Protein AF-0000000079787017 (afdb_homodimer)

Foldseek 3Di:
DPWDKADPDLFKIKIKAFVFQDPVQADPVGARDPLSVVVVVVVVQVVQQAADPPDPPPPRHRLSVVVQVVWKDKDWFKKKKFFAPVRVDPPADRDTKMKMWGFQADDFFKTKIWIFIDHDPDPHGRMIMIIMMGIATPVVRGRGGGDPVSCCSRVVVCSPRPVGDDDDDDDDDPDFWQDKDKDADAQVQADPVQWGDPSVVVVSQLVGQLVSQVVVCVVVPVDDPVRSVQSDFAWGMKMKGFDAIHHHGFMKIKIKGADPPARQKMKIFIDGPNHTGMIMMIGGDDDVVVPPPPDDPD/DPWDKADPDLFKIKIKAFVFQDPVQADPVGARDPLSVVVVVVVVQVVQQAADPPDPPPPRHRLSVVVQVVWKDKDWFKKKKFFAPVRVDPPADRDTKMKMWGFQADDFFKTKIWIFIDHDPDPHGRMIMIIMMGIATPVVRGRGGGDPVSCCSRVVVCSPRPVGDDDDDDDDDPDFWQDKDKDADAQVQADPVQWGDPSVVVVSQLVGQLVSQVVVCVVPPVDDPPGSVLSPFAWGMKMKGFDAIHHHGFMKIKIKGADPPARQKMKIFIDGPNHTGMIMMIGGDDDVVVPPPPDPPD

Nearest PDB structures (foldseek):
  8qrt-assembly2_DDD  TM=7.417E-01  e=5.233E-13  Lemna aequinoctialis
  8qs0-assembly2_CCC  TM=7.030E-01  e=1.232E-13  Lemna aequinoctialis
  8qs0-assembly2_DDD  TM=7.240E-01  e=4.189E-13  Lemna aequinoctialis
  2o5u-assembly1_B-2  TM=7.152E-01  e=5.318E-06  Pseudomonas aeruginosa
  4k00-assembly1_A  TM=7.364E-01  e=9.806E-06  Synechocystis sp. PCC 6803 substr. Kazusa

Solvent-accessible surface area (backbone atoms only — not comparable to full-atom values): 32144 Å² total; per-residue (Å²): 87,55,60,45,76,44,78,77,50,85,53,30,35,36,35,40,32,53,40,28,68,52,81,82,30,42,44,41,84,67,37,76,37,72,34,43,52,46,46,48,53,51,49,47,47,55,60,44,33,35,74,37,88,83,40,61,82,80,64,24,14,55,79,39,38,62,67,49,53,75,50,30,45,80,41,74,42,33,37,37,37,43,40,42,75,64,69,70,36,86,86,49,65,54,27,32,28,36,37,38,40,28,69,60,22,53,57,68,34,34,37,24,39,32,40,35,33,22,43,53,87,50,89,59,62,37,32,44,33,39,39,28,34,36,30,26,29,64,86,75,70,37,77,32,58,71,54,67,73,55,38,58,73,70,43,61,90,55,57,56,56,46,86,57,86,79,76,80,83,77,72,81,58,97,69,62,67,70,43,79,33,77,45,66,41,42,64,88,45,29,28,70,85,54,28,53,32,74,39,50,57,52,43,53,51,49,30,40,49,33,54,47,47,43,51,52,43,54,69,64,51,86,80,71,81,74,59,54,61,65,43,70,64,55,65,33,32,39,36,40,39,51,74,53,87,49,38,71,66,42,60,34,41,36,35,33,32,66,43,91,87,38,94,48,30,37,37,33,41,34,22,43,95,85,40,75,26,32,35,38,38,42,30,38,54,79,70,69,81,72,64,74,69,77,72,81,83,124,88,55,60,47,79,45,80,76,51,86,52,30,36,37,35,39,34,53,37,28,68,53,83,83,30,41,44,41,84,67,37,76,36,73,33,43,51,46,46,50,52,52,50,47,47,55,60,45,33,36,75,38,87,84,41,60,80,81,64,25,15,54,79,38,38,62,67,50,54,75,51,30,45,79,42,74,41,33,37,39,37,43,42,40,74,64,67,70,35,86,86,49,67,54,27,31,28,36,38,39,40,28,67,58,21,53,57,68,33,32,37,23,38,32,38,34,33,22,42,53,88,49,89,60,61,38,33,43,33,39,38,27,34,35,32,25,28,63,86,77,69,38,76,32,57,71,54,69,74,55,39,57,71,70,43,61,89,56,56,55,56,46,87,57,85,78,74,81,83,76,72,82,59,97,69,62,66,71,46,79,33,79,45,65,39,42,63,88,44,29,29,69,85,53,29,52,31,74,38,50,57,52,43,53,51,50,32,39,50,34,52,49,47,40,50,52,40,55,69,67,52,86,80,74,87,78,53,60,66,67,42,69,62,56,67,32,31,39,36,40,39,53,71,54,86,51,40,72,66,42,62,34,40,37,37,32,32,67,44,89,88,38,92,47,29,35,38,33,39,36,22,44,95,86,39,77,25,33,35,38,37,43,28,40,53,80,69,69,79,70,64,73,69,77,69,79,83,124

InterPro domains:
  IPR029069 HotDog domain superfamily [SSF54637] (97-156)
  IPR029069 HotDog domain superfamily [SSF54637] (169-273)

Sequence (596 aa):
MNVRKEFISLKKVKVICPDGFPYHAYDAKGQVTPWSIIRMVDFSRNIAFSNSPTADPPQQSFLDVVRLTEEFLLFTAATSTSISPNLYDSGTKKGPLELHLELDNVGNTSYCIKTLFFLGDQDRPVIENETQMVMVDFNLKRPSPPPDWWREKYSAGGLETGKGLRLPRAVPPESGVLSHYQVKIAASDLDIYLHTNWANYLKFCYDAFVDYKFHQVHQVHQHGRESIQDAFRKTRRFALRFMHETSLGDALDVTLWKDSGNPDLYMFQVLKQAEDLCEAQVEFYPDEDDDDEVAPKNMNVRKEFISLKKVKVICPDGFPYHAYDAKGQVTPWSIIRMVDFSRNIAFSNSPTADPPQQSFLDVVRLTEEFLLFTAATSTSISPNLYDSGTKKGPLELHLELDNVGNTSYCIKTLFFLGDQDRPVIENETQMVMVDFNLKRPSPPPDWWREKYSAGGLETGKGLRLPRAVPPESGVLSHYQVKIAASDLDIYLHTNWANYLKFCYDAFVDYKFHQVHQVHQHGRESIQDAFRKTRRFALRFMHETSLGDALDVTLWKDSGNPDLYMFQVLKQAEDLCEAQVEFYPDEDDDDEVAPKN

Secondary structure (DSSP, 8-state):
---EEEEEETTEEEEEETT-S-GGGB-TTSPBPHHHHHHHHHHHHHHHHSPPTTS-TTTTSGGGHHHHTTTEEEEEEEEEEEE-GGGG-TTS---SEEEEEEEEEE-SSEEEEEEEEEETT-SS-SEEEEEEEEEEETTT-SB-PPPHHHHHHHTTTT---------PPP---SS---EEEEEE--GGGB-TTSBBPHHHHHHHHHHHHHHHHHHHHHHH-SS-THHHHTTSPPEEEEEEEE----BTT-EEEEEEEE-SS-TTEEEEEEEETTEEEEEEEEEEPP-GGGG-------/---EEEEEETTEEEEEETT-S-GGGB-TTSPBPHHHHHHHHHHHHHHHHSPPTTS-TTTTSGGGHHHHTTTEEEEEEEEEEEE-GGGG-TTS---SEEEEEEEEEE-SSEEEEEEEEEETT-SS-SEEEEEEEEEEETTT-SB-PPPHHHHHHHTTTT---------PPP---SS---EEEEEE--GGGB-TTSSBPHHHHHHHHHHHHHHHHHHHHHHH-SS-TTSGGGGSPPEEEEEEEE-----TT-EEEEEEEE-SS-TTEEEEEEEETTEEEEEEEEEEPP-GGGG-------

Structure (mmCIF, N/CA/C/O backbone):
data_AF-0000000079787017-model_v1
#
loop_
_entity.id
_entity.type
_entity.pdbx_description
1 polymer 'Uncharacterized protein'
#
loop_
_atom_site.group_PDB
_atom_site.id
_atom_site.type_symbol
_atom_site.label_atom_id
_atom_site.label_alt_id
_atom_site.label_comp_id
_atom_site.label_asym_id
_atom_site.label_entity_id
_atom_site.label_seq_id
_atom_site.pdbx_PDB_ins_code
_atom_site.Cartn_x
_atom_site.Cartn_y
_atom_site.Cartn_z
_atom_site.occupancy
_atom_site.B_iso_or_equiv
_atom_site.auth_seq_id
_atom_site.auth_comp_id
_atom_site.auth_asym_id
_atom_site.auth_atom_id
_atom_site.pdbx_PDB_model_num
ATOM 1 N N . MET A 1 1 ? 5.426 10.219 -13.711 1 59.69 1 MET A N 1
ATOM 2 C CA . MET A 1 1 ? 4.016 9.859 -13.578 1 59.69 1 MET A CA 1
ATOM 3 C C . MET A 1 1 ? 3.15 10.711 -14.5 1 59.69 1 MET A C 1
ATOM 5 O O . MET A 1 1 ? 3.484 11.867 -14.781 1 59.69 1 MET A O 1
ATOM 9 N N . ASN A 1 2 ? 2.219 10.078 -15.234 1 66.19 2 ASN A N 1
ATOM 10 C CA . ASN A 1 2 ? 1.287 10.82 -16.078 1 66.19 2 ASN A CA 1
ATOM 11 C C . ASN A 1 2 ? 0.203 11.508 -15.25 1 66.19 2 ASN A C 1
ATOM 13 O O . ASN A 1 2 ? -0.984 11.219 -15.414 1 66.19 2 ASN A O 1
ATOM 17 N N . VAL A 1 3 ? 0.622 12.32 -14.328 1 79.5 3 VAL A N 1
ATOM 18 C CA . VAL A 1 3 ? -0.239 13.141 -13.477 1 79.5 3 VAL A CA 1
ATOM 19 C C . VAL A 1 3 ? -0.125 14.609 -13.875 1 79.5 3 VAL A C 1
ATOM 21 O O . VAL A 1 3 ? 0.964 15.086 -14.211 1 79.5 3 VAL A O 1
ATOM 24 N N . ARG A 1 4 ? -1.297 15.18 -13.984 1 83.5 4 ARG A N 1
ATOM 25 C CA . ARG A 1 4 ? -1.324 16.578 -14.414 1 83.5 4 ARG A CA 1
ATOM 26 C C . ARG A 1 4 ? -1.689 17.5 -13.258 1 83.5 4 ARG A C 1
ATOM 28 O O . ARG A 1 4 ? -2.541 17.156 -12.43 1 83.5 4 ARG A O 1
ATOM 35 N N . LYS A 1 5 ? -1.038 18.578 -13.234 1 89.81 5 LYS A N 1
ATOM 36 C CA . LYS A 1 5 ? -1.291 19.656 -12.289 1 89.81 5 LYS A CA 1
ATOM 37 C C . LYS A 1 5 ? -1.781 20.922 -13.008 1 89.81 5 LYS A C 1
ATOM 39 O O . LYS A 1 5 ? -1.197 21.328 -14.008 1 89.81 5 LYS A O 1
ATOM 44 N N . GLU A 1 6 ? -2.908 21.453 -12.57 1 89.31 6 GLU A N 1
ATOM 45 C CA . GLU A 1 6 ? -3.48 22.672 -13.148 1 89.31 6 GLU A CA 1
ATOM 46 C C . GLU A 1 6 ? -3.789 23.703 -12.07 1 89.31 6 GLU A C 1
ATOM 48 O O . GLU A 1 6 ? -4.637 23.469 -11.203 1 89.31 6 GLU A O 1
ATOM 53 N N . PHE A 1 7 ? -3.178 24.859 -12.172 1 90.94 7 PHE A N 1
ATOM 54 C CA . PHE A 1 7 ? -3.502 25.953 -11.266 1 90.94 7 PHE A CA 1
ATOM 55 C C . PHE A 1 7 ? -4.816 26.609 -11.664 1 90.94 7 PHE A C 1
ATOM 57 O O . PHE A 1 7 ? -4.984 27.031 -12.812 1 90.94 7 PHE A O 1
ATOM 64 N N . ILE A 1 8 ? -5.723 26.688 -10.75 1 91.69 8 ILE A N 1
ATOM 65 C CA . ILE A 1 8 ? -7.016 27.328 -10.992 1 91.69 8 ILE A CA 1
ATOM 66 C C . ILE A 1 8 ? -6.984 28.766 -10.508 1 91.69 8 ILE A C 1
ATOM 68 O O . ILE A 1 8 ? -7.516 29.672 -11.164 1 91.69 8 ILE A O 1
ATOM 72 N N . SER A 1 9 ? -6.445 29.031 -9.367 1 90.44 9 SER A N 1
ATOM 73 C CA . SER A 1 9 ? -6.223 30.328 -8.742 1 90.44 9 SER A CA 1
ATOM 74 C C . SER A 1 9 ? -5.008 30.297 -7.82 1 90.44 9 SER A C 1
ATOM 76 O O . SER A 1 9 ? -4.32 29.281 -7.727 1 90.44 9 SER A O 1
ATOM 78 N N . LEU A 1 10 ? -4.785 31.359 -7.211 1 88.19 10 LEU A N 1
ATOM 79 C CA . LEU A 1 10 ? -3.691 31.469 -6.25 1 88.19 10 LEU A CA 1
ATOM 80 C C . LEU A 1 10 ? -3.869 30.469 -5.117 1 88.19 10 LEU A C 1
ATOM 82 O O . LEU A 1 10 ? -2.885 29.953 -4.57 1 88.19 10 LEU A O 1
ATOM 86 N N . LYS A 1 11 ? -5.098 30.125 -4.824 1 92.5 11 LYS A N 1
ATOM 87 C CA . LYS A 1 11 ? -5.383 29.328 -3.635 1 92.5 11 LYS A CA 1
ATOM 88 C C . LYS A 1 11 ? -6.031 28 -4.008 1 92.5 11 LYS A C 1
ATOM 90 O O . LYS A 1 11 ? -6.559 27.297 -3.143 1 92.5 11 LYS A O 1
ATOM 95 N N . LYS A 1 12 ? -6.051 27.703 -5.262 1 94.44 12 LYS A N 1
ATOM 96 C CA . LYS A 1 12 ? -6.699 26.469 -5.699 1 94.44 12 LYS A CA 1
ATOM 97 C C . LYS A 1 12 ? -5.91 25.812 -6.824 1 94.44 12 LYS A C 1
ATOM 99 O O . LYS A 1 12 ? -5.5 26.469 -7.777 1 94.44 12 LYS A O 1
ATOM 104 N N . VAL A 1 13 ? -5.684 24.531 -6.723 1 94.38 13 VAL A N 1
ATOM 105 C CA . VAL A 1 13 ? -4.98 23.75 -7.73 1 94.38 13 VAL A CA 1
ATOM 106 C C . VAL A 1 13 ? -5.68 22.406 -7.918 1 94.38 13 VAL A C 1
ATOM 108 O O . VAL A 1 13 ? -6.277 21.875 -6.98 1 94.38 13 VAL A O 1
ATOM 111 N N . LYS A 1 14 ? -5.594 21.891 -9.133 1 94.62 14 LYS A N 1
ATOM 112 C CA . LYS A 1 14 ? -6.164 20.594 -9.469 1 94.62 14 LYS A CA 1
ATOM 113 C C . LYS A 1 14 ? -5.074 19.594 -9.844 1 94.62 14 LYS A C 1
ATOM 115 O O . LYS A 1 14 ? -4.121 19.938 -10.539 1 94.62 14 LYS A O 1
ATOM 120 N N . VAL A 1 15 ? -5.172 18.453 -9.258 1 94.69 15 VAL A N 1
ATOM 121 C CA . VAL A 1 15 ? -4.332 17.312 -9.633 1 94.69 15 VAL A CA 1
ATOM 122 C C . VAL A 1 15 ? -5.191 16.219 -10.25 1 94.69 15 VAL A C 1
ATOM 124 O O . VAL A 1 15 ? -6.176 15.781 -9.648 1 94.69 15 VAL A O 1
ATOM 127 N N . ILE A 1 16 ? -4.805 15.75 -11.445 1 91.81 16 ILE A N 1
ATOM 128 C CA . ILE A 1 16 ? -5.605 14.766 -12.164 1 91.81 16 ILE A CA 1
ATOM 129 C C . ILE A 1 16 ? -4.828 13.453 -12.281 1 91.81 16 ILE A C 1
ATOM 131 O O . ILE A 1 16 ? -3.697 13.438 -12.766 1 91.81 16 ILE A O 1
ATOM 135 N N . CYS A 1 17 ? -5.43 12.391 -11.805 1 89.88 17 CYS A N 1
ATOM 136 C CA . CYS A 1 17 ? -4.891 11.039 -11.891 1 89.88 17 CYS A CA 1
ATOM 137 C C . CYS A 1 17 ? -5.699 10.188 -12.859 1 89.88 17 CYS A C 1
ATOM 139 O O . CYS A 1 17 ? -6.742 9.641 -12.5 1 89.88 17 CYS A O 1
ATOM 141 N N . PRO A 1 18 ? -5.203 9.898 -13.977 1 85.69 18 PRO A N 1
ATOM 142 C CA . PRO A 1 18 ? -5.98 9.203 -15.008 1 85.69 18 PRO A CA 1
ATOM 143 C C . PRO A 1 18 ? -6.395 7.797 -14.578 1 85.69 18 PRO A C 1
ATOM 145 O O . PRO A 1 18 ? -7.484 7.336 -14.922 1 85.69 18 PRO A O 1
ATOM 148 N N . ASP A 1 19 ? -5.676 7.078 -13.789 1 84.88 19 ASP A N 1
ATOM 149 C CA . ASP A 1 19 ? -5.953 5.684 -13.453 1 84.88 19 ASP A CA 1
ATOM 150 C C . ASP A 1 19 ? -6.895 5.582 -12.258 1 84.88 19 ASP A C 1
ATOM 152 O O . ASP A 1 19 ? -7.418 4.504 -11.969 1 84.88 19 ASP A O 1
ATOM 156 N N . GLY A 1 20 ? -7.113 6.715 -11.594 1 88.94 20 GLY A N 1
ATOM 157 C CA . GLY A 1 20 ? -7.93 6.68 -10.391 1 88.94 20 GLY A CA 1
ATOM 158 C C . GLY A 1 20 ? -7.18 6.168 -9.18 1 88.94 20 GLY A C 1
ATOM 159 O O . GLY A 1 20 ? -5.992 6.453 -9.008 1 88.94 20 GLY A O 1
ATOM 160 N N . PHE A 1 21 ? -7.93 5.48 -8.281 1 91 21 PHE A N 1
ATOM 161 C CA . PHE A 1 21 ? -7.27 4.875 -7.129 1 91 21 PHE A CA 1
ATOM 162 C C . PHE A 1 21 ? -6.383 3.711 -7.562 1 91 21 PHE A C 1
ATOM 164 O O . PHE A 1 21 ? -6.762 2.936 -8.445 1 91 21 PHE A O 1
ATOM 171 N N . PRO A 1 22 ? -5.281 3.668 -6.973 1 90.12 22 PRO A N 1
ATOM 172 C CA . PRO A 1 22 ? -4.414 2.545 -7.336 1 90.12 22 PRO A CA 1
ATOM 173 C C . PRO A 1 22 ? -4.949 1.203 -6.844 1 90.12 22 PRO A C 1
ATOM 175 O O . PRO A 1 22 ? -5.762 1.16 -5.914 1 90.12 22 PRO A O 1
ATOM 178 N N . TYR A 1 23 ? -4.496 0.134 -7.441 1 88.56 23 TYR A N 1
ATOM 179 C CA . TYR A 1 23 ? -4.914 -1.234 -7.156 1 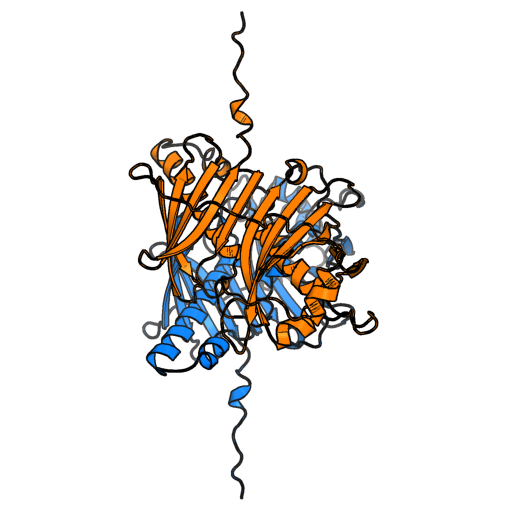88.56 23 TYR A CA 1
ATOM 180 C C . TYR A 1 23 ? -4.727 -1.563 -5.68 1 88.56 23 TYR A C 1
ATOM 182 O O . TYR A 1 23 ? -5.559 -2.25 -5.082 1 88.56 23 TYR A O 1
ATOM 190 N N . HIS A 1 24 ? -3.754 -1.021 -5.035 1 89.5 24 HIS A N 1
ATOM 191 C CA . HIS A 1 24 ? -3.422 -1.323 -3.646 1 89.5 24 HIS A CA 1
ATOM 192 C C . HIS A 1 24 ? -4.371 -0.617 -2.686 1 89.5 24 HIS A C 1
ATOM 194 O O . HIS A 1 24 ? -4.355 -0.886 -1.482 1 89.5 24 HIS A O 1
ATOM 200 N N . ALA A 1 25 ? -5.16 0.238 -3.205 1 93 25 ALA A N 1
ATOM 201 C CA . ALA A 1 25 ? -6.012 1.062 -2.35 1 93 25 ALA A CA 1
ATOM 202 C C . ALA A 1 25 ? -7.234 0.282 -1.875 1 93 25 ALA A C 1
ATOM 204 O O . ALA A 1 25 ? -7.957 0.733 -0.985 1 93 25 ALA A O 1
ATOM 205 N N . TYR A 1 26 ? -7.438 -0.904 -2.363 1 90.69 26 TYR A N 1
ATOM 206 C CA . TYR A 1 26 ? -8.664 -1.645 -2.086 1 90.69 26 TYR A CA 1
ATOM 207 C C . TYR A 1 26 ? -8.406 -2.77 -1.091 1 90.69 26 TYR A C 1
ATOM 209 O O . TYR A 1 26 ? -7.371 -3.439 -1.154 1 90.69 26 TYR A O 1
ATOM 217 N N . ASP A 1 27 ? -9.359 -2.939 -0.227 1 87.94 27 ASP A N 1
ATOM 218 C CA . ASP A 1 27 ? -9.234 -4.004 0.765 1 87.94 27 ASP A CA 1
ATOM 219 C C . ASP A 1 27 ? -9.828 -5.312 0.244 1 87.94 27 ASP A C 1
ATOM 221 O O . ASP A 1 27 ? -10.094 -5.445 -0.952 1 87.94 27 ASP A O 1
ATOM 225 N N . ALA A 1 28 ? -9.945 -6.27 1.182 1 81.81 28 ALA A N 1
ATOM 226 C CA . ALA A 1 28 ? -10.359 -7.629 0.845 1 81.81 28 ALA A CA 1
ATOM 227 C C . ALA A 1 28 ? -11.805 -7.656 0.339 1 81.81 28 ALA A C 1
ATOM 229 O O . ALA A 1 28 ? -12.227 -8.633 -0.28 1 81.81 28 ALA A O 1
ATOM 230 N N . LYS A 1 29 ? -12.57 -6.605 0.556 1 84.12 29 LYS A N 1
ATOM 231 C CA . LYS A 1 29 ? -13.938 -6.527 0.057 1 84.12 29 LYS A CA 1
ATOM 232 C C . LYS A 1 29 ? -14.023 -5.621 -1.167 1 84.12 29 LYS A C 1
ATOM 234 O O . LYS A 1 29 ? -15.125 -5.316 -1.644 1 84.12 29 LYS A O 1
ATOM 239 N N . GLY A 1 30 ? -12.898 -5.164 -1.587 1 85.75 30 GLY A N 1
ATOM 240 C CA . GLY A 1 30 ? -12.883 -4.281 -2.74 1 85.75 30 GLY A CA 1
ATOM 241 C C . GLY A 1 30 ? -13.242 -2.846 -2.4 1 85.75 30 GLY A C 1
ATOM 242 O O . GLY A 1 30 ? -13.672 -2.086 -3.27 1 85.75 30 GLY A O 1
ATOM 243 N N . GLN A 1 31 ? -13.18 -2.498 -1.175 1 91.44 31 GLN A N 1
ATOM 244 C CA . GLN A 1 31 ? -13.469 -1.135 -0.738 1 91.44 31 GLN A CA 1
ATOM 245 C C . GLN A 1 31 ? -12.188 -0.311 -0.631 1 91.44 31 GLN A C 1
ATOM 247 O O . GLN A 1 31 ? -11.156 -0.813 -0.18 1 91.44 31 GLN A O 1
ATOM 252 N N . VAL A 1 32 ? -12.352 0.934 -1.07 1 94.75 32 VAL A N 1
ATOM 253 C CA . VAL A 1 32 ? -11.227 1.834 -0.865 1 94.75 32 VAL A CA 1
ATOM 254 C C . VAL A 1 32 ? -10.938 1.977 0.628 1 94.75 32 VAL A C 1
ATOM 256 O O . VAL A 1 32 ? -11.844 2.275 1.412 1 94.75 32 VAL A O 1
ATOM 259 N N . THR A 1 33 ? -9.734 1.76 0.997 1 96.12 33 THR A N 1
ATOM 260 C CA . THR A 1 33 ? -9.391 1.825 2.414 1 96.12 33 THR A CA 1
ATOM 261 C C . THR A 1 33 ? -9.203 3.271 2.859 1 96.12 33 THR A C 1
ATOM 263 O O . THR A 1 33 ? -8.719 4.105 2.092 1 96.12 33 THR A O 1
ATOM 266 N N . PRO A 1 34 ? -9.516 3.605 4.082 1 97.38 34 PRO A N 1
ATOM 267 C CA . PRO A 1 34 ? -9.406 4.996 4.531 1 97.38 34 PRO A CA 1
ATOM 268 C C . PRO A 1 34 ? -7.965 5.504 4.523 1 97.38 34 PRO A C 1
ATOM 270 O O . PRO A 1 34 ? -7.723 6.68 4.234 1 97.38 34 PRO A O 1
ATOM 273 N N . TRP A 1 35 ? -6.996 4.637 4.84 1 97.88 35 TRP A N 1
ATOM 274 C CA . TRP A 1 35 ? -5.621 5.117 4.844 1 97.88 35 TRP A CA 1
ATOM 275 C C . TRP A 1 35 ? -5.113 5.332 3.42 1 97.88 35 TRP A C 1
ATOM 277 O O . TRP A 1 35 ? -4.199 6.121 3.191 1 97.88 35 TRP A O 1
ATOM 287 N N . SER A 1 36 ? -5.664 4.609 2.436 1 96.94 36 SER A N 1
ATOM 288 C CA . SER A 1 36 ? -5.305 4.891 1.048 1 96.94 36 SER A CA 1
ATOM 289 C C . SER A 1 36 ? -5.801 6.266 0.618 1 96.94 36 SER A C 1
ATOM 291 O O . SER A 1 36 ? -5.195 6.906 -0.243 1 96.94 36 SER A O 1
ATOM 293 N N . ILE A 1 37 ? -6.902 6.738 1.181 1 97.94 37 ILE A N 1
ATOM 294 C CA . ILE A 1 37 ? -7.391 8.086 0.922 1 97.94 37 ILE A CA 1
ATOM 295 C C . ILE A 1 37 ? -6.375 9.109 1.43 1 97.94 37 ILE A C 1
ATOM 297 O O . ILE A 1 37 ? -6.043 10.062 0.725 1 97.94 37 ILE A O 1
ATOM 301 N N . ILE A 1 38 ? -5.871 8.891 2.623 1 98.25 38 ILE A N 1
ATOM 302 C CA . ILE A 1 38 ? -4.852 9.781 3.174 1 98.25 38 ILE A CA 1
ATOM 303 C C . ILE A 1 38 ? -3.619 9.773 2.275 1 98.25 38 ILE A C 1
ATOM 305 O O . ILE A 1 38 ? -3.012 10.812 2.035 1 98.25 38 ILE A O 1
ATOM 309 N N . ARG A 1 39 ? -3.277 8.602 1.799 1 96.81 39 ARG A N 1
ATOM 310 C CA . ARG A 1 39 ? -2.125 8.492 0.909 1 96.81 39 ARG A CA 1
ATOM 311 C C . ARG A 1 39 ? -2.346 9.297 -0.367 1 96.81 39 ARG A C 1
ATOM 313 O O . ARG A 1 39 ? -1.409 9.898 -0.896 1 96.81 39 ARG A O 1
ATOM 320 N N . MET A 1 40 ? -3.537 9.273 -0.872 1 96.38 40 MET A N 1
ATOM 321 C CA . MET A 1 40 ? -3.842 10.062 -2.062 1 96.38 40 MET A CA 1
ATOM 322 C C . MET A 1 40 ? -3.781 11.555 -1.754 1 96.38 40 MET A C 1
ATOM 324 O O . MET A 1 40 ? -3.391 12.352 -2.607 1 96.38 40 MET A O 1
ATOM 328 N N . VAL A 1 41 ? -4.23 11.953 -0.562 1 97.81 41 VAL A N 1
ATOM 329 C CA . VAL A 1 41 ? -4.074 13.336 -0.135 1 97.81 41 VAL A CA 1
ATOM 330 C C . VAL A 1 41 ? -2.594 13.711 -0.128 1 97.81 41 VAL A C 1
ATOM 332 O O . VAL A 1 41 ? -2.209 14.75 -0.673 1 97.81 41 VAL A O 1
ATOM 335 N N . ASP A 1 42 ? -1.842 12.852 0.462 1 95.81 42 ASP A N 1
ATOM 336 C CA . ASP A 1 42 ? -0.396 13.047 0.512 1 95.81 42 ASP A CA 1
ATOM 337 C C . ASP A 1 42 ? 0.193 13.156 -0.893 1 95.81 42 ASP A C 1
ATOM 339 O O . ASP A 1 42 ? 0.97 14.07 -1.177 1 95.81 42 ASP A O 1
ATOM 343 N N . PHE A 1 43 ? -0.172 12.289 -1.714 1 94.06 43 PHE A N 1
ATOM 344 C CA . PHE A 1 43 ? 0.279 12.273 -3.1 1 94.06 43 PHE A CA 1
ATOM 345 C C . PHE A 1 43 ? -0.062 13.586 -3.795 1 94.06 43 PHE A C 1
ATOM 347 O O . PHE A 1 43 ? 0.802 14.203 -4.418 1 94.06 43 PHE A O 1
ATOM 354 N N . SER A 1 44 ? -1.267 14.031 -3.715 1 95.94 44 SER A N 1
ATOM 355 C CA . SER A 1 44 ? -1.72 15.242 -4.383 1 95.94 44 SER A CA 1
ATOM 356 C C . SER A 1 44 ? -0.967 16.469 -3.877 1 95.94 44 SER A C 1
ATOM 358 O O . SER A 1 44 ? -0.681 17.391 -4.645 1 95.94 44 SER A O 1
ATOM 360 N N . ARG A 1 45 ? -0.7 16.484 -2.615 1 95 45 ARG A N 1
ATOM 361 C CA . ARG A 1 45 ? 0.09 17.578 -2.059 1 95 45 ARG A CA 1
ATOM 362 C C . ARG A 1 45 ? 1.499 17.594 -2.643 1 95 45 ARG A C 1
ATOM 364 O O . ARG A 1 45 ? 2.023 18.656 -2.994 1 95 45 ARG A O 1
ATOM 371 N N . ASN A 1 46 ? 2.092 16.391 -2.691 1 91.88 46 ASN A N 1
ATOM 372 C CA . ASN A 1 46 ? 3.432 16.297 -3.266 1 91.88 46 ASN A CA 1
ATOM 373 C C . ASN A 1 46 ? 3.465 16.844 -4.691 1 91.88 46 ASN A C 1
ATOM 375 O O . ASN A 1 46 ? 4.395 17.562 -5.062 1 91.88 46 ASN A O 1
ATOM 379 N N . ILE A 1 47 ? 2.479 16.531 -5.449 1 91.88 47 ILE A N 1
ATOM 380 C CA . ILE A 1 47 ? 2.381 17.016 -6.82 1 91.88 47 ILE A CA 1
ATOM 381 C C . ILE A 1 47 ? 2.154 18.516 -6.82 1 91.88 47 ILE A C 1
ATOM 383 O O . ILE A 1 47 ? 2.861 19.266 -7.512 1 91.88 47 ILE A O 1
ATOM 387 N N . ALA A 1 48 ? 1.267 18.984 -6.051 1 93.75 48 ALA A N 1
ATOM 388 C CA . ALA A 1 48 ? 0.879 20.391 -6.012 1 93.75 48 ALA A CA 1
ATOM 389 C C . ALA A 1 48 ? 2.033 21.266 -5.531 1 93.75 48 ALA A C 1
ATOM 391 O O . ALA A 1 48 ? 2.242 22.359 -6.043 1 93.75 48 ALA A O 1
ATOM 392 N N . PHE A 1 49 ? 2.771 20.766 -4.621 1 93.19 49 PHE A N 1
ATOM 393 C CA . PHE A 1 49 ? 3.797 21.562 -3.949 1 93.19 49 PHE A CA 1
ATOM 394 C C . PHE A 1 49 ? 5.098 21.547 -4.746 1 93.19 49 PHE A C 1
ATOM 396 O O . PHE A 1 49 ? 5.992 22.344 -4.492 1 93.19 49 PHE A O 1
ATOM 403 N N . SER A 1 50 ? 5.242 20.578 -5.637 1 88.81 50 SER A N 1
ATOM 404 C CA . SER A 1 50 ? 6.461 20.516 -6.438 1 88.81 50 SER A CA 1
ATOM 405 C C . SER A 1 50 ? 6.477 21.594 -7.508 1 88.81 50 SER A C 1
ATOM 407 O O . SER A 1 50 ? 5.422 22.094 -7.91 1 88.81 50 SER A O 1
ATOM 409 N N . ASN A 1 51 ? 7.727 21.891 -7.898 1 83.06 51 ASN A N 1
ATOM 410 C CA . ASN A 1 51 ? 7.867 22.906 -8.938 1 83.06 51 ASN A CA 1
ATOM 411 C C . ASN A 1 51 ? 7.305 22.422 -10.273 1 83.06 51 ASN A C 1
ATOM 413 O O . ASN A 1 51 ? 7.496 21.266 -10.648 1 83.06 51 ASN A O 1
ATOM 417 N N . SER A 1 52 ? 6.535 23.234 -10.867 1 71.81 52 SER A N 1
ATOM 418 C CA . SER A 1 52 ? 6.066 22.984 -12.227 1 71.81 52 SER A CA 1
ATOM 419 C C . SER A 1 52 ? 7 23.609 -13.258 1 71.81 52 SER A C 1
ATOM 421 O O . SER A 1 52 ?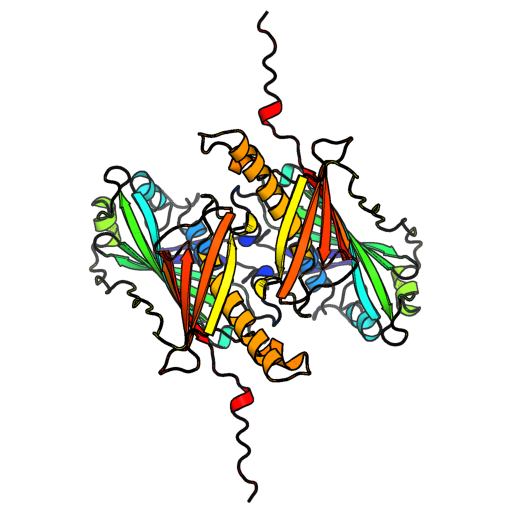 7.254 24.828 -13.219 1 71.81 52 SER A O 1
ATOM 423 N N . PRO A 1 53 ? 7.512 22.75 -14.039 1 62.94 53 PRO A N 1
ATOM 424 C CA . PRO A 1 53 ? 8.453 23.312 -15.008 1 62.94 53 PRO A CA 1
ATOM 425 C C . PRO A 1 53 ? 7.793 24.344 -15.922 1 62.94 53 PRO A C 1
ATOM 427 O O . PRO A 1 53 ? 8.477 25.219 -16.469 1 62.94 53 PRO A O 1
ATOM 430 N N . THR A 1 54 ? 6.578 24.234 -16.172 1 61.06 54 THR A N 1
ATOM 431 C CA . THR A 1 54 ? 5.922 25.062 -17.172 1 61.06 54 THR A CA 1
ATOM 432 C C . THR A 1 54 ? 5.352 26.328 -16.547 1 61.06 54 THR A C 1
ATOM 434 O O . THR A 1 54 ? 4.91 27.234 -17.266 1 61.06 54 THR A O 1
ATOM 437 N N . ALA A 1 55 ? 5.297 26.328 -15.25 1 58.34 55 ALA A N 1
ATOM 438 C CA . ALA A 1 55 ? 4.703 27.5 -14.609 1 58.34 55 ALA A CA 1
ATOM 439 C C . ALA A 1 55 ? 5.727 28.609 -14.461 1 58.34 55 ALA A C 1
ATOM 441 O O . ALA A 1 55 ? 6.914 28.359 -14.258 1 58.34 55 ALA A O 1
ATOM 442 N N . ASP A 1 56 ? 5.461 29.797 -15.023 1 56.25 56 ASP A N 1
ATOM 443 C CA . ASP A 1 56 ? 6.305 30.984 -14.867 1 56.25 56 ASP A CA 1
ATOM 444 C C . ASP A 1 56 ? 6.672 31.203 -13.406 1 56.25 56 ASP A C 1
ATOM 446 O O . ASP A 1 56 ? 5.82 31.094 -12.523 1 56.25 56 ASP A O 1
ATOM 450 N N . PRO A 1 57 ? 7.988 31.359 -13.023 1 55.56 57 PRO A N 1
ATOM 451 C CA . PRO A 1 57 ? 8.289 31.922 -11.703 1 55.56 57 PRO A CA 1
ATOM 452 C C . PRO A 1 57 ? 7.434 33.156 -11.383 1 55.56 57 PRO A C 1
ATOM 454 O O . PRO A 1 57 ? 7 33.875 -12.289 1 55.56 57 PRO A O 1
ATOM 457 N N . PRO A 1 58 ? 7.133 33.406 -10.125 1 49.41 58 PRO A N 1
ATOM 458 C CA . PRO A 1 58 ? 7.586 32.531 -9.055 1 49.41 58 PRO A CA 1
ATOM 459 C C . PRO A 1 58 ? 6.594 31.391 -8.781 1 49.41 58 PRO A C 1
ATOM 461 O O . PRO A 1 58 ? 6.746 30.656 -7.793 1 49.41 58 PRO A O 1
ATOM 464 N N . GLN A 1 59 ? 5.418 31.391 -9.516 1 56.34 59 GLN A N 1
ATOM 465 C CA . GLN A 1 59 ? 4.355 30.5 -9.039 1 56.34 59 GLN A CA 1
ATOM 466 C C . GLN A 1 59 ? 4.648 29.047 -9.391 1 56.34 59 GLN A C 1
ATOM 468 O O . GLN A 1 59 ? 3.859 28.406 -10.094 1 56.34 59 GLN A O 1
ATOM 473 N N . GLN A 1 60 ? 5.715 28.531 -8.93 1 75.69 60 GLN A N 1
ATOM 474 C CA . GLN A 1 60 ? 6.098 27.219 -9.453 1 75.69 60 GLN A CA 1
ATOM 475 C C . GLN A 1 60 ? 5.547 26.094 -8.586 1 75.69 60 GLN A C 1
ATOM 477 O O . GLN A 1 60 ? 5.273 25 -9.078 1 75.69 60 GLN A O 1
ATOM 482 N N . SER A 1 61 ? 5.215 26.531 -7.328 1 90.56 61 SER A N 1
ATOM 483 C CA . SER A 1 61 ? 4.652 25.516 -6.445 1 90.56 61 SER A CA 1
ATOM 484 C C . SER A 1 61 ? 3.404 26.031 -5.734 1 90.56 61 SER A C 1
ATOM 486 O O . SER A 1 61 ? 3.312 27.219 -5.41 1 90.56 61 SER A O 1
ATOM 488 N N . PHE A 1 62 ? 2.359 25.297 -5.598 1 93.44 62 PHE A N 1
ATOM 489 C CA . PHE A 1 62 ? 1.133 25.656 -4.898 1 93.44 62 PHE A CA 1
ATOM 490 C C . PHE A 1 62 ? 1.444 26.219 -3.516 1 93.44 62 PHE A C 1
ATOM 492 O O . PHE A 1 62 ? 2.234 25.641 -2.77 1 93.44 62 PHE A O 1
ATOM 499 N N . LEU A 1 63 ? 0.963 27.484 -3.223 1 93.19 63 LEU A N 1
ATOM 500 C CA . LEU A 1 63 ? 1.143 28.219 -1.978 1 93.19 63 LEU A CA 1
ATOM 501 C C . LEU A 1 63 ? 2.609 28.578 -1.769 1 93.19 63 LEU A C 1
ATOM 503 O O . LEU A 1 63 ? 3.045 28.797 -0.634 1 93.19 63 LEU A O 1
ATOM 507 N N . ASP A 1 64 ? 3.398 28.516 -2.809 1 91.81 64 ASP A N 1
ATOM 508 C CA . ASP A 1 64 ? 4.82 28.828 -2.771 1 91.81 64 ASP A CA 1
ATOM 509 C C . ASP A 1 64 ? 5.547 28 -1.72 1 91.81 64 ASP A C 1
ATOM 511 O O . ASP A 1 64 ? 6.418 28.5 -1.009 1 91.81 64 ASP A O 1
ATOM 515 N N . VAL A 1 65 ? 5.16 26.766 -1.671 1 93.44 65 VAL A N 1
ATOM 516 C CA . VAL A 1 65 ? 5.664 25.891 -0.609 1 93.44 65 VAL A CA 1
ATOM 517 C C . VAL A 1 65 ? 7.172 25.703 -0.775 1 93.44 65 VAL A C 1
ATOM 519 O O . VAL A 1 65 ? 7.902 25.609 0.212 1 93.44 65 VAL A O 1
ATOM 522 N N . VAL A 1 66 ? 7.664 25.641 -1.98 1 91.12 66 VAL A N 1
ATOM 523 C CA . VAL A 1 66 ? 9.086 25.453 -2.215 1 91.12 66 VAL A CA 1
ATOM 524 C C . VAL A 1 66 ? 9.883 26.578 -1.556 1 91.12 66 VAL A C 1
ATOM 526 O O . VAL A 1 66 ? 10.867 26.328 -0.863 1 91.12 66 VAL A O 1
ATOM 529 N N . ARG A 1 67 ? 9.43 27.781 -1.743 1 90.75 67 ARG A N 1
ATOM 530 C CA . ARG A 1 67 ? 10.07 28.922 -1.111 1 90.75 67 ARG A CA 1
ATOM 531 C C . ARG A 1 67 ? 9.836 28.922 0.395 1 90.75 67 ARG A C 1
ATOM 533 O O . ARG A 1 67 ? 10.75 29.203 1.174 1 90.75 67 ARG A O 1
ATOM 540 N N . LEU A 1 68 ? 8.648 28.672 0.78 1 93.25 68 LEU A N 1
ATOM 541 C CA . LEU A 1 68 ? 8.273 28.672 2.189 1 93.25 68 LEU A CA 1
ATOM 542 C C . LEU A 1 68 ? 9.133 27.688 2.979 1 93.25 68 LEU A C 1
ATOM 544 O O . LEU A 1 68 ? 9.547 27.984 4.102 1 93.25 68 LEU A O 1
ATOM 548 N N . THR A 1 69 ? 9.461 26.516 2.406 1 92.94 69 THR A N 1
ATOM 549 C CA . THR A 1 69 ? 10.164 25.453 3.111 1 92.94 69 THR A CA 1
ATOM 550 C C . THR A 1 69 ? 11.664 25.734 3.166 1 92.94 69 THR A C 1
ATOM 552 O O . THR A 1 69 ? 12.438 24.922 3.701 1 92.94 69 THR A O 1
ATOM 555 N N . GLU A 1 70 ? 12.117 26.797 2.635 1 91.5 70 GLU A N 1
ATOM 556 C CA . GLU A 1 70 ? 13.484 27.266 2.867 1 91.5 70 GLU A CA 1
ATOM 557 C C . GLU A 1 70 ? 13.648 27.781 4.293 1 91.5 70 GLU A C 1
ATOM 559 O O . GLU A 1 70 ? 14.766 27.812 4.82 1 91.5 70 GLU A O 1
ATOM 564 N N . GLU A 1 71 ? 12.523 28.172 4.871 1 93.44 71 GLU A N 1
ATOM 565 C CA . GLU A 1 71 ? 12.602 28.828 6.176 1 93.44 71 GLU A CA 1
ATOM 566 C C . GLU A 1 71 ? 11.766 28.078 7.215 1 93.44 71 GLU A C 1
ATOM 568 O O . GLU A 1 71 ? 11.938 28.281 8.414 1 93.44 71 GLU A O 1
ATOM 573 N N . PHE A 1 72 ? 10.852 27.312 6.684 1 95.62 72 PHE A N 1
ATOM 574 C CA . PHE A 1 72 ? 9.922 26.688 7.609 1 95.62 72 PHE A CA 1
ATOM 575 C C . PHE A 1 72 ? 9.875 25.172 7.406 1 95.62 72 PHE A C 1
ATOM 577 O O . PHE A 1 72 ? 10.102 24.688 6.297 1 95.62 72 PHE A O 1
ATOM 584 N N . LEU A 1 73 ? 9.609 24.484 8.492 1 93.94 73 LEU A N 1
ATOM 585 C CA . LEU A 1 73 ? 9.117 23.109 8.43 1 93.94 73 LEU A CA 1
ATOM 586 C C . LEU A 1 73 ? 7.598 23.078 8.531 1 93.94 73 LEU A C 1
ATOM 588 O O . LEU A 1 73 ? 7.008 23.828 9.312 1 93.94 73 LEU A O 1
ATOM 592 N N . LEU A 1 74 ? 7.043 22.297 7.75 1 94.75 74 LEU A N 1
ATOM 593 C CA . LEU A 1 74 ? 5.594 22.141 7.75 1 94.75 74 LEU A CA 1
ATOM 594 C C . LEU A 1 74 ? 5.191 20.781 8.312 1 94.75 74 LEU A C 1
ATOM 596 O O . LEU A 1 74 ? 5.613 19.75 7.801 1 94.75 74 LEU A O 1
ATOM 600 N N . PHE A 1 75 ? 4.383 20.781 9.383 1 94.69 75 PHE A N 1
ATOM 601 C CA . PHE A 1 75 ? 3.953 19.547 10.023 1 94.69 75 PHE A CA 1
ATOM 602 C C . PHE A 1 75 ? 2.445 19.359 9.906 1 94.69 75 PHE A C 1
ATOM 604 O O . PHE A 1 75 ? 1.688 20.328 10.031 1 94.69 75 PHE A O 1
ATOM 611 N N . THR A 1 76 ? 2.047 18.156 9.648 1 96.19 76 THR A N 1
ATOM 612 C CA . THR A 1 76 ? 0.625 17.844 9.703 1 96.19 76 THR A CA 1
ATOM 613 C C . THR A 1 76 ? 0.165 17.672 11.148 1 96.19 76 THR A C 1
ATOM 615 O O . THR A 1 76 ? 0.666 16.797 11.867 1 96.19 76 THR A O 1
ATOM 618 N N . ALA A 1 77 ? -0.765 18.453 11.625 1 95.75 77 ALA A N 1
ATOM 619 C CA . ALA A 1 77 ? -1.233 18.406 13.008 1 95.75 77 ALA A CA 1
ATOM 620 C C . ALA A 1 77 ? -2.508 17.578 13.125 1 95.75 77 ALA A C 1
ATOM 622 O O . ALA A 1 77 ? -2.719 16.891 14.133 1 95.75 77 ALA A O 1
ATOM 623 N N . ALA A 1 78 ? -3.355 17.688 12.141 1 97.12 78 ALA A N 1
ATOM 624 C CA . ALA A 1 78 ? -4.645 17 12.18 1 97.12 78 ALA A CA 1
ATOM 625 C C . ALA A 1 78 ? -5.223 16.844 10.773 1 97.12 78 ALA A C 1
ATOM 627 O O . ALA A 1 78 ? -4.883 17.609 9.867 1 97.12 78 ALA A O 1
ATOM 628 N N . THR A 1 79 ? -6.082 15.898 10.594 1 98.31 79 THR A N 1
ATOM 629 C CA . THR A 1 79 ? -6.805 15.711 9.344 1 98.31 79 THR A CA 1
ATOM 630 C C . THR A 1 79 ? -8.203 15.148 9.602 1 98.31 79 THR A C 1
ATOM 632 O O . THR A 1 79 ? -8.422 14.445 10.594 1 98.31 79 THR A O 1
ATOM 635 N N . SER A 1 80 ? -9.102 15.461 8.797 1 98.25 80 SER A N 1
ATOM 636 C CA . SER A 1 80 ? -10.477 14.969 8.844 1 98.25 80 SER A CA 1
ATOM 637 C C . SER A 1 80 ? -11 14.688 7.438 1 98.25 80 SER A C 1
ATOM 639 O O . SER A 1 80 ? -10.727 15.445 6.504 1 98.25 80 SER A O 1
ATOM 641 N N . THR A 1 81 ? -11.781 13.609 7.293 1 98.75 81 THR A N 1
ATOM 642 C CA . THR A 1 81 ? -12.266 13.203 5.977 1 98.75 81 THR A CA 1
ATOM 643 C C . THR A 1 81 ? -13.695 12.695 6.062 1 98.75 81 THR A C 1
ATOM 645 O O . THR A 1 81 ? -14.031 11.914 6.957 1 98.75 81 THR A O 1
ATOM 648 N N . SER A 1 82 ? -14.5 13.125 5.219 1 98.69 82 SER A N 1
ATOM 649 C CA . SER A 1 82 ? -15.828 12.57 4.984 1 98.69 82 SER A CA 1
ATOM 650 C C . SER A 1 82 ? -15.898 11.844 3.645 1 98.69 82 SER A C 1
ATOM 652 O O . SER A 1 82 ? -15.336 12.305 2.652 1 98.69 82 SER A O 1
ATOM 654 N N . ILE A 1 83 ? -16.578 10.711 3.645 1 98.5 83 ILE A N 1
ATOM 655 C CA . ILE A 1 83 ? -16.625 9.852 2.463 1 98.5 83 ILE A CA 1
ATOM 656 C C . ILE A 1 83 ? -18.094 9.617 2.061 1 98.5 83 ILE A C 1
ATOM 658 O O . ILE A 1 83 ? -18.891 9.125 2.861 1 98.5 83 ILE A O 1
ATOM 662 N N . SER A 1 84 ? -18.391 9.883 0.836 1 97.19 84 SER A N 1
ATOM 663 C CA . SER A 1 84 ? -19.719 9.617 0.298 1 97.19 84 SER A CA 1
ATOM 664 C C . SER A 1 84 ? -19.953 8.125 0.113 1 97.19 84 SER A C 1
ATOM 666 O O . SER A 1 84 ? -19.047 7.395 -0.31 1 97.19 84 SER A O 1
ATOM 668 N N . PRO A 1 85 ? -21.219 7.645 0.365 1 94.19 85 PRO A N 1
ATOM 669 C CA . PRO A 1 85 ? -21.5 6.23 0.102 1 94.19 85 PRO A CA 1
ATOM 670 C C . PRO A 1 85 ? -21.312 5.855 -1.365 1 94.19 85 PRO A C 1
ATOM 672 O O . PRO A 1 85 ? -21.094 4.684 -1.682 1 94.19 85 PRO A O 1
ATOM 675 N N . ASN A 1 86 ? -21.312 6.84 -2.254 1 92.44 86 ASN A N 1
ATOM 676 C CA . ASN A 1 86 ? -21.156 6.605 -3.686 1 92.44 86 ASN A CA 1
ATOM 677 C C . ASN A 1 86 ? -19.766 6.031 -4.004 1 92.44 86 ASN A C 1
ATOM 679 O O . ASN A 1 86 ? -19.594 5.336 -5.008 1 92.44 86 ASN A O 1
ATOM 683 N N . LEU A 1 87 ? -18.828 6.32 -3.152 1 94.62 87 LEU A N 1
ATOM 684 C CA . LEU A 1 87 ? -17.484 5.781 -3.375 1 94.62 87 LEU A CA 1
ATOM 685 C C . LEU A 1 87 ? -17.5 4.254 -3.34 1 94.62 87 LEU A C 1
ATOM 687 O O . LEU A 1 87 ? -16.719 3.605 -4.035 1 94.62 87 LEU A O 1
ATOM 691 N N . TYR A 1 88 ? -18.422 3.695 -2.588 1 92.69 88 TYR A N 1
ATOM 692 C CA . TYR A 1 88 ? -18.422 2.256 -2.352 1 92.69 88 TYR A CA 1
ATOM 693 C C . TYR A 1 88 ? -19.359 1.548 -3.322 1 92.69 88 TYR A C 1
ATOM 695 O O . TYR A 1 88 ? -19.469 0.32 -3.305 1 92.69 88 TYR A O 1
ATOM 703 N N . ASP A 1 89 ? -20 2.299 -4.152 1 87.69 89 ASP A N 1
ATOM 704 C CA . ASP A 1 89 ? -20.891 1.721 -5.152 1 87.69 89 ASP A CA 1
ATOM 705 C C . ASP A 1 89 ? -20.094 1.038 -6.266 1 87.69 89 ASP A C 1
ATOM 707 O O . ASP A 1 89 ? -19.297 1.68 -6.945 1 87.69 89 ASP A O 1
ATOM 711 N N . SER A 1 90 ? -20.328 -0.236 -6.488 1 81.44 90 SER A N 1
ATOM 712 C CA . SER A 1 90 ? -19.594 -1.028 -7.469 1 81.44 90 SER A CA 1
ATOM 713 C C . SER A 1 90 ? -19.844 -0.526 -8.883 1 81.44 90 SER A C 1
ATOM 715 O O . SER A 1 90 ? -19.016 -0.724 -9.773 1 81.44 90 SER A O 1
ATOM 717 N N . GLY A 1 91 ? -20.953 0.158 -9.109 1 78.81 91 GLY A N 1
ATOM 718 C CA . GLY A 1 91 ? -21.281 0.663 -10.43 1 78.81 91 GLY A CA 1
ATOM 719 C C . GLY A 1 91 ? -20.594 1.976 -10.758 1 78.81 91 GLY A C 1
ATOM 720 O O . GLY A 1 91 ? -20.609 2.414 -11.914 1 78.81 91 GLY A O 1
ATOM 721 N N . THR A 1 92 ? -20.016 2.549 -9.773 1 80.31 92 THR A N 1
ATOM 722 C CA . THR A 1 92 ? -19.344 3.828 -9.984 1 80.31 92 THR A CA 1
ATOM 723 C C . THR A 1 92 ? -17.922 3.615 -10.484 1 80.31 92 THR A C 1
ATOM 725 O O . THR A 1 92 ? -17.141 2.889 -9.859 1 80.31 92 THR A O 1
ATOM 728 N N . LYS A 1 93 ? -17.703 4.227 -11.617 1 80.31 93 LYS A N 1
ATOM 729 C CA . LYS A 1 93 ? -16.344 4.184 -12.141 1 80.31 93 LYS A CA 1
ATOM 730 C C . LYS A 1 93 ? -15.375 4.906 -11.203 1 80.31 93 LYS A C 1
ATOM 732 O O . LYS A 1 93 ? -15.656 6.012 -10.742 1 80.31 93 LYS A O 1
ATOM 737 N N . LYS A 1 94 ? -14.258 4.27 -10.945 1 82.62 94 LYS A N 1
ATOM 738 C CA . LYS A 1 94 ? -13.336 4.812 -9.953 1 82.62 94 LYS A CA 1
ATOM 739 C C . LYS A 1 94 ? -12.195 5.586 -10.617 1 82.62 94 LYS A C 1
ATOM 741 O O . LYS A 1 94 ? -11.133 5.77 -10.023 1 82.62 94 LYS A O 1
ATOM 746 N N . GLY A 1 95 ? -12.375 5.988 -11.773 1 81.75 95 GLY A N 1
ATOM 747 C CA . GLY A 1 95 ? -11.406 6.812 -12.484 1 81.75 95 GLY A CA 1
ATOM 748 C C . GLY A 1 95 ? -11.992 7.5 -13.703 1 81.75 95 GLY A C 1
ATOM 749 O O . GLY A 1 95 ? -13.047 7.098 -14.203 1 81.75 95 GLY A O 1
ATOM 750 N N . PRO A 1 96 ? -11.398 8.578 -14.125 1 89.06 96 PRO A N 1
ATOM 751 C CA . PRO A 1 96 ? -10.258 9.273 -13.523 1 89.06 96 PRO A CA 1
ATOM 752 C C . PRO A 1 96 ? -10.594 9.914 -12.18 1 89.06 96 PRO A C 1
ATOM 754 O O . PRO A 1 96 ? -1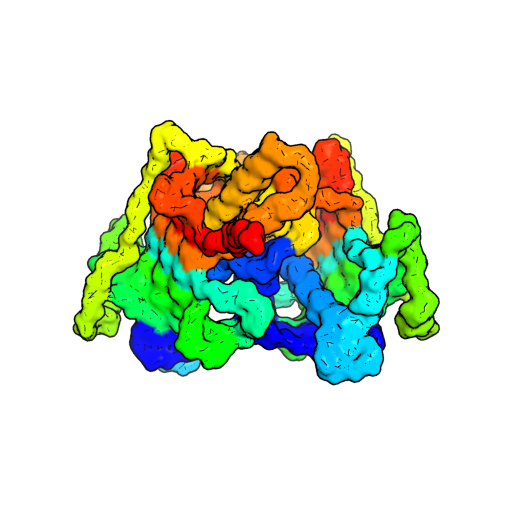1.773 10.117 -11.867 1 89.06 96 PRO A O 1
ATOM 757 N N . LEU A 1 97 ? -9.539 10.141 -11.43 1 92.88 97 LEU A N 1
ATOM 758 C CA . LEU A 1 97 ? -9.672 10.805 -10.141 1 92.88 97 LEU A CA 1
ATOM 759 C C . LEU A 1 97 ? -9.109 12.227 -10.203 1 92.88 97 LEU A C 1
ATOM 761 O O . LEU A 1 97 ? -7.984 12.438 -10.656 1 92.88 97 LEU A O 1
ATOM 765 N N . GLU A 1 98 ? -9.922 13.141 -9.875 1 94.94 98 GLU A N 1
ATOM 766 C CA . GLU A 1 98 ? -9.5 14.539 -9.789 1 94.94 98 GLU A CA 1
ATOM 767 C C . GLU A 1 98 ? -9.492 15.031 -8.344 1 94.94 98 GLU A C 1
ATOM 769 O O . GLU A 1 98 ? -10.484 14.891 -7.633 1 94.94 98 GLU A O 1
ATOM 774 N N . LEU A 1 99 ? -8.367 15.578 -7.965 1 97.31 99 LEU A N 1
ATOM 775 C CA . LEU A 1 99 ? -8.211 16.109 -6.617 1 97.31 99 LEU A CA 1
ATOM 776 C C . LEU A 1 99 ? -8.062 17.625 -6.648 1 97.31 99 LEU A C 1
ATOM 778 O O . LEU A 1 99 ? -7.148 18.156 -7.293 1 97.31 99 LEU A O 1
ATOM 782 N N . HIS A 1 100 ? -8.961 18.328 -5.965 1 97.56 100 HIS A N 1
ATOM 783 C CA . HIS A 1 100 ? -8.914 19.781 -5.852 1 97.56 100 HIS A CA 1
ATOM 784 C C . HIS A 1 100 ? -8.391 20.219 -4.484 1 97.56 100 HIS A C 1
ATOM 786 O O . HIS A 1 100 ? -9.031 19.953 -3.461 1 97.56 100 HIS A O 1
ATOM 792 N N . LEU A 1 101 ? -7.266 20.828 -4.496 1 97.81 101 LEU A N 1
ATOM 793 C CA . LEU A 1 101 ? -6.695 21.359 -3.268 1 97.81 101 LEU A CA 1
ATOM 794 C C . LEU A 1 101 ? -6.957 22.859 -3.156 1 97.81 101 LEU A C 1
ATOM 796 O O . LEU A 1 101 ? -6.734 23.609 -4.113 1 97.81 101 LEU A O 1
ATOM 800 N N . GLU A 1 102 ? -7.426 23.234 -2.018 1 96 102 GLU A N 1
ATOM 801 C CA . GLU A 1 102 ? -7.738 24.656 -1.781 1 96 102 GLU A CA 1
ATOM 802 C C . GLU A 1 102 ? -7.273 25.094 -0.396 1 96 102 GLU A C 1
ATOM 804 O O . GLU A 1 102 ? -7.473 24.375 0.588 1 96 102 GLU A O 1
ATOM 809 N N . LEU A 1 103 ? -6.625 26.234 -0.379 1 94.75 103 LEU A N 1
ATOM 810 C CA . LEU A 1 103 ? -6.352 26.844 0.917 1 94.75 103 LEU A CA 1
ATOM 811 C C . LEU A 1 103 ? -7.645 27.266 1.602 1 94.75 103 LEU A C 1
ATOM 813 O O . LEU A 1 103 ? -8.344 28.156 1.113 1 94.75 103 LEU A O 1
ATOM 817 N N . ASP A 1 104 ? -7.914 26.656 2.689 1 91.19 104 ASP A N 1
ATOM 818 C CA . ASP A 1 104 ? -9.195 26.844 3.355 1 91.19 104 ASP A CA 1
ATOM 819 C C . ASP A 1 104 ? -9.094 27.906 4.449 1 91.19 104 ASP A C 1
ATOM 821 O O . ASP A 1 104 ? -10.047 28.641 4.699 1 91.19 104 ASP A O 1
ATOM 825 N N . ASN A 1 105 ? -7.992 27.891 5.113 1 88.94 105 ASN A N 1
ATOM 826 C CA . ASN A 1 105 ? -7.805 28.781 6.254 1 88.94 105 ASN A CA 1
ATOM 827 C C . ASN A 1 105 ? -6.324 29.047 6.52 1 88.94 105 ASN A C 1
ATOM 829 O O . ASN A 1 105 ? -5.488 28.156 6.344 1 88.94 105 ASN A O 1
ATOM 833 N N . VAL A 1 106 ? -6.086 30.297 6.902 1 91.12 106 VAL A N 1
ATOM 834 C CA . VAL A 1 106 ? -4.766 30.656 7.406 1 91.12 106 VAL A CA 1
ATOM 835 C C . VAL A 1 106 ? -4.883 31.156 8.844 1 91.12 106 VAL A C 1
ATOM 837 O O . VAL A 1 106 ? -5.566 32.156 9.102 1 91.12 106 VAL A O 1
ATOM 840 N N . GLY A 1 107 ? -4.25 30.422 9.727 1 89 107 GLY A N 1
ATOM 841 C CA . GLY A 1 107 ? -4.207 30.844 11.117 1 89 107 GLY A CA 1
ATOM 842 C C . GLY A 1 107 ? -2.943 31.609 11.469 1 89 107 GLY A C 1
ATOM 843 O O . GLY A 1 107 ? -2.271 32.156 10.586 1 89 107 GLY A O 1
ATOM 844 N N . ASN A 1 108 ? -2.662 31.719 12.789 1 88.75 108 ASN A N 1
ATOM 845 C CA . ASN A 1 108 ? -1.48 32.438 13.25 1 88.75 108 ASN A CA 1
ATOM 846 C C . ASN A 1 108 ? -0.195 31.703 12.875 1 88.75 108 ASN A C 1
ATOM 848 O O . ASN A 1 108 ? 0.74 32.312 12.352 1 88.75 108 ASN A O 1
ATOM 852 N N . THR A 1 109 ? -0.162 30.453 13.195 1 93.12 109 THR A N 1
ATOM 853 C CA . THR A 1 109 ? 1.041 29.672 12.914 1 93.12 109 THR A CA 1
ATOM 854 C C . THR A 1 109 ? 0.706 28.438 12.094 1 93.12 109 THR A C 1
ATOM 856 O O . THR A 1 109 ? 1.463 27.469 12.094 1 93.12 109 THR A O 1
ATOM 859 N N . SER A 1 110 ? -0.552 28.438 11.547 1 92.94 110 SER A N 1
ATOM 860 C CA . SER A 1 110 ? -1.032 27.234 10.859 1 92.94 110 SER A CA 1
ATOM 861 C C . SER A 1 110 ? -1.862 27.609 9.633 1 92.94 110 SER A C 1
ATOM 863 O O . SER A 1 110 ? -2.209 28.766 9.438 1 92.94 110 SER A O 1
ATOM 865 N N . TYR A 1 111 ? -2.078 26.672 8.773 1 93.25 111 TYR A N 1
ATOM 866 C CA . TYR A 1 111 ? -3.02 26.797 7.664 1 93.25 111 TYR A CA 1
ATOM 867 C C . TYR A 1 111 ? -3.693 25.469 7.363 1 93.25 111 TYR A C 1
ATOM 869 O O . TYR A 1 111 ? -3.193 24.406 7.758 1 93.25 111 TYR A O 1
ATOM 877 N N . CYS A 1 112 ? -4.867 25.547 6.77 1 95.19 112 CYS A N 1
ATOM 878 C CA . CYS A 1 112 ? -5.664 24.359 6.465 1 95.19 112 CYS A CA 1
ATOM 879 C C . CYS A 1 112 ? -5.891 24.234 4.965 1 95.19 112 CYS A C 1
ATOM 881 O O . CYS A 1 112 ? -6.238 25.203 4.297 1 95.19 112 CYS A O 1
ATOM 883 N N . ILE A 1 113 ? -5.645 23.078 4.438 1 96.5 113 ILE A N 1
ATOM 884 C CA . ILE A 1 113 ? -5.918 22.766 3.037 1 96.5 113 ILE A CA 1
ATOM 885 C C . ILE A 1 113 ? -7.121 21.828 2.939 1 96.5 113 ILE A C 1
ATOM 887 O O . ILE A 1 113 ? -7.18 20.812 3.633 1 96.5 113 ILE A O 1
ATOM 891 N N . LYS A 1 114 ? -8.055 22.219 2.168 1 97.12 114 LYS A N 1
ATOM 892 C CA . LYS A 1 114 ? -9.164 21.344 1.796 1 97.12 114 LYS A CA 1
ATOM 893 C C . LYS A 1 114 ? -8.875 20.594 0.5 1 97.12 114 LYS A C 1
ATOM 895 O O . LYS A 1 114 ? -8.391 21.188 -0.469 1 97.12 114 LYS A O 1
ATOM 900 N N . THR A 1 115 ? -9.039 19.312 0.463 1 98.38 115 THR A N 1
ATOM 901 C CA . THR A 1 115 ? -8.875 18.484 -0.726 1 98.38 115 THR A CA 1
ATOM 902 C C . THR A 1 115 ? -10.18 17.75 -1.064 1 98.38 115 THR A C 1
ATOM 904 O O . THR A 1 115 ? -10.672 16.969 -0.266 1 98.38 115 THR A O 1
ATOM 907 N N . LEU A 1 116 ? -10.703 18.016 -2.188 1 98.38 116 LEU A N 1
ATOM 908 C CA . LEU A 1 116 ? -11.914 17.359 -2.68 1 98.38 116 LEU A CA 1
ATOM 909 C C . LEU A 1 116 ? -11.594 16.359 -3.771 1 98.38 116 LEU A C 1
ATOM 911 O O . LEU A 1 116 ? -10.836 16.656 -4.699 1 98.38 116 LEU A O 1
ATOM 915 N N . PHE A 1 117 ? -12.109 15.133 -3.639 1 98.12 117 PHE A N 1
ATOM 916 C CA . PHE A 1 117 ? -11.938 14.086 -4.641 1 98.12 117 PHE A CA 1
ATOM 917 C C . PHE A 1 117 ? -13.164 14 -5.547 1 98.12 117 PHE A C 1
ATOM 919 O O . PHE A 1 117 ? -14.289 13.844 -5.066 1 98.12 117 PHE A O 1
ATOM 926 N N . PHE A 1 118 ? -12.961 14.008 -6.816 1 96.75 118 PHE A N 1
ATOM 927 C CA . PHE A 1 118 ? -14.008 13.812 -7.809 1 96.75 118 PHE A CA 1
ATOM 928 C C . PHE A 1 118 ? -13.703 12.602 -8.688 1 96.75 118 PHE A C 1
ATOM 930 O O . PHE A 1 118 ? -12.562 12.383 -9.078 1 96.75 118 PHE A O 1
ATOM 937 N N . LEU A 1 119 ? -14.727 11.812 -8.938 1 92.31 119 LEU A N 1
ATOM 938 C CA . LEU A 1 119 ? -14.609 10.688 -9.859 1 92.31 119 LEU A CA 1
ATOM 939 C C . LEU A 1 119 ? -15.148 11.047 -11.234 1 92.31 119 LEU A C 1
ATOM 941 O O . LEU A 1 119 ? -16.312 11.43 -11.367 1 92.31 119 LEU A O 1
ATOM 945 N N . GLY A 1 120 ? -14.297 10.883 -12.156 1 81.56 120 GLY A N 1
ATOM 946 C CA . GLY A 1 120 ? -14.734 11.164 -13.516 1 81.56 120 GLY A CA 1
ATOM 947 C C . GLY A 1 120 ? -15.289 12.57 -13.688 1 81.56 120 GLY A C 1
ATOM 948 O O . GLY A 1 120 ? -14.633 13.547 -13.328 1 81.56 120 GLY A O 1
ATOM 949 N N . ASP A 1 121 ? -16.469 12.57 -14.25 1 79.62 121 ASP A N 1
ATOM 950 C CA . ASP A 1 121 ? -17.078 13.859 -14.57 1 79.62 121 ASP A CA 1
ATOM 951 C C . ASP A 1 121 ? -18.172 14.211 -13.57 1 79.62 121 ASP A C 1
ATOM 953 O O . ASP A 1 121 ? -19.031 15.047 -13.859 1 79.62 121 ASP A O 1
ATOM 957 N N . GLN A 1 122 ? -18.062 13.602 -12.43 1 85.31 122 GLN A N 1
ATOM 958 C CA . GLN A 1 122 ? -19.078 13.898 -11.43 1 85.31 122 GLN A CA 1
ATOM 959 C C . GLN A 1 122 ? -18.906 15.312 -10.875 1 85.31 122 GLN A C 1
ATOM 961 O O . GLN A 1 122 ? -17.781 15.805 -10.75 1 85.31 122 GLN A O 1
ATOM 966 N N . ASP A 1 123 ? -20 15.891 -10.562 1 88.81 123 ASP A N 1
ATOM 967 C CA . ASP A 1 123 ? -19.969 17.281 -10.102 1 88.81 123 ASP A CA 1
ATOM 968 C C . ASP A 1 123 ? -19.859 17.359 -8.586 1 88.81 123 ASP A C 1
ATOM 970 O O . ASP A 1 123 ? -19.531 18.406 -8.031 1 88.81 123 ASP A O 1
ATOM 974 N N . ARG A 1 124 ? -20.203 16.266 -7.977 1 94.56 124 ARG A N 1
ATOM 975 C CA . ARG A 1 124 ? -20.094 16.266 -6.52 1 94.56 124 ARG A CA 1
ATOM 976 C C . ARG A 1 124 ? -18.891 15.453 -6.059 1 94.56 124 ARG A C 1
ATOM 978 O O . ARG A 1 124 ? -18.609 14.383 -6.605 1 94.56 124 ARG A O 1
ATOM 985 N N . PRO A 1 125 ? -18.203 16.031 -5.082 1 97.44 125 PRO A N 1
ATOM 986 C CA . PRO A 1 125 ? -17.078 15.242 -4.578 1 97.44 125 PRO A CA 1
ATOM 987 C C . PRO A 1 125 ? -17.5 13.992 -3.822 1 97.44 125 PRO A C 1
ATOM 989 O O . PRO A 1 125 ? -18.516 14.008 -3.119 1 97.44 125 PRO A O 1
ATOM 992 N N . VAL A 1 126 ? -16.766 12.922 -3.922 1 97.25 126 VAL A N 1
ATOM 993 C CA . VAL A 1 126 ? -17.062 11.68 -3.213 1 97.25 126 VAL A CA 1
ATOM 994 C C . VAL A 1 126 ? -16.266 11.633 -1.907 1 97.25 126 VAL A C 1
ATOM 996 O O . VAL A 1 126 ? -16.578 10.828 -1.02 1 97.25 126 VAL A O 1
ATOM 999 N N . ILE A 1 127 ? -15.219 12.422 -1.771 1 98.44 127 ILE A N 1
ATOM 1000 C CA . ILE A 1 127 ? -14.422 12.539 -0.558 1 98.44 127 ILE A CA 1
ATOM 1001 C C . ILE A 1 127 ? -14.125 14.016 -0.281 1 98.44 127 ILE A C 1
ATOM 1003 O O . ILE A 1 127 ? -13.805 14.773 -1.199 1 98.44 127 ILE A O 1
ATOM 1007 N N . GLU A 1 128 ? -14.25 14.422 0.896 1 98.56 128 GLU A N 1
ATOM 1008 C CA . GLU A 1 128 ? -13.828 15.742 1.371 1 98.56 128 GLU A CA 1
ATOM 1009 C C . GLU A 1 128 ? -12.836 15.617 2.525 1 98.56 128 GLU A C 1
ATOM 1011 O O . GLU A 1 128 ? -13.172 15.078 3.58 1 98.56 128 GLU A O 1
ATOM 1016 N N . ASN A 1 129 ? -11.719 16.141 2.33 1 98.62 129 ASN A N 1
ATOM 1017 C CA . ASN A 1 129 ? -10.664 16.062 3.332 1 98.62 129 ASN A CA 1
ATOM 1018 C C . ASN A 1 129 ? -10.203 17.453 3.762 1 98.62 129 ASN A C 1
ATOM 1020 O O . ASN A 1 129 ? -10.148 18.375 2.947 1 98.62 129 ASN A O 1
ATOM 1024 N N . GLU A 1 130 ? -9.93 17.625 4.973 1 97.5 130 GLU A N 1
ATOM 1025 C CA . GLU A 1 130 ? -9.258 18.797 5.539 1 97.5 130 GLU A CA 1
ATOM 1026 C C . GLU A 1 130 ? -8 18.391 6.305 1 97.5 130 GLU A C 1
ATOM 1028 O O . GLU A 1 130 ? -8.039 17.453 7.109 1 97.5 130 GLU A O 1
ATOM 1033 N N . THR A 1 131 ? -6.969 19.047 6.047 1 97.69 131 THR A N 1
ATOM 1034 C CA . THR A 1 131 ? -5.715 18.781 6.746 1 97.69 131 THR A CA 1
ATOM 1035 C C . THR A 1 131 ? -5.125 20.078 7.293 1 97.69 131 THR A C 1
ATOM 1037 O O . THR A 1 131 ? -4.941 21.047 6.551 1 97.69 131 THR A O 1
ATOM 1040 N N . GLN A 1 132 ? -4.848 20.062 8.555 1 96.56 132 GLN A N 1
ATOM 1041 C CA . GLN A 1 132 ? -4.277 21.219 9.25 1 96.56 132 GLN A CA 1
ATOM 1042 C C . GLN A 1 132 ? -2.76 21.094 9.359 1 96.56 132 GLN A C 1
ATOM 1044 O O . GLN A 1 132 ? -2.25 20.109 9.906 1 96.56 132 GLN A O 1
ATOM 1049 N N . MET A 1 133 ? -2.121 22.094 8.891 1 95.88 133 MET A N 1
ATOM 1050 C CA . MET A 1 133 ? -0.661 22.141 8.922 1 95.88 133 MET A CA 1
ATOM 1051 C C . MET A 1 133 ? -0.174 23.172 9.938 1 95.88 133 MET A C 1
ATOM 1053 O O . MET A 1 133 ? -0.799 24.219 10.117 1 95.88 133 MET A O 1
ATOM 1057 N N . VAL A 1 134 ? 0.903 22.922 10.516 1 95.56 134 VAL A N 1
ATOM 1058 C CA . VAL A 1 134 ? 1.565 23.859 11.414 1 95.56 134 VAL A CA 1
ATOM 1059 C C . VAL A 1 134 ? 2.926 24.25 10.836 1 95.56 134 VAL A C 1
ATOM 1061 O O . VAL A 1 134 ? 3.658 23.406 10.328 1 95.56 134 VAL A O 1
ATOM 1064 N N . MET A 1 135 ? 3.229 25.5 10.922 1 96.12 135 MET A N 1
ATOM 1065 C CA . MET A 1 135 ? 4.488 26.031 10.422 1 96.12 135 MET A CA 1
ATOM 1066 C C . MET A 1 135 ? 5.477 26.266 11.562 1 96.12 135 MET A C 1
ATOM 1068 O O . MET A 1 135 ? 5.176 27 12.516 1 96.12 135 MET A O 1
ATOM 1072 N N . VAL A 1 136 ? 6.605 25.656 11.391 1 96.62 136 VAL A N 1
ATOM 1073 C CA . VAL A 1 136 ? 7.656 25.812 12.391 1 96.62 136 VAL A CA 1
ATOM 1074 C C . VAL A 1 136 ? 8.867 26.5 11.773 1 96.62 136 VAL A C 1
ATOM 1076 O O . VAL A 1 136 ? 9.422 26.031 10.781 1 96.62 136 VAL A O 1
ATOM 1079 N N . ASP A 1 137 ? 9.305 27.531 12.367 1 95.38 137 ASP A N 1
ATOM 1080 C CA . ASP A 1 137 ? 10.445 28.281 11.867 1 95.38 137 ASP A CA 1
ATOM 1081 C C . ASP A 1 137 ? 11.75 27.531 12.094 1 95.38 137 ASP A C 1
ATOM 1083 O O . ASP A 1 137 ? 12.016 27.062 13.203 1 95.38 137 ASP A O 1
ATOM 1087 N N . PHE A 1 138 ? 12.555 27.391 11.094 1 91.25 138 PHE A N 1
ATOM 1088 C CA . PHE A 1 138 ? 13.805 26.641 11.164 1 91.25 138 PHE A CA 1
ATOM 1089 C C . PHE A 1 138 ? 14.734 27.234 12.219 1 91.25 138 PHE A C 1
ATOM 1091 O O . PHE A 1 138 ? 15.43 26.5 12.914 1 91.25 138 PHE A O 1
ATOM 1098 N N . ASN A 1 139 ? 14.766 28.5 12.328 1 92 139 ASN A N 1
ATOM 1099 C CA . ASN A 1 139 ? 15.703 29.172 13.219 1 92 139 ASN A CA 1
ATOM 1100 C C . ASN A 1 139 ? 15.18 29.219 14.656 1 92 139 ASN A C 1
ATOM 1102 O O . ASN A 1 139 ? 15.922 28.953 15.602 1 92 139 ASN A O 1
ATOM 1106 N N . LEU A 1 140 ? 13.906 29.516 14.828 1 94.06 140 LEU A N 1
ATOM 1107 C CA . LEU A 1 140 ? 13.305 29.656 16.141 1 94.06 140 LEU A CA 1
ATOM 1108 C C . LEU A 1 140 ? 12.93 28.297 16.719 1 94.06 140 LEU A C 1
ATOM 1110 O O . LEU A 1 140 ? 12.719 28.156 17.922 1 94.06 140 LEU A O 1
ATOM 1114 N N . LYS A 1 141 ? 12.734 27.328 15.836 1 93.12 141 LYS A N 1
ATOM 1115 C CA . LYS A 1 141 ? 12.406 25.953 16.203 1 93.12 141 LYS A CA 1
ATOM 1116 C C . LYS A 1 141 ? 11.109 25.906 17.016 1 93.12 141 LYS A C 1
ATOM 1118 O O . LYS A 1 141 ? 11.039 25.188 18.016 1 93.12 141 LYS A O 1
ATOM 1123 N N . ARG A 1 142 ? 10.203 26.719 16.656 1 95.5 142 ARG A N 1
ATOM 1124 C CA . ARG A 1 142 ? 8.875 26.75 17.266 1 95.5 142 ARG A CA 1
ATOM 1125 C C . ARG A 1 142 ? 7.82 27.188 16.266 1 95.5 142 ARG A C 1
ATOM 1127 O O . ARG A 1 142 ? 8.148 27.797 15.242 1 95.5 142 ARG A O 1
ATOM 1134 N N . PRO A 1 143 ? 6.59 26.828 16.578 1 95.62 143 PRO A N 1
ATOM 1135 C CA . PRO A 1 143 ? 5.535 27.344 15.703 1 95.62 143 PRO A CA 1
ATOM 1136 C C . PRO A 1 143 ? 5.578 28.859 15.562 1 95.62 143 PRO A C 1
ATOM 1138 O O . PRO A 1 143 ? 5.719 29.578 16.562 1 95.62 143 PRO A O 1
ATOM 1141 N N . SER A 1 144 ? 5.543 29.344 14.375 1 96.19 144 SER A N 1
ATOM 1142 C CA . SER A 1 144 ? 5.695 30.766 14.078 1 96.19 144 SER A CA 1
ATOM 1143 C C . SER A 1 144 ? 4.777 31.188 12.93 1 96.19 144 SER A C 1
ATOM 1145 O O . SER A 1 144 ? 4.414 30.375 12.086 1 96.19 144 SER A O 1
ATOM 1147 N N . PRO A 1 145 ? 4.418 32.438 12.93 1 93.19 145 PRO A N 1
ATOM 1148 C CA . PRO A 1 145 ? 3.627 32.938 11.797 1 93.19 145 PRO A CA 1
ATOM 1149 C C . PRO A 1 145 ? 4.375 32.875 10.469 1 93.19 145 PRO A C 1
ATOM 1151 O O . PRO A 1 145 ? 5.609 32.906 10.445 1 93.19 145 PRO A O 1
ATOM 1154 N N . PRO A 1 146 ? 3.584 32.656 9.375 1 91.62 146 PRO A N 1
ATOM 1155 C CA . PRO A 1 146 ? 4.266 32.719 8.078 1 91.62 146 PRO A CA 1
ATOM 1156 C C . PRO A 1 146 ? 4.941 34.062 7.812 1 91.62 146 PRO A C 1
ATOM 1158 O O . PRO A 1 146 ? 4.59 35.062 8.43 1 91.62 146 PRO A O 1
ATOM 1161 N N . PRO A 1 147 ? 5.93 34 6.961 1 92.44 147 PRO A N 1
ATOM 1162 C CA . PRO A 1 147 ? 6.582 35.281 6.625 1 92.44 147 PRO A CA 1
ATOM 1163 C C . PRO A 1 147 ? 5.629 36.281 5.965 1 92.44 147 PRO A C 1
ATOM 1165 O O . PRO A 1 147 ? 4.617 35.875 5.383 1 92.44 147 PRO A O 1
ATOM 1168 N N . ASP A 1 148 ? 6.008 37.562 6.035 1 91 148 ASP A N 1
ATOM 1169 C CA . ASP A 1 148 ? 5.148 38.625 5.566 1 91 148 ASP A CA 1
ATOM 1170 C C . ASP A 1 148 ? 4.793 38.469 4.09 1 91 148 ASP A C 1
ATOM 1172 O O . ASP A 1 148 ? 3.646 38.656 3.695 1 91 148 ASP A O 1
ATOM 1176 N N . TRP A 1 149 ? 5.75 38.031 3.311 1 91 149 TRP A N 1
ATOM 1177 C CA . TRP A 1 149 ? 5.504 37.906 1.879 1 91 149 TRP A CA 1
ATOM 1178 C C . TRP A 1 149 ? 4.414 36.875 1.61 1 91 149 TRP A C 1
ATOM 1180 O O . TRP A 1 149 ? 3.607 37.031 0.694 1 91 149 TRP A O 1
ATOM 1190 N N . TRP A 1 150 ? 4.422 35.781 2.34 1 92.81 150 TRP A N 1
ATOM 1191 C CA . TRP A 1 150 ? 3.451 34.719 2.168 1 92.81 150 TRP A CA 1
ATOM 1192 C C . TRP A 1 150 ? 2.076 35.125 2.672 1 92.81 150 TRP A C 1
ATOM 1194 O O . TRP A 1 150 ? 1.062 34.875 2.018 1 92.81 150 TRP A O 1
ATOM 1204 N N . ARG A 1 151 ? 2.029 35.812 3.822 1 89.88 151 ARG A N 1
ATOM 1205 C CA . ARG A 1 151 ? 0.779 36.281 4.406 1 89.88 151 ARG A CA 1
ATOM 1206 C C . ARG A 1 151 ? 0.094 37.281 3.488 1 89.88 151 ARG A C 1
ATOM 1208 O O . ARG A 1 151 ? -1.125 37.25 3.311 1 89.88 151 ARG A O 1
ATOM 1215 N N . GLU A 1 152 ? 0.799 38.156 2.984 1 88.75 152 GLU A N 1
ATOM 1216 C CA . GLU A 1 152 ? 0.26 39.188 2.09 1 88.75 152 GLU A CA 1
ATOM 1217 C C . GLU A 1 152 ? -0.37 38.562 0.851 1 88.75 152 GLU A C 1
ATOM 1219 O O . GLU A 1 152 ? -1.407 39.031 0.372 1 88.75 152 GLU A O 1
ATOM 1224 N N . LYS A 1 153 ? 0.252 37.562 0.439 1 89.31 153 LYS A N 1
ATOM 1225 C CA . LYS A 1 153 ? -0.182 36.906 -0.798 1 89.31 153 LYS A CA 1
ATOM 1226 C C . LYS A 1 153 ? -1.383 36 -0.553 1 89.31 153 LYS A C 1
ATOM 1228 O O . LYS A 1 153 ? -2.307 35.938 -1.367 1 89.31 153 LYS A O 1
ATOM 1233 N N . TYR A 1 154 ? -1.391 35.312 0.555 1 90.5 154 TYR A N 1
ATOM 1234 C CA . TYR A 1 154 ? -2.359 34.25 0.708 1 90.5 154 TYR A CA 1
ATOM 1235 C C . TYR A 1 154 ? -3.379 34.562 1.792 1 90.5 154 TYR A C 1
ATOM 1237 O O . TYR A 1 154 ? -4.434 33.938 1.872 1 90.5 154 TYR A O 1
ATOM 1245 N N . SER A 1 155 ? -3.104 35.531 2.701 1 79.69 155 SER A N 1
ATOM 1246 C CA . SER A 1 155 ? -4.031 35.875 3.768 1 79.69 155 SER A CA 1
ATOM 1247 C C . SER A 1 155 ? -4.832 37.125 3.414 1 79.69 155 SER A C 1
ATOM 1249 O O . SER A 1 155 ? -5.82 37.438 4.078 1 79.69 155 SER A O 1
ATOM 1251 N N . ALA A 1 156 ? -4.332 38.094 2.609 1 62.03 156 ALA A N 1
ATOM 1252 C CA . ALA A 1 156 ? -4.824 39.469 2.396 1 62.03 156 ALA A CA 1
ATOM 1253 C C . ALA A 1 156 ? -6.32 39.469 2.1 1 62.03 156 ALA A C 1
ATOM 1255 O O . ALA A 1 156 ? -7.027 40.406 2.434 1 62.03 156 ALA A O 1
ATOM 1256 N N . GLY A 1 157 ? -6.895 38.594 1.275 1 53.78 157 GLY A N 1
ATOM 1257 C CA . GLY A 1 157 ? -8.266 38.812 0.861 1 53.78 157 GLY A CA 1
ATOM 1258 C C . GLY A 1 157 ? -9.281 38.406 1.909 1 53.78 157 GLY A C 1
ATOM 1259 O O . GLY A 1 157 ? -10.484 38.375 1.638 1 53.78 157 GLY A O 1
ATOM 1260 N N . GLY A 1 158 ? -9.023 38.438 3.248 1 50.88 158 GLY A N 1
ATOM 1261 C CA . GLY A 1 158 ? -9.977 38.125 4.297 1 50.88 158 GLY A CA 1
ATOM 1262 C C . GLY A 1 158 ? -10.133 36.656 4.531 1 50.88 158 GLY A C 1
ATOM 1263 O O . GLY A 1 158 ? -11.219 36.156 4.867 1 50.88 158 GLY A O 1
ATOM 1264 N N . LEU A 1 159 ? -9.344 35.875 3.992 1 51.12 159 LEU A N 1
ATOM 1265 C CA . LEU A 1 159 ? -9.609 34.5 4.352 1 51.12 159 LEU A CA 1
ATOM 1266 C C . LEU A 1 159 ? -10.031 34.375 5.816 1 51.12 159 LEU A C 1
ATOM 1268 O O . LEU A 1 159 ? -9.367 34.938 6.699 1 51.12 159 LEU A O 1
ATOM 1272 N N . GLU A 1 160 ? -11.344 34.531 5.984 1 48.66 160 GLU A N 1
ATOM 1273 C CA . GLU A 1 160 ? -11.938 34.219 7.277 1 48.66 160 GLU A CA 1
ATOM 1274 C C . GLU A 1 160 ? -11.109 33.188 8.031 1 48.66 160 GLU A C 1
ATOM 1276 O O . GLU A 1 160 ? -10.609 32.219 7.434 1 48.66 160 GLU A O 1
ATOM 1281 N N . THR A 1 161 ? -10.32 33.562 8.914 1 50.69 161 THR A N 1
ATOM 1282 C CA . THR A 1 161 ? -9.664 32.656 9.844 1 50.69 161 THR A CA 1
ATOM 1283 C C . THR A 1 161 ? -10.586 31.5 10.188 1 50.69 161 THR A C 1
ATOM 1285 O O . THR A 1 161 ? -11.5 31.641 11 1 50.69 161 THR A O 1
ATOM 1288 N N . GLY A 1 162 ? -11.062 30.922 9.203 1 56.25 162 GLY A N 1
ATOM 1289 C CA . GLY A 1 162 ? -11.781 29.734 9.633 1 56.25 162 GLY A CA 1
ATOM 1290 C C . GLY A 1 162 ? -11.164 29.062 10.844 1 56.25 162 GLY A C 1
ATOM 1291 O O . GLY A 1 162 ? -10.07 29.438 11.273 1 56.25 162 GLY A O 1
ATOM 1292 N N . LYS A 1 163 ? -12 28.594 11.75 1 64 163 LYS A N 1
ATOM 1293 C CA . LYS A 1 163 ? -11.586 28.062 13.047 1 64 163 LYS A CA 1
ATOM 1294 C C . LYS A 1 163 ? -10.594 26.922 12.883 1 64 163 LYS A C 1
ATOM 1296 O O . LYS A 1 163 ? -9.992 26.453 13.859 1 64 163 LYS A O 1
ATOM 1301 N N . GLY A 1 164 ? -9.938 26.75 11.617 1 75.5 164 GLY A N 1
ATOM 1302 C CA . GLY A 1 164 ? -9.055 25.609 11.492 1 75.5 164 GLY A CA 1
ATOM 1303 C C . GLY A 1 164 ? -9.703 24.312 11.953 1 75.5 164 GLY A C 1
ATOM 1304 O O . GLY A 1 164 ? -10.797 24.312 12.516 1 75.5 164 GLY A O 1
ATOM 1305 N N . LEU A 1 165 ? -9.148 23.25 11.609 1 86.5 165 LEU A N 1
ATOM 1306 C CA . LEU A 1 165 ? -9.609 21.938 12.062 1 86.5 165 LEU A CA 1
ATOM 1307 C C . LEU A 1 165 ? -9.234 21.703 13.523 1 86.5 165 LEU A C 1
ATOM 1309 O O . LEU A 1 165 ? -8.055 21.719 13.883 1 86.5 165 LEU A O 1
ATOM 1313 N N . ARG A 1 166 ? -10.297 21.672 14.391 1 81.12 166 ARG A N 1
ATOM 1314 C CA . ARG A 1 166 ? -10.109 21.344 15.805 1 81.12 166 ARG A CA 1
ATOM 1315 C C . ARG A 1 166 ? -10.812 20.047 16.156 1 81.12 166 ARG A C 1
ATOM 1317 O O . ARG A 1 166 ? -12.023 19.906 15.961 1 81.12 166 ARG A O 1
ATOM 1324 N N . LEU A 1 167 ? -9.938 19.141 16.562 1 87.94 167 LEU A N 1
ATOM 1325 C CA . LEU A 1 167 ? -10.492 17.844 16.953 1 87.94 167 LEU A CA 1
ATOM 1326 C C . LEU A 1 167 ? -10.438 17.672 18.469 1 87.94 167 LEU A C 1
ATOM 1328 O O . LEU A 1 167 ? -9.422 17.969 19.109 1 87.94 167 LEU A O 1
ATOM 1332 N N . PRO A 1 168 ? -11.539 17.25 18.969 1 82.25 168 PRO A N 1
ATOM 1333 C CA . PRO A 1 168 ? -11.523 17.016 20.406 1 82.25 168 PRO A CA 1
ATOM 1334 C C . PRO A 1 168 ? -10.555 15.898 20.812 1 82.25 168 PRO A C 1
ATOM 1336 O O . PRO A 1 168 ? -10.281 15 20.016 1 82.25 168 PRO A O 1
ATOM 1339 N N . ARG A 1 169 ? -10.055 16.078 22.031 1 85.44 169 ARG A N 1
ATOM 1340 C CA . ARG A 1 169 ? -9.18 15.023 22.547 1 85.44 169 ARG A CA 1
ATOM 1341 C C . ARG A 1 169 ? -9.969 13.75 22.828 1 85.44 169 ARG A C 1
ATOM 1343 O O . ARG A 1 169 ? -11.102 13.797 23.312 1 85.44 169 ARG A O 1
ATOM 1350 N N . ALA A 1 170 ? -9.305 12.703 22.516 1 83.25 170 ALA A N 1
ATOM 1351 C CA . ALA A 1 170 ? -9.875 11.398 22.844 1 83.25 170 ALA A CA 1
ATOM 1352 C C . ALA A 1 170 ? -9.5 10.992 24.266 1 83.25 170 ALA A C 1
ATOM 1354 O O . ALA A 1 170 ? -8.32 10.914 24.609 1 83.25 170 ALA A O 1
ATOM 1355 N N . VAL A 1 171 ? -10.5 10.789 25.125 1 82.25 171 VAL A N 1
ATOM 1356 C CA . VAL A 1 171 ? -10.266 10.328 26.484 1 82.25 171 VAL A CA 1
ATOM 1357 C C . VAL A 1 171 ? -10.891 8.953 26.688 1 82.25 171 VAL A C 1
ATOM 1359 O O . VAL A 1 171 ? -12.109 8.797 26.625 1 82.25 171 VAL A O 1
ATOM 1362 N N . PRO A 1 172 ? -9.93 8.047 26.844 1 87.06 172 PRO A N 1
ATOM 1363 C CA . PRO A 1 172 ? -10.492 6.719 27.078 1 87.06 172 PRO A CA 1
ATOM 1364 C C . PRO A 1 172 ? -11.398 6.656 28.297 1 87.06 172 PRO A C 1
ATOM 1366 O O . PRO A 1 172 ? -11.125 7.312 29.312 1 87.06 172 PRO A O 1
ATOM 1369 N N . PRO A 1 173 ? -12.414 5.895 28.188 1 85.38 173 PRO A N 1
ATOM 1370 C CA . PRO A 1 173 ? -13.273 5.707 29.359 1 85.38 173 PRO A CA 1
ATOM 1371 C C . PRO A 1 173 ? -12.609 4.867 30.453 1 85.38 173 PRO A C 1
ATOM 1373 O O . PRO A 1 173 ? -11.672 4.117 30.172 1 85.38 173 PRO A O 1
ATOM 1376 N N . GLU A 1 174 ? -13.062 5.117 31.672 1 81.75 174 GLU A N 1
ATOM 1377 C CA . GLU A 1 174 ? -12.555 4.34 32.781 1 81.75 174 GLU A CA 1
ATOM 1378 C C . GLU A 1 174 ? -12.797 2.846 32.594 1 81.75 174 GLU A C 1
ATOM 1380 O O . GLU A 1 174 ? -11.938 2.021 32.906 1 81.75 174 GLU A O 1
ATOM 1385 N N . SER A 1 175 ? -13.953 2.553 32.031 1 81 175 SER A N 1
ATOM 1386 C CA . SER A 1 175 ? -14.328 1.193 31.656 1 81 175 SER A CA 1
ATOM 1387 C C . SER A 1 175 ? -14.859 1.139 30.234 1 81 175 SER A C 1
ATOM 1389 O O . SER A 1 175 ? -15.398 2.127 29.719 1 81 175 SER A O 1
ATOM 1391 N N . GLY A 1 176 ? -14.422 0.135 29.531 1 82.31 176 GLY A N 1
ATOM 1392 C CA . GLY A 1 176 ? -15.039 0.012 28.219 1 82.31 176 GLY A CA 1
ATOM 1393 C C . GLY A 1 176 ? -14.031 -0.022 27.078 1 82.31 176 GLY A C 1
ATOM 1394 O O . GLY A 1 176 ? -14.398 0.067 25.906 1 82.31 176 GLY A O 1
ATOM 1395 N N . VAL A 1 177 ? -12.82 0.043 27.484 1 84 177 VAL A N 1
ATOM 1396 C CA . VAL A 1 177 ? -11.82 -0.21 26.453 1 84 177 VAL A CA 1
ATOM 1397 C C . VAL A 1 177 ? -12.031 -1.601 25.859 1 84 177 VAL A C 1
ATOM 1399 O O . VAL A 1 177 ? -12.164 -2.582 26.594 1 84 177 VAL A O 1
ATOM 1402 N N . LEU A 1 178 ? -12.109 -1.571 24.562 1 84.75 178 LEU A N 1
ATOM 1403 C CA . LEU A 1 178 ? -12.5 -2.795 23.875 1 84.75 178 LEU A CA 1
ATOM 1404 C C . LEU A 1 178 ? -11.281 -3.668 23.594 1 84.75 178 LEU A C 1
ATOM 1406 O O . LEU A 1 178 ? -11.375 -4.898 23.609 1 84.75 178 LEU A O 1
ATOM 1410 N N . SER A 1 179 ? -10.18 -3.025 23.297 1 83.44 179 SER A N 1
ATOM 1411 C CA . SER A 1 179 ? -9.031 -3.838 22.906 1 83.44 179 SER A CA 1
ATOM 1412 C C . SER A 1 179 ? -7.738 -3.029 22.953 1 83.44 179 SER A C 1
ATOM 1414 O O . SER A 1 179 ? -7.762 -1.801 22.859 1 83.44 179 SER A O 1
ATOM 1416 N N . HIS A 1 180 ? -6.75 -3.811 23.188 1 87.44 180 HIS A N 1
ATOM 1417 C CA . HIS A 1 180 ? -5.379 -3.357 23 1 87.44 180 HIS A CA 1
ATOM 1418 C C . HIS A 1 180 ? -4.691 -4.137 21.875 1 87.44 180 HIS A C 1
ATOM 1420 O O . HIS A 1 180 ? -4.617 -5.367 21.922 1 87.44 180 HIS A O 1
ATOM 1426 N N . TYR A 1 181 ? -4.312 -3.445 20.922 1 95.19 181 TYR A N 1
ATOM 1427 C CA . TYR A 1 181 ? -3.691 -4.023 19.734 1 95.19 181 TYR A CA 1
ATOM 1428 C C . TYR A 1 181 ? -2.254 -3.545 19.594 1 95.19 181 TYR A C 1
ATOM 1430 O O . TYR A 1 181 ? -1.991 -2.34 19.578 1 95.19 181 TYR A O 1
ATOM 1438 N N . GLN A 1 182 ? -1.353 -4.492 19.469 1 96.12 182 GLN A N 1
ATOM 1439 C CA . GLN A 1 182 ? 0.066 -4.152 19.422 1 96.12 182 GLN A CA 1
ATOM 1440 C C . GLN A 1 182 ? 0.571 -4.086 17.984 1 96.12 182 GLN A C 1
ATOM 1442 O O . GLN A 1 182 ? 0.211 -4.922 17.156 1 96.12 182 GLN A O 1
ATOM 1447 N N . VAL A 1 183 ? 1.342 -3.109 17.75 1 96.5 183 VAL A N 1
ATOM 1448 C CA . VAL A 1 183 ? 1.961 -2.906 16.438 1 96.5 183 VAL A CA 1
ATOM 1449 C C . VAL A 1 183 ? 3.453 -2.629 16.609 1 96.5 183 VAL A C 1
ATOM 1451 O O . VAL A 1 183 ? 3.848 -1.837 17.469 1 96.5 183 VAL A O 1
ATOM 1454 N N . LYS A 1 184 ? 4.262 -3.244 15.859 1 96.5 184 LYS A N 1
ATOM 1455 C CA . LYS A 1 184 ? 5.668 -2.881 15.742 1 96.5 184 LYS A CA 1
ATOM 1456 C C . LYS A 1 184 ? 5.945 -2.178 14.414 1 96.5 184 LYS A C 1
ATOM 1458 O O . LYS A 1 184 ? 5.652 -2.719 13.344 1 96.5 184 LYS A O 1
ATOM 1463 N N . ILE A 1 185 ? 6.527 -0.983 14.484 1 97.19 185 ILE A N 1
ATOM 1464 C CA . ILE A 1 185 ? 6.781 -0.216 13.273 1 97.19 185 ILE A CA 1
ATOM 1465 C C . ILE A 1 185 ? 7.828 -0.929 12.422 1 97.19 185 ILE A C 1
ATOM 1467 O O . ILE A 1 185 ? 8.938 -1.196 12.883 1 97.19 185 ILE A O 1
ATOM 1471 N N . ALA A 1 186 ? 7.457 -1.233 11.234 1 96.62 186 ALA A N 1
ATOM 1472 C CA . ALA A 1 186 ? 8.32 -1.919 10.273 1 96.62 186 ALA A CA 1
ATOM 1473 C C . ALA A 1 186 ? 8.883 -0.94 9.25 1 96.62 186 ALA A C 1
ATOM 1475 O O . ALA A 1 186 ? 8.438 0.204 9.156 1 96.62 186 ALA A O 1
ATOM 1476 N N . ALA A 1 187 ? 9.898 -1.414 8.516 1 94.81 187 ALA A N 1
ATOM 1477 C CA . ALA A 1 187 ? 10.5 -0.602 7.465 1 94.81 187 ALA A CA 1
ATOM 1478 C C . ALA A 1 187 ? 9.453 -0.171 6.438 1 94.81 187 ALA A C 1
ATOM 1480 O O . ALA A 1 187 ? 9.492 0.959 5.945 1 94.81 187 ALA A O 1
ATOM 1481 N N . SER A 1 188 ? 8.516 -1.058 6.125 1 96.12 188 SER A N 1
ATOM 1482 C CA . SER A 1 188 ? 7.488 -0.806 5.117 1 96.12 188 SER A CA 1
ATOM 1483 C C . SER A 1 188 ? 6.488 0.24 5.594 1 96.12 188 SER A C 1
ATOM 1485 O O . SER A 1 188 ? 5.637 0.69 4.824 1 96.12 188 SER A O 1
ATOM 1487 N N . ASP A 1 189 ? 6.566 0.695 6.863 1 96.69 189 ASP A N 1
ATOM 1488 C CA . ASP A 1 189 ? 5.652 1.686 7.422 1 96.69 189 ASP A CA 1
ATOM 1489 C C . ASP A 1 189 ? 6.234 3.094 7.312 1 96.69 189 ASP A C 1
ATOM 1491 O O . ASP A 1 189 ? 5.57 4.074 7.652 1 96.69 189 ASP A O 1
ATOM 1495 N N . LEU A 1 190 ? 7.445 3.223 6.867 1 94.81 190 LEU A N 1
ATOM 1496 C CA . LEU A 1 190 ? 8.188 4.469 7.012 1 94.81 190 LEU A CA 1
ATOM 1497 C C . LEU A 1 190 ? 8.039 5.34 5.77 1 94.81 190 LEU A C 1
ATOM 1499 O O . LEU A 1 190 ? 7.836 4.828 4.668 1 94.81 190 LEU A O 1
ATOM 1503 N N . ASP A 1 191 ? 8.125 6.621 5.992 1 91.75 191 ASP A N 1
ATOM 1504 C CA . ASP A 1 191 ? 8.172 7.586 4.895 1 91.75 191 ASP A CA 1
ATOM 1505 C C . ASP A 1 191 ? 9.602 8.023 4.602 1 91.75 191 ASP A C 1
ATOM 1507 O O . ASP A 1 191 ? 10.555 7.43 5.117 1 91.75 191 ASP A O 1
ATOM 1511 N N . ILE A 1 192 ? 9.773 9.023 3.834 1 87.06 192 ILE A N 1
ATOM 1512 C CA . ILE A 1 192 ? 11.078 9.438 3.326 1 87.06 192 ILE A CA 1
ATOM 1513 C C . ILE A 1 192 ? 11.898 10.047 4.457 1 87.06 192 ILE A C 1
ATOM 1515 O O . ILE A 1 192 ? 13.125 10.148 4.355 1 87.06 192 ILE A O 1
ATOM 1519 N N . TYR A 1 193 ? 11.289 10.461 5.547 1 87.62 193 TYR A N 1
ATOM 1520 C CA . TYR A 1 193 ? 11.984 11.023 6.699 1 87.62 193 TYR A CA 1
ATOM 1521 C C . TYR A 1 193 ? 12.297 9.945 7.727 1 87.62 193 TYR A C 1
ATOM 1523 O O . TYR A 1 193 ? 12.773 10.242 8.828 1 87.62 193 TYR A O 1
ATOM 1531 N N . LEU A 1 194 ? 11.93 8.688 7.398 1 89.75 194 LEU A N 1
ATOM 1532 C CA . LEU A 1 194 ? 12.172 7.5 8.219 1 89.75 194 LEU A CA 1
ATOM 1533 C C . LEU A 1 194 ? 11.344 7.543 9.492 1 89.75 194 LEU A C 1
ATOM 1535 O O . LEU A 1 194 ? 11.75 6.996 10.523 1 89.75 194 LEU A O 1
ATOM 1539 N N . HIS A 1 195 ? 10.266 8.328 9.43 1 93.81 195 HIS A N 1
ATOM 1540 C CA . HIS A 1 195 ? 9.195 8.258 10.422 1 93.81 195 HIS A CA 1
ATOM 1541 C C . HIS A 1 195 ? 8.031 7.414 9.906 1 93.81 195 HIS A C 1
ATOM 1543 O O . HIS A 1 195 ? 7.918 7.176 8.703 1 93.81 195 HIS A O 1
ATOM 1549 N N . THR A 1 196 ? 7.25 6.969 10.844 1 96.56 196 THR A N 1
ATOM 1550 C CA . THR A 1 196 ? 6.023 6.312 10.406 1 96.56 196 THR A CA 1
ATOM 1551 C C . THR A 1 196 ? 5.203 7.242 9.516 1 96.56 196 THR A C 1
ATOM 1553 O O . THR A 1 196 ? 4.945 8.391 9.875 1 96.56 196 THR A O 1
ATOM 1556 N N . ASN A 1 197 ? 4.93 6.742 8.312 1 96.5 197 ASN A N 1
ATOM 1557 C CA . ASN A 1 197 ? 4.012 7.504 7.469 1 96.5 197 ASN A CA 1
ATOM 1558 C C . ASN A 1 197 ? 2.695 7.789 8.188 1 96.5 197 ASN A C 1
ATOM 1560 O O . ASN A 1 197 ? 2.07 6.879 8.727 1 96.5 197 ASN A O 1
ATOM 1564 N N . TRP A 1 198 ? 2.213 8.984 8.117 1 97.12 198 TRP A N 1
ATOM 1565 C CA . TRP A 1 198 ? 1.074 9.406 8.922 1 97.12 198 TRP A CA 1
ATOM 1566 C C . TRP A 1 198 ? -0.183 8.633 8.547 1 97.12 198 TRP A C 1
ATOM 1568 O O . TRP A 1 198 ? -1.063 8.414 9.383 1 97.12 198 TRP A O 1
ATOM 1578 N N . ALA A 1 199 ? -0.346 8.18 7.312 1 97.75 199 ALA A N 1
ATOM 1579 C CA . ALA A 1 199 ? -1.488 7.379 6.883 1 97.75 199 ALA A CA 1
ATOM 1580 C C . ALA A 1 199 ? -1.546 6.059 7.645 1 97.75 199 ALA A C 1
ATOM 1582 O O . ALA A 1 199 ? -2.627 5.508 7.871 1 97.75 199 ALA A O 1
ATOM 1583 N N . ASN A 1 200 ? -0.385 5.578 8.031 1 98.06 200 ASN A N 1
ATOM 1584 C CA . ASN A 1 200 ? -0.327 4.246 8.617 1 98.06 200 ASN A CA 1
ATOM 1585 C C . ASN A 1 200 ? -0.895 4.234 10.031 1 98.06 200 ASN A C 1
ATOM 1587 O O . ASN A 1 200 ? -1.341 3.193 10.523 1 98.06 200 ASN A O 1
ATOM 1591 N N . TYR A 1 201 ? -0.964 5.383 10.727 1 98.5 201 TYR A N 1
ATOM 1592 C CA . TYR A 1 201 ? -1.633 5.414 12.023 1 98.5 201 TYR A CA 1
ATOM 1593 C C . TYR A 1 201 ? -3.102 5.031 11.883 1 98.5 201 TYR A C 1
ATOM 1595 O O . TYR A 1 201 ? -3.645 4.312 12.727 1 98.5 201 TYR A O 1
ATOM 1603 N N . LEU A 1 202 ? -3.703 5.52 10.844 1 98.62 202 LEU A N 1
ATOM 1604 C CA . LEU A 1 202 ? -5.09 5.129 10.617 1 98.62 202 LEU A CA 1
ATOM 1605 C C . LEU A 1 202 ? -5.184 3.648 10.258 1 98.62 202 LEU A C 1
ATOM 1607 O O . LEU A 1 202 ? -6.129 2.967 10.664 1 98.62 202 LEU A O 1
ATOM 1611 N N . LYS A 1 203 ? -4.277 3.189 9.477 1 98.25 203 LYS A N 1
ATOM 1612 C CA . LYS A 1 203 ? -4.227 1.768 9.148 1 98.25 203 LYS A CA 1
ATOM 1613 C C . LYS A 1 203 ? -4.156 0.918 10.414 1 98.25 203 LYS A C 1
ATOM 1615 O O . LYS A 1 203 ? -4.883 -0.069 10.547 1 98.25 203 LYS A O 1
ATOM 1620 N N . PHE A 1 204 ? -3.283 1.322 11.367 1 98.44 204 PHE A N 1
ATOM 1621 C CA . PHE A 1 204 ? -3.154 0.595 12.625 1 98.44 204 PHE A CA 1
ATOM 1622 C C . PHE A 1 204 ? -4.473 0.595 13.383 1 98.44 204 PHE A C 1
ATOM 1624 O O . PHE A 1 204 ? -4.867 -0.425 13.953 1 98.44 204 PHE A O 1
ATOM 1631 N N . CYS A 1 205 ? -5.145 1.715 13.391 1 97.88 205 CYS A N 1
ATOM 1632 C CA . CYS A 1 205 ? -6.438 1.813 14.055 1 97.88 205 CYS A CA 1
ATOM 1633 C C . CYS A 1 205 ? -7.461 0.887 13.406 1 97.88 205 CYS A C 1
ATOM 1635 O O . CYS A 1 205 ? -8.188 0.179 14.102 1 97.88 205 CYS A O 1
ATOM 1637 N N . TYR A 1 206 ? -7.461 0.917 12.117 1 96.88 206 TYR A N 1
ATOM 1638 C CA . TYR A 1 206 ? -8.383 0.059 11.391 1 96.88 206 TYR A CA 1
ATOM 1639 C C . TYR A 1 206 ? -8.094 -1.412 11.656 1 96.88 206 TYR A C 1
ATOM 1641 O O . TYR A 1 206 ? -9.008 -2.203 11.891 1 96.88 206 TYR A O 1
ATOM 1649 N N . ASP A 1 207 ? -6.855 -1.799 11.602 1 97.06 207 ASP A N 1
ATOM 1650 C CA . ASP A 1 207 ? -6.445 -3.166 11.914 1 97.06 207 ASP A CA 1
ATOM 1651 C C . ASP A 1 207 ? -6.887 -3.566 13.32 1 97.06 207 ASP A C 1
ATOM 1653 O O . ASP A 1 207 ? -7.355 -4.688 13.531 1 97.06 207 ASP A O 1
ATOM 1657 N N . ALA A 1 208 ? -6.738 -2.676 14.258 1 96.69 208 ALA A N 1
ATOM 1658 C CA . ALA A 1 208 ? -7.172 -2.934 15.633 1 96.69 208 ALA A CA 1
ATOM 1659 C C . ALA A 1 208 ? -8.672 -3.18 15.695 1 96.69 208 ALA A C 1
ATOM 1661 O O . ALA A 1 208 ? -9.133 -4.086 16.391 1 96.69 208 ALA A O 1
ATOM 1662 N N . PHE A 1 209 ? -9.391 -2.398 14.977 1 95.69 209 PHE A N 1
ATOM 1663 C CA . PHE A 1 209 ? -10.844 -2.537 14.953 1 95.69 209 PHE A CA 1
ATOM 1664 C C . PHE A 1 209 ? -11.25 -3.9 14.398 1 95.69 209 PHE A C 1
ATOM 1666 O O . PHE A 1 209 ? -12.055 -4.605 15.008 1 95.69 209 PHE A O 1
ATOM 1673 N N . VAL A 1 210 ? -10.688 -4.277 13.258 1 93.44 210 VAL A N 1
ATOM 1674 C CA . VAL A 1 210 ? -11.055 -5.551 12.641 1 93.44 210 VAL A CA 1
ATOM 1675 C C . VAL A 1 210 ? -10.617 -6.703 13.539 1 93.44 210 VAL A C 1
ATOM 1677 O O . VAL A 1 210 ? -11.328 -7.703 13.672 1 93.44 210 VAL A O 1
ATOM 1680 N N . ASP A 1 211 ? -9.422 -6.566 14.117 1 93.06 211 ASP A N 1
ATOM 1681 C CA . ASP A 1 211 ? -8.953 -7.57 15.07 1 93.06 211 ASP A CA 1
ATOM 1682 C C . ASP A 1 211 ? -9.945 -7.746 16.219 1 93.06 211 ASP A C 1
ATOM 1684 O O . ASP A 1 211 ? -10.258 -8.875 16.609 1 93.06 211 ASP A O 1
ATOM 1688 N N . TYR A 1 212 ? -10.438 -6.613 16.797 1 92.25 212 TYR A N 1
ATOM 1689 C CA . TYR A 1 212 ? -11.438 -6.629 17.859 1 92.25 212 TYR A CA 1
ATOM 1690 C C . TYR A 1 212 ? -12.703 -7.336 17.391 1 92.25 212 TYR A C 1
ATOM 1692 O O . TYR A 1 212 ? -13.219 -8.211 18.094 1 92.25 212 TYR A O 1
ATOM 1700 N N . LYS A 1 213 ? -13.219 -7.02 16.234 1 89.12 213 LYS A N 1
ATOM 1701 C CA . LYS A 1 213 ? -14.445 -7.621 15.711 1 89.12 213 LYS A CA 1
ATOM 1702 C C . LYS A 1 213 ? -14.258 -9.117 15.461 1 89.12 213 LYS A C 1
ATOM 1704 O O . LYS A 1 213 ? -15.18 -9.906 15.68 1 89.12 213 LYS A O 1
ATOM 1709 N N . PHE A 1 214 ? -13.117 -9.422 14.969 1 84.88 214 PHE A N 1
ATOM 1710 C CA . PHE A 1 214 ? -12.773 -10.82 14.719 1 84.88 214 PHE A CA 1
ATOM 1711 C C . PHE A 1 214 ? -12.828 -11.633 16 1 84.88 214 PHE A C 1
ATOM 1713 O O . PHE A 1 214 ? -13.367 -12.742 16.016 1 84.88 214 PHE A O 1
ATOM 1720 N N . HIS A 1 215 ? -12.297 -11.172 17.062 1 84.31 215 HIS A N 1
ATOM 1721 C CA . HIS A 1 215 ? -12.266 -11.891 18.328 1 84.31 215 HIS A CA 1
ATOM 1722 C C . HIS A 1 215 ? -13.641 -11.906 18.984 1 84.31 215 HIS A C 1
ATOM 1724 O O . HIS A 1 215 ? -13.977 -12.852 19.719 1 84.31 215 HIS A O 1
ATOM 1730 N N . GLN A 1 216 ? -14.375 -10.883 18.812 1 78.25 216 GLN A N 1
ATOM 1731 C CA . GLN A 1 216 ? -15.742 -10.867 19.312 1 78.25 216 GLN A CA 1
ATOM 1732 C C . GLN A 1 216 ? -16.578 -11.969 18.672 1 78.25 216 GLN A C 1
ATOM 1734 O O . GLN A 1 216 ? -17.375 -12.625 19.344 1 78.25 216 GLN A O 1
ATOM 1739 N N . VAL A 1 217 ? -16.438 -12.125 17.406 1 63.75 217 VAL A N 1
ATOM 1740 C CA . VAL A 1 217 ? -17.172 -13.141 16.672 1 63.75 217 VAL A CA 1
ATOM 1741 C C . VAL A 1 217 ? -16.719 -14.531 17.109 1 63.75 217 VAL A C 1
ATOM 1743 O O . VAL A 1 217 ? -17.547 -15.438 17.266 1 63.75 217 VAL A O 1
ATOM 1746 N N . HIS A 1 218 ? -15.469 -14.672 17.094 1 63.06 218 HIS A N 1
ATOM 1747 C CA . HIS A 1 218 ? -14.938 -15.977 17.469 1 63.06 218 HIS A CA 1
ATOM 1748 C C . HIS A 1 218 ? -15.297 -16.344 18.906 1 63.06 218 HIS A C 1
ATOM 1750 O O . HIS A 1 218 ? -15.391 -17.516 19.25 1 63.06 218 HIS A O 1
ATOM 1756 N N . GLN A 1 219 ? -15.258 -15.359 19.781 1 56.16 219 GLN A N 1
ATOM 1757 C CA . GLN A 1 219 ? -15.688 -15.656 21.141 1 56.16 219 GLN A CA 1
ATOM 1758 C C . GLN A 1 219 ? -17.156 -16.047 21.188 1 56.16 219 GLN A C 1
ATOM 1760 O O . GLN A 1 219 ? -17.562 -16.875 22.016 1 56.16 219 GLN A O 1
ATOM 1765 N N . VAL A 1 220 ? -17.891 -15.266 20.484 1 48.09 220 VAL A N 1
ATOM 1766 C CA . VAL A 1 220 ? -19.297 -15.625 20.5 1 48.09 220 VAL A CA 1
ATOM 1767 C C . VAL A 1 220 ? -19.516 -16.875 19.672 1 48.09 220 VAL A C 1
ATOM 1769 O O . VAL A 1 220 ? -20.234 -17.797 20.094 1 48.09 220 VAL A O 1
ATOM 1772 N N . HIS A 1 221 ? -19.547 -16.766 18.359 1 48.59 221 HIS A N 1
ATOM 1773 C CA . HIS A 1 221 ? -20.047 -17.797 17.453 1 48.59 221 HIS A 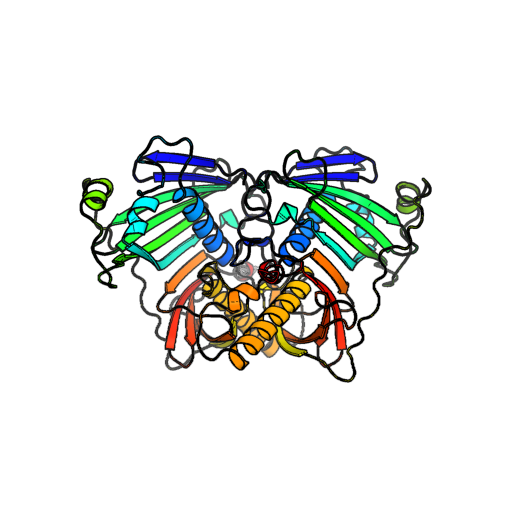CA 1
ATOM 1774 C C . HIS A 1 221 ? -18.922 -18.734 17 1 48.59 221 HIS A C 1
ATOM 1776 O O . HIS A 1 221 ? -17.828 -18.266 16.625 1 48.59 221 HIS A O 1
ATOM 1782 N N . GLN A 1 222 ? -18.766 -19.969 17.531 1 42.69 222 GLN A N 1
ATOM 1783 C CA . GLN A 1 222 ? -17.922 -21.078 17.094 1 42.69 222 GLN A CA 1
ATOM 1784 C C . GLN A 1 222 ? -17.656 -21.016 15.594 1 42.69 222 GLN A C 1
ATOM 1786 O O . GLN A 1 222 ? -16.75 -21.688 15.086 1 42.69 222 GLN A O 1
ATOM 1791 N N . HIS A 1 223 ? -18.719 -20.859 14.617 1 40.97 223 HIS A N 1
ATOM 1792 C CA . HIS A 1 223 ? -18.688 -21.5 13.305 1 40.97 223 HIS A CA 1
ATOM 1793 C C . HIS A 1 223 ? -18.078 -20.578 12.258 1 40.97 223 HIS A C 1
ATOM 1795 O O . HIS A 1 223 ? -17.266 -21 11.445 1 40.97 223 HIS A O 1
ATOM 1801 N N . GLY A 1 224 ? -18.812 -19.641 11.203 1 41.84 224 GLY A N 1
ATOM 1802 C CA . GLY A 1 224 ? -18.688 -19.516 9.758 1 41.84 224 GLY A CA 1
ATOM 1803 C C . GLY A 1 224 ? -17.906 -18.297 9.32 1 41.84 224 GLY A C 1
ATOM 1804 O O . GLY A 1 224 ? -17.734 -17.359 10.102 1 41.84 224 GLY A O 1
ATOM 1805 N N . ARG A 1 225 ? -16.984 -18.297 8.258 1 49.75 225 ARG A N 1
ATOM 1806 C CA . ARG A 1 225 ? -16.344 -17.375 7.332 1 49.75 225 ARG A CA 1
ATOM 1807 C C . ARG A 1 225 ? -17.188 -16.109 7.152 1 49.75 225 ARG A C 1
ATOM 1809 O O . ARG A 1 225 ? -16.641 -15.016 6.949 1 49.75 225 ARG A O 1
ATOM 1816 N N . GLU A 1 226 ? -18.562 -16.172 7.254 1 52.38 226 GLU A N 1
ATOM 1817 C CA . GLU A 1 226 ? -19.516 -15.102 6.945 1 52.38 226 GLU A CA 1
ATOM 1818 C C . GLU A 1 226 ? -19.344 -13.922 7.902 1 52.38 226 GLU A C 1
ATOM 1820 O O . GLU A 1 226 ? -19.516 -12.773 7.512 1 52.38 226 GLU A O 1
ATOM 1825 N N . SER A 1 227 ? -18.625 -14.203 9.133 1 61.16 227 SER A N 1
ATOM 1826 C CA . SER A 1 227 ? -18.688 -13.195 10.18 1 61.16 227 SER A CA 1
ATOM 1827 C C . SER A 1 227 ? -17.5 -12.25 10.117 1 61.16 227 SER A C 1
ATOM 1829 O O . SER A 1 227 ? -17.641 -11.039 10.305 1 61.16 227 SER A O 1
ATOM 1831 N N . ILE A 1 228 ? -16.453 -12.617 9.539 1 66.56 228 ILE A N 1
ATOM 1832 C CA . ILE A 1 228 ? -15.297 -11.719 9.492 1 66.56 228 ILE A CA 1
ATOM 1833 C C . ILE A 1 228 ? -15.484 -10.688 8.383 1 66.56 228 ILE A C 1
ATOM 1835 O O . ILE A 1 228 ? -15 -9.562 8.492 1 66.56 228 ILE A O 1
ATOM 1839 N N . GLN A 1 229 ? -16.281 -11.125 7.379 1 67.5 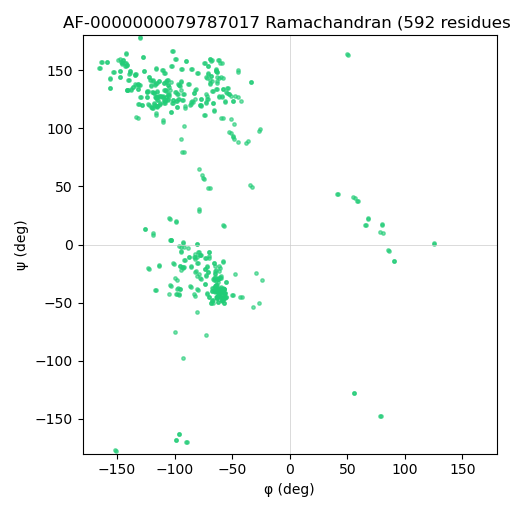229 GLN A N 1
ATOM 1840 C CA . GLN A 1 229 ? -16.562 -10.203 6.281 1 67.5 229 GLN A CA 1
ATOM 1841 C C . GLN A 1 229 ? -17.297 -8.961 6.773 1 67.5 229 GLN A C 1
ATOM 1843 O O . GLN A 1 229 ? -17.094 -7.863 6.246 1 67.5 229 GLN A O 1
ATOM 1848 N N . ASP A 1 230 ? -17.922 -9.164 7.906 1 72.38 230 ASP A N 1
ATOM 1849 C CA . ASP A 1 230 ? -18.688 -8.055 8.461 1 72.38 230 ASP A CA 1
ATOM 1850 C C . ASP A 1 230 ? -17.781 -7.07 9.188 1 72.38 230 ASP A C 1
ATOM 1852 O O . ASP A 1 230 ? -18.188 -5.945 9.484 1 72.38 230 ASP A O 1
ATOM 1856 N N . ALA A 1 231 ? -16.547 -7.531 9.352 1 81.62 231 ALA A N 1
ATOM 1857 C CA . ALA A 1 231 ? -15.602 -6.672 10.062 1 81.62 231 ALA A CA 1
ATOM 1858 C C . ALA A 1 231 ? -15.039 -5.594 9.141 1 81.62 231 ALA A C 1
ATOM 1860 O O . ALA A 1 231 ? -14.539 -4.566 9.609 1 81.62 231 ALA A O 1
ATOM 1861 N N . PHE A 1 232 ? -15.195 -5.758 7.879 1 87.56 232 PHE A N 1
ATOM 1862 C CA . PHE A 1 232 ? -14.734 -4.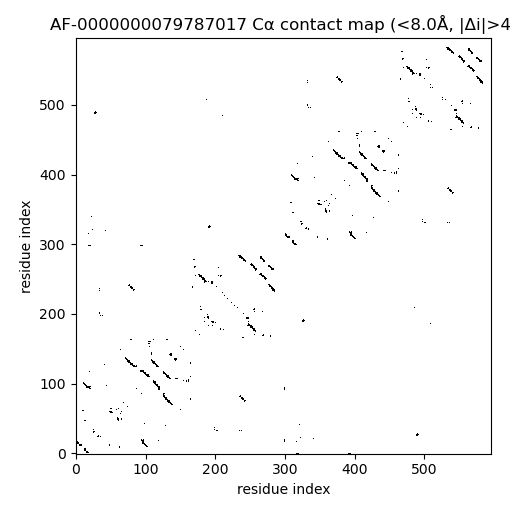773 6.91 1 87.56 232 PHE A CA 1
ATOM 1863 C C . PHE A 1 232 ? -15.852 -3.795 6.555 1 87.56 232 PHE A C 1
ATOM 1865 O O . PHE A 1 232 ? -16.359 -3.803 5.434 1 87.56 232 PHE A O 1
ATOM 1872 N N . ARG A 1 233 ? -16.062 -2.836 7.43 1 91.19 233 ARG A N 1
ATOM 1873 C CA . ARG A 1 233 ? -17.156 -1.889 7.289 1 91.19 233 ARG A CA 1
ATOM 1874 C C . ARG A 1 233 ? -16.766 -0.717 6.398 1 91.19 233 ARG A C 1
ATOM 1876 O O . ARG A 1 233 ? -15.586 -0.351 6.332 1 91.19 233 ARG A O 1
ATOM 1883 N N . LYS A 1 234 ? -17.797 -0.163 5.734 1 94.88 234 LYS A N 1
ATOM 1884 C CA . LYS A 1 234 ? -17.609 1.061 4.961 1 94.88 234 LYS A CA 1
ATOM 1885 C C . LYS A 1 234 ? -17.406 2.266 5.875 1 94.88 234 LYS A C 1
ATOM 1887 O O . LYS A 1 234 ? -18.219 2.521 6.762 1 94.88 234 LYS A O 1
ATOM 1892 N N . THR A 1 235 ? -16.344 2.98 5.68 1 97.38 235 THR A N 1
ATOM 1893 C CA . THR A 1 235 ? -16.031 4.148 6.504 1 97.38 235 THR A CA 1
ATOM 1894 C C . THR A 1 235 ? -16.797 5.371 6.012 1 97.38 235 THR A C 1
ATOM 1896 O O . THR A 1 235 ? -16.828 5.652 4.812 1 97.38 235 THR A O 1
ATOM 1899 N N . ARG A 1 236 ? -17.391 6.066 6.883 1 98.19 236 ARG A N 1
ATOM 1900 C CA . ARG A 1 236 ? -18.141 7.277 6.586 1 98.19 236 ARG A CA 1
ATOM 1901 C C . ARG A 1 236 ? -17.312 8.523 6.844 1 98.19 236 ARG A C 1
ATOM 1903 O O . ARG A 1 236 ? -17.344 9.477 6.062 1 98.19 236 ARG A O 1
ATOM 1910 N N . ARG A 1 237 ? -16.625 8.469 7.938 1 98.12 237 ARG A N 1
ATOM 1911 C CA . ARG A 1 237 ? -15.797 9.594 8.359 1 98.12 237 ARG A CA 1
ATOM 1912 C C . ARG A 1 237 ? -14.633 9.133 9.219 1 98.12 237 ARG A C 1
ATOM 1914 O O . ARG A 1 237 ? -14.758 8.148 9.961 1 98.12 237 ARG A O 1
ATOM 1921 N N . PHE A 1 238 ? -13.578 9.828 9.117 1 98.5 238 PHE A N 1
ATOM 1922 C CA . PHE A 1 238 ? -12.492 9.633 10.07 1 98.5 238 PHE A CA 1
ATOM 1923 C C . PHE A 1 238 ? -11.773 10.945 10.359 1 98.5 238 PHE A C 1
ATOM 1925 O O . PHE A 1 238 ? -11.852 11.883 9.562 1 98.5 238 PHE A O 1
ATOM 1932 N N . ALA A 1 239 ? -11.141 11.031 11.461 1 98.44 239 ALA A N 1
ATOM 1933 C CA . ALA A 1 239 ? -10.312 12.164 11.852 1 98.44 239 ALA A CA 1
ATOM 1934 C C . ALA A 1 239 ? -9.141 11.703 12.727 1 98.44 239 ALA A C 1
ATOM 1936 O O . ALA A 1 239 ? -9.273 10.758 13.508 1 98.44 239 ALA A O 1
ATOM 1937 N N . LEU A 1 240 ? -8.031 12.344 12.547 1 98.25 240 LEU A N 1
ATOM 1938 C CA . LEU A 1 240 ? -6.832 12.039 13.32 1 98.25 240 LEU A CA 1
ATOM 1939 C C . LEU A 1 240 ? -6.168 13.312 13.82 1 98.25 240 LEU A C 1
ATOM 1941 O O . LEU A 1 240 ? -6.141 14.32 13.109 1 98.25 240 LEU A O 1
ATOM 1945 N N . ARG A 1 241 ? -5.605 13.219 14.953 1 97.25 241 ARG A N 1
ATOM 1946 C CA . ARG A 1 241 ? -4.699 14.203 15.531 1 97.25 241 ARG A CA 1
ATOM 1947 C C . ARG A 1 241 ? -3.314 13.602 15.766 1 97.25 241 ARG A C 1
ATOM 1949 O O . ARG A 1 241 ? -3.189 12.523 16.359 1 97.25 241 ARG A O 1
ATOM 1956 N N . PHE A 1 242 ? -2.344 14.266 15.336 1 96.81 242 PHE A N 1
ATOM 1957 C CA . PHE A 1 242 ? -0.978 13.766 15.43 1 96.81 242 PHE A CA 1
ATOM 1958 C C . PHE A 1 242 ? -0.175 14.57 16.453 1 96.81 242 PHE A C 1
ATOM 1960 O O . PHE A 1 242 ? -0.065 15.789 16.328 1 96.81 242 PHE A O 1
ATOM 1967 N N . MET A 1 243 ? 0.461 13.898 17.422 1 95 243 MET A N 1
ATOM 1968 C CA . MET A 1 243 ? 1.171 14.609 18.484 1 95 243 MET A CA 1
ATOM 1969 C C . MET A 1 243 ? 2.666 14.312 18.422 1 95 243 MET A C 1
ATOM 1971 O O . MET A 1 243 ? 3.486 15.211 18.625 1 95 243 MET A O 1
ATOM 1975 N N . HIS A 1 244 ? 3.045 13.062 18.125 1 95.38 244 HIS A N 1
ATOM 1976 C CA . HIS A 1 244 ? 4.457 12.695 18.078 1 95.38 244 HIS A CA 1
ATOM 1977 C C . HIS A 1 244 ? 4.738 11.711 16.953 1 95.38 244 HIS A C 1
ATOM 1979 O O . HIS A 1 244 ? 3.846 10.977 16.516 1 95.38 244 HIS A O 1
ATOM 1985 N N . GLU A 1 245 ? 5.977 11.688 16.516 1 95.12 245 GLU A N 1
ATOM 1986 C CA . GLU A 1 245 ? 6.414 10.766 15.469 1 95.12 245 GLU A CA 1
ATOM 1987 C C . GLU A 1 245 ? 6.914 9.453 16.062 1 95.12 245 GLU A C 1
ATOM 1989 O O . GLU A 1 245 ? 7.234 9.383 17.25 1 95.12 245 GLU A O 1
ATOM 1994 N N . THR A 1 246 ? 6.91 8.406 15.273 1 96.5 246 THR A N 1
ATOM 1995 C CA . THR A 1 246 ? 7.512 7.129 15.625 1 96.5 246 THR A CA 1
ATOM 1996 C C . THR A 1 246 ? 8.477 6.668 14.531 1 96.5 246 THR A C 1
ATOM 1998 O O . THR A 1 246 ? 8.461 7.191 13.414 1 96.5 246 THR A O 1
ATOM 2001 N N . SER A 1 247 ? 9.367 5.719 14.961 1 94.06 247 SER A N 1
ATOM 2002 C CA . SER A 1 247 ? 10.43 5.262 14.07 1 94.06 247 SER A CA 1
ATOM 2003 C C . SER A 1 247 ? 10.484 3.738 14.016 1 94.06 247 SER A C 1
ATOM 2005 O O . SER A 1 247 ? 9.727 3.059 14.711 1 94.06 247 SER A O 1
ATOM 2007 N N . LEU A 1 248 ? 11.406 3.307 13.18 1 94 248 LEU A N 1
ATOM 2008 C CA . LEU A 1 248 ? 11.586 1.873 12.977 1 94 248 LEU A CA 1
ATOM 2009 C C . LEU A 1 248 ? 11.773 1.151 14.305 1 94 248 LEU A C 1
ATOM 2011 O O . LEU A 1 248 ? 12.562 1.581 15.148 1 94 248 LEU A O 1
ATOM 2015 N N . GLY A 1 249 ? 11.008 0.09 14.516 1 93.44 249 GLY A N 1
ATOM 2016 C CA . GLY A 1 249 ? 11.188 -0.766 15.672 1 93.44 249 GLY A CA 1
ATOM 2017 C C . GLY A 1 249 ? 10.359 -0.335 16.875 1 93.44 249 GLY A C 1
ATOM 2018 O O . GLY A 1 249 ? 10.234 -1.079 17.844 1 93.44 249 GLY A O 1
ATOM 2019 N N . ASP A 1 250 ? 9.805 0.875 16.859 1 96.25 250 ASP A N 1
ATOM 2020 C CA . ASP A 1 250 ? 8.945 1.311 17.969 1 96.25 250 ASP A CA 1
ATOM 2021 C C . ASP A 1 250 ? 7.77 0.358 18.156 1 96.25 250 ASP A C 1
ATOM 2023 O O . ASP A 1 250 ? 7.168 -0.096 17.172 1 96.25 250 ASP A O 1
ATOM 2027 N N . ALA A 1 251 ? 7.504 -0.016 19.375 1 96.69 251 ALA A N 1
ATOM 2028 C CA . ALA A 1 251 ? 6.324 -0.797 19.75 1 96.69 251 ALA A CA 1
ATOM 2029 C C . ALA A 1 251 ? 5.176 0.11 20.172 1 96.69 251 ALA A C 1
ATOM 2031 O O . ALA A 1 251 ? 5.332 0.929 21.094 1 96.69 251 ALA A O 1
ATOM 2032 N N . LEU A 1 252 ? 4.051 -0.026 19.547 1 97.69 252 LEU A N 1
ATOM 2033 C CA . LEU A 1 252 ? 2.891 0.813 19.812 1 97.69 252 LEU A CA 1
ATOM 2034 C C . LEU A 1 252 ? 1.739 -0.017 20.375 1 97.69 252 LEU A C 1
ATOM 2036 O O . LEU A 1 252 ? 1.645 -1.217 20.094 1 97.69 252 LEU A O 1
ATOM 2040 N N . ASP A 1 253 ? 0.95 0.628 21.156 1 96.81 253 ASP A N 1
ATOM 2041 C CA . ASP A 1 253 ? -0.315 0.081 21.641 1 96.81 253 ASP A CA 1
ATOM 2042 C C . ASP A 1 253 ? -1.498 0.901 21.125 1 96.81 253 ASP A C 1
ATOM 2044 O O . ASP A 1 253 ? -1.576 2.107 21.375 1 96.81 253 ASP A O 1
ATOM 2048 N N . VAL A 1 254 ? -2.365 0.288 20.391 1 97.19 254 VAL A N 1
ATOM 2049 C CA . VAL A 1 254 ? -3.584 0.949 19.922 1 97.19 254 VAL A CA 1
ATOM 2050 C C . VAL A 1 254 ? -4.75 0.571 20.844 1 97.19 254 VAL A C 1
ATOM 2052 O O . VAL A 1 254 ? -5.125 -0.601 20.922 1 97.19 254 VAL A O 1
ATOM 2055 N N . THR A 1 255 ? -5.289 1.544 21.453 1 95.5 255 THR A N 1
ATOM 2056 C CA . THR A 1 255 ? -6.465 1.366 22.297 1 95.5 255 THR A CA 1
ATOM 2057 C C . THR A 1 255 ? -7.719 1.88 21.594 1 95.5 255 THR A C 1
ATOM 2059 O O . THR A 1 255 ? -7.699 2.945 20.969 1 95.5 255 THR A O 1
ATOM 2062 N N . LEU A 1 256 ? -8.797 1.104 21.656 1 96 256 LEU A N 1
ATOM 2063 C CA . LEU A 1 256 ? -10.016 1.586 21.016 1 96 256 LEU A CA 1
ATOM 2064 C C . LEU A 1 256 ? -11.227 1.39 21.922 1 96 256 LEU A C 1
ATOM 2066 O O . LEU A 1 256 ? -11.242 0.472 22.75 1 96 256 LEU A O 1
ATOM 2070 N N . TRP A 1 257 ? -12.156 2.24 21.859 1 95.19 257 TRP A N 1
ATOM 2071 C CA . TRP A 1 257 ? -13.438 2.162 22.531 1 95.19 257 TRP A CA 1
ATOM 2072 C C . TRP A 1 257 ? -14.555 2.752 21.672 1 95.19 257 TRP A C 1
ATOM 2074 O O . TRP A 1 257 ? -14.281 3.467 20.703 1 95.19 257 TRP A O 1
ATOM 2084 N N . LYS A 1 258 ? -15.719 2.355 21.984 1 93.5 258 LYS A N 1
ATOM 2085 C CA . LYS A 1 258 ? -16.891 2.812 21.25 1 93.5 258 LYS A CA 1
ATOM 2086 C C . LYS A 1 258 ? -17.438 4.117 21.828 1 93.5 258 LYS A C 1
ATOM 2088 O O . LYS A 1 258 ? -17.469 4.289 23.047 1 93.5 258 LYS A O 1
ATOM 2093 N N . ASP A 1 259 ? -17.797 4.988 20.906 1 92.5 259 ASP A N 1
ATOM 2094 C CA . ASP A 1 259 ? -18.484 6.199 21.359 1 92.5 259 ASP A CA 1
ATOM 2095 C C . ASP A 1 259 ? -19.797 5.863 22.047 1 92.5 259 ASP A C 1
ATOM 2097 O O . ASP A 1 259 ? -20.531 4.988 21.594 1 92.5 259 ASP A O 1
ATOM 2101 N N . SER A 1 260 ? -20.188 6.555 23.062 1 88.88 260 SER A N 1
ATOM 2102 C CA . SER A 1 260 ? -21.375 6.23 23.859 1 88.88 260 SER A CA 1
ATOM 2103 C C . SER A 1 260 ? -22.656 6.66 23.156 1 88.88 260 SER A C 1
ATOM 2105 O O . SER A 1 260 ? -23.719 6.055 23.359 1 88.88 260 SER A O 1
ATOM 2107 N N . GLY A 1 261 ? -22.656 7.605 22.391 1 90.5 261 GLY A N 1
ATOM 2108 C CA . GLY A 1 261 ? -23.859 8.148 21.766 1 90.5 261 GLY A CA 1
ATOM 2109 C C . GLY A 1 261 ? -24.047 7.695 20.344 1 90.5 261 GLY A C 1
ATOM 2110 O O . GLY A 1 261 ? -25.141 7.84 19.781 1 90.5 261 GLY A O 1
ATOM 2111 N N . ASN A 1 262 ? -23.094 7.195 19.719 1 93.44 262 ASN A N 1
ATOM 2112 C CA . ASN A 1 262 ? -23.109 6.77 18.328 1 93.44 262 ASN A CA 1
ATOM 2113 C C . ASN A 1 262 ? -22.516 5.371 18.156 1 93.44 262 ASN A C 1
ATOM 2115 O O . ASN A 1 262 ? -21.297 5.199 18.219 1 93.44 262 ASN A O 1
ATOM 2119 N N . PRO A 1 263 ? -23.344 4.422 17.875 1 92.12 263 PRO A N 1
ATOM 2120 C CA . PRO A 1 263 ? -22.875 3.031 17.844 1 92.12 263 PRO A CA 1
ATOM 2121 C C . PRO A 1 263 ? -21.953 2.748 16.656 1 92.12 263 PRO A C 1
ATOM 2123 O O . PRO A 1 263 ? -21.312 1.693 16.609 1 92.12 263 PRO A O 1
ATOM 2126 N N . ASP A 1 264 ? -21.844 3.639 15.734 1 95.38 264 ASP A N 1
ATOM 2127 C CA . ASP A 1 264 ? -21.016 3.422 14.562 1 95.38 264 ASP A CA 1
ATOM 2128 C C . ASP A 1 264 ? -19.703 4.207 14.664 1 95.38 264 ASP A C 1
ATOM 2130 O O . ASP A 1 264 ? -18.906 4.223 13.719 1 95.38 264 ASP A O 1
ATOM 2134 N N . LEU A 1 265 ? -19.516 4.863 15.789 1 95.81 265 LEU A N 1
ATOM 2135 C CA . LEU A 1 265 ? -18.328 5.699 15.984 1 95.81 265 LEU A CA 1
ATOM 2136 C C . LEU A 1 265 ? -17.375 5.062 16.984 1 95.81 265 LEU A C 1
ATOM 2138 O O . LEU A 1 265 ? -17.766 4.766 18.125 1 95.81 265 LEU A O 1
ATOM 2142 N N . TYR A 1 266 ? -16.156 4.855 16.578 1 96.06 266 TYR A N 1
ATOM 2143 C CA . TYR A 1 266 ? -15.109 4.277 17.422 1 96.06 266 TYR A CA 1
ATOM 2144 C C . TYR A 1 266 ? -13.953 5.254 17.594 1 96.06 266 TYR A C 1
ATOM 2146 O O . TYR A 1 266 ? -13.562 5.949 16.656 1 96.06 266 TYR A O 1
ATOM 2154 N N . MET A 1 267 ? -13.43 5.266 18.781 1 96.69 267 MET A N 1
ATOM 2155 C CA . MET A 1 267 ? -12.32 6.137 19.156 1 96.69 267 MET A CA 1
ATOM 2156 C C . MET A 1 267 ? -11.047 5.328 19.391 1 96.69 267 MET A C 1
ATOM 2158 O O . MET A 1 267 ? -11.109 4.168 19.797 1 96.69 267 MET A O 1
ATOM 2162 N N . PHE A 1 268 ? -9.93 5.996 19.109 1 97.38 268 PHE A N 1
ATOM 2163 C CA . PHE A 1 268 ? -8.656 5.305 19.234 1 97.38 268 PHE A CA 1
ATOM 2164 C C . PHE A 1 268 ? -7.602 6.207 19.859 1 97.38 268 PHE A C 1
ATOM 2166 O O . PHE A 1 268 ? -7.605 7.422 19.641 1 97.38 268 PHE A O 1
ATOM 2173 N N . GLN A 1 269 ? -6.711 5.621 20.594 1 96.56 269 GLN A N 1
ATOM 2174 C CA . GLN A 1 269 ? -5.426 6.199 20.969 1 96.56 269 GLN A CA 1
ATOM 2175 C C . GLN A 1 269 ? -4.27 5.289 20.562 1 96.56 269 GLN A C 1
ATOM 2177 O O . GLN A 1 269 ? -4.324 4.078 20.781 1 96.56 269 GLN A O 1
ATOM 2182 N N . VAL A 1 270 ? -3.326 5.836 19.953 1 97.5 270 VAL A N 1
ATOM 2183 C CA . VAL A 1 270 ? -2.084 5.133 19.641 1 97.5 270 VAL A CA 1
ATOM 2184 C C . VAL A 1 270 ? -0.996 5.555 20.625 1 97.5 270 VAL A C 1
ATOM 2186 O O . VAL A 1 270 ? -0.617 6.727 20.672 1 97.5 270 VAL A O 1
ATOM 2189 N N . LEU A 1 271 ? -0.451 4.609 21.312 1 96.56 271 LEU A N 1
ATOM 2190 C CA . LEU A 1 271 ? 0.43 4.906 22.438 1 96.56 271 LEU A CA 1
ATOM 2191 C C . LEU A 1 271 ? 1.803 4.273 22.234 1 96.56 271 LEU A C 1
ATOM 2193 O O . LEU A 1 271 ? 1.912 3.193 21.656 1 96.56 271 LEU A O 1
ATOM 2197 N N . LYS A 1 272 ? 2.791 4.922 22.641 1 96.44 272 LYS A N 1
ATOM 2198 C CA . LYS A 1 272 ? 4.117 4.359 22.891 1 96.44 272 LYS A CA 1
ATOM 2199 C C . LYS A 1 272 ? 4.512 4.5 24.359 1 96.44 272 LYS A C 1
ATOM 2201 O O . LYS A 1 272 ? 4.676 5.617 24.859 1 96.44 272 LYS A O 1
ATOM 2206 N N . GLN A 1 273 ? 4.793 3.453 25.047 1 91.94 273 GLN A N 1
ATOM 2207 C CA . GLN A 1 273 ? 5.105 3.477 26.469 1 91.94 273 GLN A CA 1
ATOM 2208 C C . GLN A 1 273 ? 4.191 4.445 27.219 1 91.94 273 GLN A C 1
ATOM 2210 O O . GLN A 1 273 ? 4.664 5.301 27.969 1 91.94 273 GLN A O 1
ATOM 2215 N N . ALA A 1 274 ? 2.914 4.586 27.078 1 87.38 274 ALA A N 1
ATOM 2216 C CA . ALA A 1 274 ? 1.857 5.328 27.75 1 87.38 274 ALA A CA 1
ATOM 2217 C C . ALA A 1 274 ? 1.75 6.754 27.219 1 87.38 274 ALA A C 1
ATOM 2219 O O . ALA A 1 274 ? 0.88 7.52 27.625 1 87.38 274 ALA A O 1
ATOM 2220 N N . GLU A 1 275 ? 2.693 7.066 26.344 1 93.5 275 GLU A N 1
ATOM 2221 C CA . GLU A 1 275 ? 2.602 8.375 25.719 1 93.5 275 GLU A CA 1
ATOM 2222 C C . GLU A 1 275 ? 1.648 8.352 24.531 1 93.5 275 GLU A C 1
ATOM 2224 O O . GLU A 1 275 ? 1.764 7.488 23.656 1 93.5 275 GLU A O 1
ATOM 2229 N N . ASP A 1 276 ? 0.774 9.297 24.547 1 93.94 276 ASP A N 1
ATOM 2230 C CA . ASP A 1 276 ? -0.179 9.414 23.453 1 93.94 276 ASP A CA 1
ATOM 2231 C C . ASP A 1 276 ? 0.477 10.039 22.219 1 93.94 276 ASP A C 1
ATOM 2233 O O . ASP A 1 276 ? 0.938 11.188 22.266 1 93.94 276 ASP A O 1
ATOM 2237 N N . LEU A 1 277 ? 0.501 9.312 21.109 1 96.31 277 LEU A N 1
ATOM 2238 C CA . LEU A 1 277 ? 1.186 9.727 19.891 1 96.31 277 LEU A CA 1
ATOM 2239 C C . LEU A 1 277 ? 0.19 10.234 18.859 1 96.31 277 LEU A C 1
ATOM 2241 O O . LEU A 1 277 ? 0.524 11.102 18.031 1 96.31 277 LEU A O 1
ATOM 2245 N N . CYS A 1 278 ? -0.933 9.648 18.812 1 97.12 278 CYS A N 1
ATOM 2246 C CA . CYS A 1 278 ? -1.96 9.906 17.812 1 97.12 278 CYS A CA 1
ATOM 2247 C C . CYS A 1 278 ? -3.34 9.523 18.328 1 97.12 278 CYS A C 1
ATOM 2249 O O . CYS A 1 278 ? -3.492 8.492 18.984 1 97.12 278 CYS A O 1
ATOM 2251 N N . GLU A 1 279 ? -4.293 10.359 18.125 1 97.56 279 GLU A N 1
ATOM 2252 C CA . GLU A 1 279 ? -5.699 10.078 18.406 1 97.56 279 GLU A CA 1
ATOM 2253 C C . GLU A 1 279 ? -6.52 10.031 17.125 1 97.56 279 GLU A C 1
ATOM 2255 O O . GLU A 1 279 ? -6.281 10.812 16.203 1 97.56 279 GLU A O 1
ATOM 2260 N N . ALA A 1 280 ? -7.453 9.086 17.094 1 97.75 280 ALA A N 1
ATOM 2261 C CA . ALA A 1 280 ? -8.266 8.945 15.883 1 97.75 280 ALA A CA 1
ATOM 2262 C C . ALA A 1 280 ? -9.711 8.633 16.219 1 97.75 280 ALA A C 1
ATOM 2264 O O . ALA A 1 280 ? -10 8.117 17.312 1 97.75 280 ALA A O 1
ATOM 2265 N N . GLN A 1 281 ? -10.562 8.953 15.398 1 97.44 281 GLN A N 1
ATOM 2266 C CA . GLN A 1 281 ? -11.961 8.523 15.406 1 97.44 281 GLN A CA 1
ATOM 2267 C C . GLN A 1 281 ? -12.391 8.031 14.023 1 97.44 281 GLN A C 1
ATOM 2269 O O . GLN A 1 281 ? -11.977 8.586 13.008 1 97.44 281 GLN A O 1
ATOM 2274 N N . VAL A 1 282 ? -13.109 6.984 13.969 1 97.56 282 VAL A N 1
ATOM 2275 C CA . VAL A 1 282 ? -13.625 6.41 12.734 1 97.56 282 VAL A CA 1
ATOM 2276 C C . VAL A 1 282 ? -15.117 6.121 12.883 1 97.56 282 VAL A C 1
ATOM 2278 O O . VAL A 1 282 ? -15.531 5.395 13.789 1 97.56 282 VAL A O 1
ATOM 2281 N N . GLU A 1 283 ? -15.875 6.703 12.055 1 97.81 283 GLU A N 1
ATOM 2282 C CA . GLU A 1 283 ? -17.312 6.43 11.969 1 97.81 283 GLU A CA 1
ATOM 2283 C C . GLU A 1 283 ? -17.625 5.574 10.742 1 97.81 283 GLU A C 1
ATOM 2285 O O . GLU A 1 283 ? -17.219 5.898 9.625 1 97.81 283 GLU A O 1
ATOM 2290 N N . PHE A 1 284 ? -18.359 4.488 10.938 1 96.88 284 PHE A N 1
ATOM 2291 C CA . PHE A 1 284 ? -18.734 3.6 9.844 1 96.88 284 PHE A CA 1
ATOM 2292 C C . PHE A 1 284 ? -20.188 3.824 9.445 1 96.88 284 PHE A C 1
ATOM 2294 O O . PHE A 1 284 ? -20.984 4.301 10.25 1 96.88 284 PHE A O 1
ATOM 2301 N N . TYR A 1 285 ? -20.516 3.516 8.164 1 96 285 TYR A N 1
ATOM 2302 C CA . TYR A 1 285 ? -21.922 3.428 7.77 1 96 285 TYR A CA 1
ATOM 2303 C C . TYR A 1 285 ? -22.625 2.295 8.508 1 96 285 TYR A C 1
ATOM 2305 O O . TYR A 1 285 ? -22.016 1.259 8.789 1 96 285 TYR A O 1
ATOM 2313 N N . PRO A 1 286 ? -23.938 2.449 8.766 1 89.19 286 PRO A N 1
ATOM 2314 C CA . PRO A 1 286 ? -24.656 1.359 9.43 1 89.19 286 PRO A CA 1
ATOM 2315 C C . PRO A 1 286 ? -24.688 0.081 8.594 1 89.19 286 PRO A C 1
ATOM 2317 O O . PRO A 1 286 ? -24.641 0.141 7.363 1 89.19 286 PRO A O 1
ATOM 2320 N N . ASP A 1 287 ? -24.547 -1.093 9.164 1 71.5 287 ASP A N 1
ATOM 2321 C CA . ASP A 1 287 ? -24.562 -2.387 8.492 1 71.5 287 ASP A CA 1
ATOM 2322 C C . ASP A 1 287 ? -25.875 -2.619 7.77 1 71.5 287 ASP A C 1
ATOM 2324 O O . ASP A 1 287 ? -26.938 -2.195 8.242 1 71.5 287 ASP A O 1
ATOM 2328 N N . GLU A 1 288 ? -26.062 -2.623 6.508 1 58.62 288 GLU A N 1
ATOM 2329 C CA . GLU A 1 288 ? -27.312 -2.846 5.785 1 58.62 288 GLU A CA 1
ATOM 2330 C C . GLU A 1 288 ? -28.109 -4.008 6.383 1 58.62 288 GLU A C 1
ATOM 2332 O O . GLU A 1 288 ? -29.328 -4.023 6.336 1 58.62 288 GLU A O 1
ATOM 2337 N N . ASP A 1 289 ? -27.578 -5.184 6.738 1 49.59 289 ASP A N 1
ATOM 2338 C CA . ASP A 1 289 ? -28.453 -6.266 7.172 1 49.59 289 ASP A CA 1
ATOM 2339 C C . ASP A 1 289 ? -29.297 -5.844 8.375 1 49.59 289 ASP A C 1
ATOM 2341 O O . ASP A 1 289 ? -30.141 -6.609 8.852 1 49.59 289 ASP A O 1
ATOM 2345 N N . ASP A 1 290 ? -29.062 -4.871 9.031 1 41.28 290 ASP A N 1
ATOM 2346 C CA . ASP A 1 290 ? -29.938 -4.59 10.164 1 41.28 290 ASP A CA 1
ATOM 2347 C C . ASP A 1 290 ? -31.297 -4.082 9.695 1 41.28 290 ASP A C 1
ATOM 2349 O O . ASP A 1 290 ? -32.188 -3.82 10.508 1 41.28 290 ASP A O 1
ATOM 2353 N N . ASP A 1 291 ? -31.516 -3.74 8.508 1 37.91 291 ASP A N 1
ATOM 2354 C CA . ASP A 1 291 ? -32.844 -3.264 8.203 1 37.91 291 ASP A CA 1
ATOM 2355 C C . ASP A 1 291 ? -33.812 -4.43 7.969 1 37.91 291 ASP A C 1
ATOM 2357 O O . ASP A 1 291 ? -34.938 -4.234 7.523 1 37.91 291 ASP A O 1
ATOM 2361 N N . ASP A 1 292 ? -33.5 -5.688 7.879 1 37.31 292 ASP A N 1
ATOM 2362 C CA . ASP A 1 292 ? -34.594 -6.613 7.754 1 37.31 292 ASP A CA 1
ATOM 2363 C C . ASP A 1 292 ? -35.406 -6.691 9.055 1 37.31 292 ASP A C 1
ATOM 2365 O O . ASP A 1 292 ? -35.156 -7.57 9.883 1 37.31 292 ASP A O 1
ATOM 2369 N N . GLU A 1 293 ? -35.812 -5.656 9.688 1 34.75 293 GLU A N 1
ATOM 2370 C CA . GLU A 1 293 ? -37.031 -5.809 10.469 1 34.75 293 GLU A CA 1
ATOM 2371 C C . GLU A 1 293 ? -38.156 -6.383 9.609 1 34.75 293 GLU A C 1
ATOM 2373 O O . GLU A 1 293 ? -38.625 -5.742 8.664 1 34.75 293 GLU A O 1
ATOM 2378 N N . VAL A 1 294 ? -38.469 -7.688 9.578 1 31.48 294 VAL A N 1
ATOM 2379 C CA . VAL A 1 294 ? -39.656 -8.406 9.148 1 31.48 294 VAL A CA 1
ATOM 2380 C C . VAL A 1 294 ? -40.906 -7.781 9.773 1 31.48 294 VAL A C 1
ATOM 2382 O O . VAL A 1 294 ? -41.031 -7.789 11 1 31.48 294 VAL A O 1
ATOM 2385 N N . ALA A 1 295 ? -41.562 -6.895 9.164 1 33.5 295 ALA A N 1
ATOM 2386 C CA . ALA A 1 295 ? -42.938 -6.527 9.523 1 33.5 295 ALA A CA 1
ATOM 2387 C C . ALA A 1 295 ? -43.781 -7.77 9.758 1 33.5 295 ALA A C 1
ATOM 2389 O O . ALA A 1 295 ? -43.688 -8.75 9.016 1 33.5 295 ALA A O 1
ATOM 2390 N N . PRO A 1 296 ? -44.438 -7.859 10.891 1 31.88 296 PRO A N 1
ATOM 2391 C CA . PRO A 1 296 ? -45.344 -8.984 11.133 1 31.88 296 PRO A CA 1
ATOM 2392 C C . PRO A 1 296 ? -46.344 -9.203 9.992 1 31.88 296 PRO A C 1
ATOM 2394 O O . PRO A 1 296 ? -46.781 -8.234 9.375 1 31.88 296 PRO A O 1
ATOM 2397 N N . LYS A 1 297 ? -46.156 -10.234 9.242 1 31.53 297 LYS A N 1
ATOM 2398 C CA . LYS A 1 297 ? -47.281 -10.719 8.43 1 31.53 297 LYS A CA 1
ATOM 2399 C C . LYS A 1 297 ? -48.562 -10.844 9.25 1 31.53 297 LYS A C 1
ATOM 2401 O O . LYS A 1 297 ? -48.594 -11.602 10.219 1 31.53 297 LYS A O 1
ATOM 2406 N N . ASN A 1 298 ? -49.344 -9.703 9.242 1 25.44 298 ASN A N 1
ATOM 2407 C CA . ASN A 1 298 ? -50.75 -9.898 9.602 1 25.44 298 ASN A CA 1
ATOM 2408 C C . ASN A 1 298 ? -51.438 -10.883 8.656 1 25.44 298 ASN A C 1
ATOM 2410 O O . ASN A 1 298 ? -51.219 -10.836 7.441 1 25.44 298 ASN A O 1
ATOM 2414 N N . MET B 1 1 ? -11.109 1.938 -13.852 1 60.09 1 MET B N 1
ATOM 2415 C CA . MET B 1 1 ? -9.711 2.336 -14 1 60.09 1 MET B CA 1
ATOM 2416 C C . MET B 1 1 ? -9.375 2.602 -15.461 1 60.09 1 MET B C 1
ATOM 2418 O O . MET B 1 1 ? -9.953 1.985 -16.359 1 60.09 1 MET B O 1
ATOM 2422 N N . ASN B 1 2 ? -8.68 3.707 -15.742 1 66.12 2 ASN B N 1
ATOM 2423 C CA . ASN B 1 2 ? -8.234 4.004 -17.109 1 66.12 2 ASN B CA 1
ATOM 2424 C C . ASN B 1 2 ? -7.047 3.133 -17.5 1 66.12 2 ASN B C 1
ATOM 2426 O O . ASN B 1 2 ? -5.965 3.643 -17.797 1 66.12 2 ASN B O 1
ATOM 2430 N N . VAL B 1 3 ? -7.238 1.849 -17.422 1 79.38 3 VAL B N 1
ATOM 2431 C CA . VAL B 1 3 ? -6.266 0.837 -17.812 1 79.38 3 VAL B CA 1
ATOM 2432 C C . VAL B 1 3 ? -6.742 0.138 -19.094 1 79.38 3 VAL B C 1
ATOM 2434 O O . VAL B 1 3 ? -7.934 -0.131 -19.25 1 79.38 3 VAL B O 1
ATOM 2437 N N . ARG B 1 4 ? -5.789 0.036 -19.984 1 83.5 4 ARG B N 1
ATOM 2438 C CA . ARG B 1 4 ? -6.137 -0.565 -21.281 1 83.5 4 ARG B CA 1
ATOM 2439 C C . ARG B 1 4 ? -5.539 -1.963 -21.406 1 83.5 4 ARG B C 1
ATOM 2441 O O . ARG B 1 4 ? -4.41 -2.205 -20.969 1 83.5 4 ARG B O 1
ATOM 2448 N N . LYS B 1 5 ? -6.309 -2.809 -21.953 1 89.81 5 LYS B N 1
ATOM 2449 C CA . LYS B 1 5 ? -5.918 -4.176 -22.266 1 89.81 5 LYS B CA 1
ATOM 2450 C C . LYS B 1 5 ? -5.918 -4.406 -23.781 1 89.81 5 LYS B C 1
ATOM 2452 O O . LYS B 1 5 ? -6.879 -4.047 -24.469 1 89.81 5 LYS B O 1
ATOM 2457 N N . GLU B 1 6 ? -4.824 -4.898 -24.328 1 89.56 6 GLU B N 1
ATOM 2458 C CA . GLU B 1 6 ? -4.695 -5.188 -25.75 1 89.56 6 GLU B CA 1
ATOM 2459 C C . GLU B 1 6 ? -4.199 -6.609 -25.984 1 89.56 6 GLU B C 1
ATOM 2461 O O . GLU B 1 6 ? -3.074 -6.949 -25.609 1 89.56 6 GLU B O 1
ATOM 2466 N N . PHE B 1 7 ? -4.98 -7.391 -26.672 1 91.19 7 PHE B N 1
ATOM 2467 C CA . PHE B 1 7 ? -4.539 -8.727 -27.062 1 91.19 7 PHE B CA 1
ATOM 2468 C C . PHE B 1 7 ? -3.574 -8.664 -28.234 1 91.19 7 PHE B C 1
ATOM 2470 O O . PHE B 1 7 ? -3.893 -8.078 -29.281 1 91.19 7 PHE B O 1
ATOM 2477 N N . ILE B 1 8 ? -2.441 -9.242 -28.062 1 91.94 8 ILE B N 1
ATOM 2478 C CA . ILE B 1 8 ? -1.438 -9.273 -29.125 1 91.94 8 ILE B CA 1
ATOM 2479 C C . ILE B 1 8 ? -1.528 -10.594 -29.891 1 91.94 8 ILE B C 1
ATOM 2481 O O . ILE B 1 8 ? -1.411 -10.625 -31.109 1 91.94 8 ILE B O 1
ATOM 2485 N N . SER B 1 9 ? -1.682 -11.688 -29.219 1 90.62 9 SER B N 1
ATOM 2486 C CA . SER B 1 9 ? -1.884 -13.039 -29.719 1 90.62 9 SER B CA 1
ATOM 2487 C C . SER B 1 9 ? -2.672 -13.891 -28.734 1 90.62 9 SER B C 1
ATOM 2489 O O . SER B 1 9 ? -3.113 -13.391 -27.688 1 90.62 9 SER B O 1
ATOM 2491 N N . LEU B 1 10 ? -2.826 -15.078 -29.078 1 88.44 10 LEU B N 1
ATOM 2492 C CA . LEU B 1 10 ? -3.514 -16.016 -28.203 1 88.44 10 LEU B CA 1
ATOM 2493 C C . LEU B 1 10 ? -2.787 -16.156 -26.875 1 88.44 10 LEU B C 1
ATOM 2495 O O . LEU B 1 10 ? -3.416 -16.375 -25.828 1 88.44 10 LEU B O 1
ATOM 2499 N N . LYS B 1 11 ? -1.495 -15.945 -26.875 1 92.56 11 LYS B 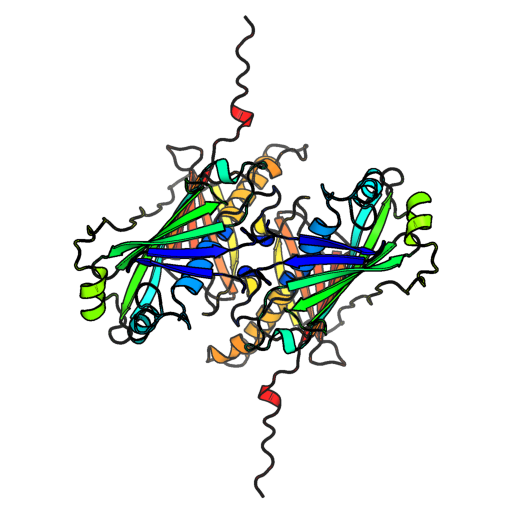N 1
ATOM 2500 C CA . LYS B 1 11 ? -0.679 -16.25 -25.703 1 92.56 11 LYS B CA 1
ATOM 2501 C C . LYS B 1 11 ? 0 -14.984 -25.172 1 92.56 11 LYS B C 1
ATOM 2503 O O . LYS B 1 11 ? 0.909 -15.07 -24.344 1 92.56 11 LYS B O 1
ATOM 2508 N N . LYS B 1 12 ? -0.376 -13.859 -25.719 1 94.62 12 LYS B N 1
ATOM 2509 C CA . LYS B 1 12 ? 0.269 -12.617 -25.297 1 94.62 12 LYS B CA 1
ATOM 2510 C C . LYS B 1 12 ? -0.744 -11.484 -25.188 1 94.62 12 LYS B C 1
ATOM 2512 O O . LYS B 1 12 ? -1.562 -11.289 -26.094 1 94.62 12 LYS B O 1
ATOM 2517 N N . VAL B 1 13 ? -0.712 -10.75 -24.125 1 94.62 13 VAL B N 1
ATOM 2518 C CA . VAL B 1 13 ? -1.587 -9.609 -23.891 1 94.62 13 VAL B CA 1
ATOM 2519 C C . VAL B 1 13 ? -0.793 -8.469 -23.266 1 94.62 13 VAL B C 1
ATOM 2521 O O . VAL B 1 13 ? 0.175 -8.703 -22.531 1 94.62 13 VAL B O 1
ATOM 2524 N N . LYS B 1 14 ? -1.214 -7.262 -23.562 1 94.69 14 LYS B N 1
ATOM 2525 C CA . LYS B 1 14 ? -0.593 -6.059 -23.016 1 94.69 14 LYS B CA 1
ATOM 2526 C C . LYS B 1 14 ? -1.566 -5.297 -22.125 1 94.69 14 LYS B C 1
ATOM 2528 O O . LYS B 1 14 ? -2.746 -5.164 -22.453 1 94.69 14 LYS B O 1
ATOM 2533 N N . VAL B 1 15 ? -1.09 -4.953 -20.969 1 94.75 15 VAL B N 1
ATOM 2534 C CA . VAL B 1 15 ? -1.812 -4.062 -20.062 1 94.75 15 VAL B CA 1
ATOM 2535 C C . VAL B 1 15 ? -1.058 -2.742 -19.922 1 94.75 15 VAL B C 1
ATOM 2537 O O . VAL B 1 15 ? 0.133 -2.732 -19.609 1 94.75 15 VAL B O 1
ATOM 2540 N N . ILE B 1 16 ? -1.744 -1.625 -20.141 1 91.94 16 ILE B N 1
ATOM 2541 C CA . ILE B 1 16 ? -1.101 -0.316 -20.141 1 91.94 16 ILE B CA 1
ATOM 2542 C C . ILE B 1 16 ? -1.642 0.515 -18.969 1 91.94 16 ILE B C 1
ATOM 2544 O O . ILE B 1 16 ? -2.854 0.709 -18.844 1 91.94 16 ILE B O 1
ATOM 2548 N N . CYS B 1 17 ? -0.759 0.977 -18.141 1 89.88 17 CYS B N 1
ATOM 2549 C CA . CYS B 1 17 ? -1.066 1.848 -17 1 89.88 17 CYS B CA 1
ATOM 2550 C C . CYS B 1 17 ? -0.531 3.256 -17.234 1 89.88 17 CYS B C 1
ATOM 2552 O O . CYS B 1 17 ? 0.648 3.523 -17 1 89.88 17 CYS B O 1
ATOM 2554 N N . PRO B 1 18 ? -1.332 4.168 -17.516 1 85.81 18 PRO B N 1
ATOM 2555 C CA . PRO B 1 18 ? -0.869 5.512 -17.875 1 85.81 18 PRO B CA 1
ATOM 2556 C C . PRO B 1 18 ? -0.105 6.199 -16.75 1 85.81 18 PRO B C 1
ATOM 2558 O O . PRO B 1 18 ? 0.85 6.938 -17 1 85.81 18 PRO B O 1
ATOM 2561 N N . ASP B 1 19 ? -0.38 5.984 -15.5 1 84.94 19 ASP B N 1
ATOM 2562 C CA . ASP B 1 19 ? 0.223 6.715 -14.391 1 84.94 19 ASP B CA 1
ATOM 2563 C C . ASP B 1 19 ? 1.528 6.059 -13.945 1 84.94 19 ASP B C 1
ATOM 2565 O O . ASP B 1 19 ? 2.293 6.641 -13.172 1 84.94 19 ASP B O 1
ATOM 2569 N N . GLY B 1 20 ? 1.777 4.855 -14.469 1 89.06 20 GLY B N 1
ATOM 2570 C CA . GLY B 1 20 ? 2.959 4.133 -14.023 1 89.06 20 GLY B CA 1
ATOM 2571 C C . GLY B 1 20 ? 2.777 3.455 -12.68 1 89.06 20 GLY B C 1
ATOM 2572 O O . GLY B 1 20 ? 1.695 2.947 -12.375 1 89.06 20 GLY B O 1
ATOM 2573 N N . PHE B 1 21 ? 3.893 3.381 -11.914 1 91.06 21 PHE B N 1
ATOM 2574 C CA . PHE B 1 21 ? 3.789 2.836 -10.562 1 91.06 21 PHE B CA 1
ATOM 2575 C C . PHE B 1 21 ? 3.01 3.779 -9.656 1 91.06 21 PHE B C 1
ATOM 2577 O O . PHE B 1 21 ? 3.172 5 -9.734 1 91.06 21 PHE B O 1
ATOM 2584 N N . PRO B 1 22 ? 2.205 3.203 -8.891 1 90.31 22 PRO B N 1
ATOM 2585 C CA . PRO B 1 22 ? 1.461 4.07 -7.973 1 90.31 22 PRO B CA 1
ATOM 2586 C C . PRO B 1 22 ? 2.348 4.68 -6.887 1 90.31 22 PRO B C 1
ATOM 2588 O O . PRO B 1 22 ? 3.426 4.152 -6.598 1 90.31 22 PRO B O 1
ATOM 2591 N N . TYR B 1 23 ? 1.892 5.75 -6.297 1 88.69 23 TYR B N 1
ATOM 2592 C CA . TYR B 1 23 ? 2.604 6.512 -5.277 1 88.69 23 TYR B CA 1
ATOM 2593 C C . TYR B 1 23 ? 2.998 5.613 -4.109 1 88.69 23 TYR B C 1
ATOM 2595 O O . TYR B 1 23 ? 4.086 5.762 -3.545 1 88.69 23 TYR B O 1
ATOM 2603 N N . HIS B 1 24 ? 2.242 4.621 -3.791 1 89.56 24 HIS B N 1
ATOM 2604 C CA . HIS B 1 24 ? 2.469 3.748 -2.645 1 89.56 24 HIS B CA 1
ATOM 2605 C C . HIS B 1 24 ? 3.568 2.73 -2.936 1 89.56 24 HIS B C 1
ATOM 2607 O O . HIS B 1 24 ? 4.016 2.02 -2.031 1 89.56 24 HIS B O 1
ATOM 2613 N N . ALA B 1 25 ? 3.973 2.688 -4.137 1 93.19 25 ALA B N 1
ATOM 2614 C CA . ALA B 1 25 ? 4.918 1.649 -4.539 1 93.19 25 ALA B CA 1
ATOM 2615 C C . ALA B 1 25 ? 6.34 2.01 -4.121 1 93.19 25 ALA B C 1
ATOM 2617 O O . ALA B 1 25 ? 7.246 1.178 -4.199 1 93.19 25 ALA B O 1
ATOM 2618 N N . TYR B 1 26 ? 6.555 3.189 -3.6 1 91 26 TYR B N 1
ATOM 2619 C CA . TYR B 1 26 ? 7.906 3.674 -3.33 1 91 26 TYR B CA 1
ATOM 2620 C C . TYR B 1 26 ? 8.203 3.652 -1.836 1 91 26 TYR B C 1
ATOM 2622 O O . TYR B 1 26 ? 7.336 3.977 -1.02 1 91 26 TYR B O 1
ATOM 2630 N N . ASP B 1 27 ? 9.414 3.287 -1.548 1 88.44 27 ASP B N 1
ATOM 2631 C CA . ASP B 1 27 ? 9.828 3.252 -0.147 1 88.44 27 ASP B CA 1
ATOM 2632 C C . ASP B 1 27 ? 10.398 4.598 0.292 1 88.44 27 ASP B C 1
ATOM 2634 O O . ASP B 1 27 ? 10.242 5.602 -0.407 1 88.44 27 ASP B O 1
ATOM 2638 N N . ALA B 1 28 ? 10.984 4.582 1.493 1 82.5 28 ALA B N 1
ATOM 2639 C CA . ALA B 1 28 ? 11.461 5.801 2.141 1 82.5 28 ALA B CA 1
ATOM 2640 C C . ALA B 1 28 ? 12.609 6.422 1.354 1 82.5 28 ALA B C 1
ATOM 2642 O O . ALA B 1 28 ? 12.938 7.598 1.545 1 82.5 28 ALA B O 1
ATOM 2643 N N . LYS B 1 29 ? 13.227 5.68 0.449 1 85 29 LYS B N 1
ATOM 2644 C CA . LYS B 1 29 ? 14.305 6.211 -0.384 1 85 29 LYS B CA 1
ATOM 2645 C C . LYS B 1 29 ? 13.805 6.52 -1.793 1 85 29 LYS B C 1
ATOM 2647 O O . LYS B 1 29 ? 14.594 6.852 -2.678 1 85 29 LYS B O 1
ATOM 2652 N N . GLY B 1 30 ? 12.547 6.34 -1.972 1 86.06 30 GLY B N 1
ATOM 2653 C CA . GLY B 1 30 ? 11.977 6.59 -3.287 1 86.06 30 GLY B CA 1
ATOM 2654 C C . GLY B 1 30 ? 12.203 5.445 -4.262 1 86.06 30 GLY B C 1
ATOM 2655 O O . GLY B 1 30 ? 12.172 5.645 -5.477 1 86.06 30 GLY B O 1
ATOM 2656 N N . GLN B 1 31 ? 12.523 4.312 -3.773 1 91.75 31 GLN B N 1
ATOM 2657 C CA . GLN B 1 31 ? 12.719 3.135 -4.613 1 91.75 31 GLN B CA 1
ATOM 2658 C C . GLN B 1 31 ? 11.445 2.301 -4.699 1 91.75 31 GLN B C 1
ATOM 2660 O O . GLN B 1 31 ? 10.734 2.141 -3.705 1 91.75 31 GLN B O 1
ATOM 2665 N N . VAL B 1 32 ? 11.242 1.814 -5.93 1 94.81 32 VAL B N 1
ATOM 2666 C CA . VAL B 1 32 ? 10.133 0.884 -6.066 1 94.81 32 VAL B CA 1
ATOM 2667 C C . VAL B 1 32 ? 10.375 -0.346 -5.195 1 94.81 32 VAL B C 1
ATOM 2669 O O . VAL B 1 32 ? 11.43 -0.972 -5.277 1 94.81 32 VAL B O 1
ATOM 2672 N N . THR B 1 33 ? 9.422 -0.664 -4.383 1 96.19 33 THR B N 1
ATOM 2673 C CA . THR B 1 33 ? 9.594 -1.799 -3.484 1 96.19 33 THR B CA 1
ATOM 2674 C C . THR B 1 33 ? 9.344 -3.113 -4.215 1 96.19 33 THR B C 1
ATOM 2676 O O . THR B 1 33 ? 8.492 -3.184 -5.105 1 96.19 33 THR B O 1
ATOM 2679 N N . PRO B 1 34 ? 10.016 -4.176 -3.857 1 97.38 34 PRO B N 1
ATOM 2680 C CA . PRO B 1 34 ? 9.844 -5.441 -4.57 1 97.38 34 PRO B CA 1
ATOM 2681 C C . PRO B 1 34 ? 8.43 -6.008 -4.438 1 97.38 34 PRO B C 1
ATOM 2683 O O . PRO B 1 34 ? 7.918 -6.617 -5.379 1 97.38 34 PRO B O 1
ATOM 2686 N N . TRP B 1 35 ? 7.789 -5.824 -3.279 1 97.88 35 TRP B N 1
ATOM 2687 C CA . TRP B 1 35 ? 6.441 -6.367 -3.143 1 97.88 35 TRP B CA 1
ATOM 2688 C C . TRP B 1 35 ? 5.441 -5.547 -3.955 1 97.88 35 TRP B C 1
ATOM 2690 O O . TRP B 1 35 ? 4.391 -6.055 -4.348 1 97.88 35 TRP B O 1
ATOM 2700 N N . SER B 1 36 ? 5.719 -4.254 -4.188 1 97 36 SER B N 1
ATOM 2701 C CA . SER B 1 36 ? 4.855 -3.486 -5.078 1 97 36 SER B CA 1
ATOM 2702 C C . SER B 1 36 ? 4.941 -4.004 -6.512 1 97 36 SER B C 1
ATOM 2704 O O . SER B 1 36 ? 3.977 -3.898 -7.273 1 97 36 SER B O 1
ATOM 2706 N N . ILE B 1 37 ? 6.074 -4.543 -6.918 1 98 37 ILE B N 1
ATOM 2707 C CA . ILE B 1 37 ? 6.215 -5.172 -8.227 1 98 37 ILE B CA 1
ATOM 2708 C C . ILE B 1 37 ? 5.289 -6.383 -8.32 1 98 37 ILE B C 1
ATOM 2710 O O . ILE B 1 37 ? 4.574 -6.555 -9.312 1 98 37 ILE B O 1
ATOM 2714 N N . ILE B 1 38 ? 5.285 -7.199 -7.285 1 98.31 38 ILE B N 1
ATOM 2715 C CA . ILE B 1 38 ? 4.398 -8.352 -7.254 1 98.31 38 ILE B CA 1
ATOM 2716 C C . ILE B 1 38 ? 2.945 -7.891 -7.344 1 98.31 38 ILE B C 1
ATOM 2718 O O . ILE B 1 38 ? 2.131 -8.5 -8.039 1 98.31 38 ILE B O 1
ATOM 2722 N N . ARG B 1 39 ? 2.652 -6.82 -6.645 1 96.81 39 ARG B N 1
ATOM 2723 C CA . ARG B 1 39 ? 1.296 -6.285 -6.684 1 96.81 39 ARG B CA 1
ATOM 2724 C C . ARG B 1 39 ? 0.92 -5.852 -8.102 1 96.81 39 ARG B C 1
ATOM 2726 O O . ARG B 1 39 ? -0.226 -6.016 -8.516 1 96.81 39 ARG B O 1
ATOM 2733 N N . MET B 1 40 ? 1.848 -5.266 -8.789 1 96.38 40 MET B N 1
ATOM 2734 C CA . MET B 1 40 ? 1.581 -4.867 -10.172 1 96.38 40 MET B CA 1
ATOM 2735 C C . MET B 1 40 ? 1.39 -6.09 -11.062 1 96.38 40 MET B C 1
ATOM 2737 O O . MET B 1 40 ? 0.597 -6.059 -12.008 1 96.38 40 MET B O 1
ATOM 2741 N N . VAL B 1 41 ? 2.156 -7.156 -10.812 1 97.81 41 VAL B N 1
ATOM 2742 C CA . VAL B 1 41 ? 1.937 -8.414 -11.523 1 97.81 41 VAL B CA 1
ATOM 2743 C C . VAL B 1 41 ? 0.512 -8.906 -11.273 1 97.81 41 VAL B C 1
ATOM 2745 O O . VAL B 1 41 ? -0.205 -9.25 -12.219 1 97.81 41 VAL B O 1
ATOM 2748 N N . ASP B 1 42 ? 0.172 -8.898 -10.031 1 95.88 42 ASP B N 1
ATOM 2749 C CA . ASP B 1 42 ? -1.175 -9.305 -9.641 1 95.88 42 ASP B CA 1
ATOM 2750 C C . ASP B 1 42 ? -2.229 -8.438 -10.328 1 95.88 42 ASP B C 1
ATOM 2752 O O . ASP B 1 42 ? -3.193 -8.961 -10.891 1 95.88 42 ASP B O 1
ATOM 2756 N N . PHE B 1 43 ? -2.041 -7.195 -10.305 1 94.06 43 PHE B N 1
ATOM 2757 C CA . PHE B 1 43 ? -2.941 -6.246 -10.945 1 94.06 43 PHE B CA 1
ATOM 2758 C C . PHE B 1 43 ? -3.084 -6.551 -12.43 1 94.06 43 PHE B C 1
ATOM 2760 O O . PHE B 1 43 ? -4.199 -6.648 -12.945 1 94.06 43 PHE B O 1
ATOM 2767 N N . SER B 1 44 ? -2.016 -6.707 -13.133 1 95.94 44 SER B N 1
ATOM 2768 C CA . SER B 1 44 ? -2.031 -6.945 -14.578 1 95.94 44 SER B CA 1
ATOM 2769 C C . SER B 1 44 ? -2.746 -8.25 -14.906 1 95.94 44 SER B C 1
ATOM 2771 O O . SER B 1 44 ? -3.43 -8.344 -15.93 1 95.94 44 SER B O 1
ATOM 2773 N N . ARG B 1 45 ? -2.549 -9.234 -14.102 1 95.12 45 ARG B N 1
ATOM 2774 C CA . ARG B 1 45 ? -3.26 -10.492 -14.297 1 95.12 45 ARG B CA 1
ATOM 2775 C C . ARG B 1 45 ? -4.766 -10.305 -14.148 1 95.12 45 ARG B C 1
ATOM 2777 O O . ARG B 1 45 ? -5.543 -10.828 -14.945 1 95.12 45 ARG B O 1
ATOM 2784 N N . ASN B 1 46 ? -5.137 -9.57 -13.078 1 91.88 46 ASN B N 1
ATOM 2785 C CA . ASN B 1 46 ? -6.559 -9.312 -12.875 1 91.88 46 ASN B CA 1
ATOM 2786 C C . ASN B 1 46 ? -7.18 -8.633 -14.094 1 91.88 46 ASN B C 1
ATOM 2788 O O . ASN B 1 46 ? -8.289 -8.984 -14.516 1 91.88 46 ASN B O 1
ATOM 2792 N N . ILE B 1 47 ? -6.488 -7.703 -14.656 1 92 47 ILE B N 1
ATOM 2793 C CA . ILE B 1 47 ? -6.961 -7.004 -15.852 1 92 47 ILE B CA 1
ATOM 2794 C C . ILE B 1 47 ? -7 -7.969 -17.031 1 92 47 ILE B C 1
ATOM 2796 O O . ILE B 1 47 ? -8.016 -8.07 -17.719 1 92 47 ILE B O 1
ATOM 2800 N N . ALA B 1 48 ? -5.98 -8.688 -17.234 1 93.94 48 ALA B N 1
ATOM 2801 C CA . ALA B 1 48 ? -5.84 -9.586 -18.375 1 93.94 48 ALA B CA 1
ATOM 2802 C C . ALA B 1 48 ? -6.875 -10.703 -18.328 1 93.94 48 ALA B C 1
ATOM 2804 O O . ALA B 1 48 ? -7.426 -11.094 -19.359 1 93.94 48 ALA B O 1
ATOM 2805 N N . PHE B 1 49 ? -7.16 -11.164 -17.172 1 93.31 49 PHE B N 1
ATOM 2806 C CA . PHE B 1 49 ? -7.992 -12.344 -16.984 1 93.31 49 PHE B CA 1
ATOM 2807 C C . PHE B 1 49 ? -9.469 -11.969 -16.984 1 93.31 49 PHE B C 1
ATOM 2809 O O . PHE B 1 49 ? -10.336 -12.844 -17.109 1 93.31 49 PHE B O 1
ATOM 2816 N N . SER B 1 50 ? -9.758 -10.695 -16.75 1 88.88 50 SER B N 1
ATOM 2817 C CA . SER B 1 50 ? -11.148 -10.266 -16.75 1 88.88 50 SER B CA 1
ATOM 2818 C C . SER B 1 50 ? -11.719 -10.195 -18.156 1 88.88 50 SER B C 1
ATOM 2820 O O . SER B 1 50 ? -10.969 -10.039 -19.125 1 88.88 50 SER B O 1
ATOM 2822 N N . ASN B 1 51 ? -13.047 -10.312 -18.156 1 82.94 51 ASN B N 1
ATOM 2823 C CA . ASN B 1 51 ? -13.703 -10.234 -19.469 1 82.94 51 ASN B CA 1
ATOM 2824 C C . ASN B 1 51 ? -13.578 -8.836 -20.078 1 82.94 51 ASN B C 1
ATOM 2826 O O . ASN B 1 51 ? -13.711 -7.836 -19.359 1 82.94 51 ASN B O 1
ATOM 2830 N N . SER B 1 52 ? -13.203 -8.805 -21.281 1 71.69 52 SER B N 1
ATOM 2831 C CA . SER B 1 52 ? -13.219 -7.574 -22.062 1 71.69 52 SER B CA 1
ATOM 2832 C C . SER B 1 52 ? -14.547 -7.402 -22.797 1 71.69 52 SER B C 1
ATOM 2834 O O . SER B 1 52 ? -14.938 -8.266 -23.578 1 71.69 52 SER B O 1
ATOM 2836 N N . PRO B 1 53 ? -15.172 -6.367 -22.406 1 62.97 53 PRO B N 1
ATOM 2837 C CA . PRO B 1 53 ? -16.469 -6.207 -23.062 1 62.97 53 PRO B CA 1
ATOM 2838 C C . PRO B 1 53 ? -16.344 -6.082 -24.578 1 62.97 53 PRO B C 1
ATOM 2840 O O . PRO B 1 53 ? -17.297 -6.383 -25.297 1 62.97 53 PRO B O 1
ATOM 2843 N N . THR B 1 54 ? -15.297 -5.617 -25.047 1 61.38 54 THR B N 1
ATOM 2844 C CA . THR B 1 54 ? -15.18 -5.297 -26.469 1 61.38 54 THR B CA 1
ATOM 2845 C C . THR B 1 54 ? -14.617 -6.48 -27.25 1 61.38 54 THR B C 1
ATOM 2847 O O . THR B 1 54 ? -14.602 -6.465 -28.484 1 61.38 54 THR B O 1
ATOM 2850 N N . ALA B 1 55 ? -14.102 -7.43 -26.516 1 58.31 55 ALA B N 1
ATOM 2851 C CA . ALA B 1 55 ? -13.5 -8.555 -27.219 1 58.31 55 ALA B CA 1
ATOM 2852 C C . ALA B 1 55 ? -14.562 -9.57 -27.641 1 58.31 55 ALA B C 1
ATOM 2854 O O . ALA B 1 55 ? -15.562 -9.75 -26.938 1 58.31 55 ALA B O 1
ATOM 2855 N N . ASP B 1 56 ? -14.633 -9.914 -28.906 1 56.88 56 ASP B N 1
ATOM 2856 C CA . ASP B 1 56 ? -15.539 -10.93 -29.422 1 56.88 56 ASP B CA 1
ATOM 2857 C C . ASP B 1 56 ? -15.422 -12.227 -28.625 1 56.88 56 ASP B C 1
ATOM 2859 O O . ASP B 1 56 ? -14.312 -12.656 -28.297 1 56.88 56 ASP B O 1
ATOM 2863 N N . PRO B 1 57 ? -16.547 -12.82 -28.094 1 56.22 57 PRO B N 1
ATOM 2864 C CA . PRO B 1 57 ? -16.453 -14.211 -27.656 1 56.22 57 PRO B CA 1
ATOM 2865 C C . PRO B 1 57 ? -15.719 -15.102 -28.656 1 56.22 57 PRO B C 1
ATOM 2867 O O . PRO B 1 57 ? -15.758 -14.828 -29.859 1 56.22 57 PRO B O 1
ATOM 2870 N N . PRO B 1 58 ? -15.016 -16.125 -28.25 1 49.91 58 PRO B N 1
ATOM 2871 C CA . PRO B 1 58 ? -14.938 -16.438 -26.812 1 49.91 58 PRO B CA 1
ATOM 2872 C C . PRO B 1 58 ? -13.75 -15.766 -26.125 1 49.91 58 PRO B C 1
ATOM 2874 O O . PRO B 1 58 ? -13.445 -16.078 -24.984 1 49.91 58 PRO B O 1
ATOM 2877 N N . GLN B 1 59 ? -12.898 -15 -26.938 1 57.06 59 GLN B N 1
ATOM 2878 C CA . GLN B 1 59 ? -11.641 -14.594 -26.312 1 57.06 59 GLN B CA 1
ATOM 2879 C C . GLN B 1 59 ? -11.852 -13.398 -25.391 1 57.06 59 GLN B C 1
ATOM 2881 O O . GLN B 1 59 ? -11.273 -12.328 -25.609 1 57.06 59 GLN B O 1
ATOM 2886 N N . GLN B 1 60 ? -12.578 -13.562 -24.375 1 76.5 60 GLN B N 1
ATOM 2887 C CA . GLN B 1 60 ? -12.922 -12.391 -23.578 1 76.5 60 GLN B CA 1
ATOM 2888 C C . GLN B 1 60 ? -11.945 -12.203 -22.422 1 76.5 60 GLN B C 1
ATOM 2890 O O . GLN B 1 60 ? -11.703 -11.07 -21.984 1 76.5 60 GLN B O 1
ATOM 2895 N N . SER B 1 61 ? -11.266 -13.359 -22.156 1 90.94 61 SER B N 1
ATOM 2896 C CA . SER B 1 61 ? -10.281 -13.258 -21.094 1 90.94 61 SER B CA 1
ATOM 2897 C C . SER B 1 61 ? -8.961 -13.914 -21.484 1 90.94 61 SER B C 1
ATOM 2899 O O . SER B 1 61 ? -8.953 -14.914 -22.203 1 90.94 61 SER B O 1
ATOM 2901 N N . PHE B 1 62 ? -7.836 -13.375 -21.219 1 93.75 62 PHE B N 1
ATOM 2902 C CA . PHE B 1 62 ? -6.52 -13.938 -21.5 1 93.75 62 PHE B CA 1
ATOM 2903 C C . PHE B 1 62 ? -6.422 -15.375 -21 1 93.75 62 PHE B C 1
ATOM 2905 O O . PHE B 1 62 ? -6.797 -15.664 -19.859 1 93.75 62 PHE B O 1
ATOM 2912 N N . LEU B 1 63 ? -6.082 -16.328 -21.906 1 93.38 63 LEU B N 1
ATOM 2913 C CA . LEU B 1 63 ? -5.934 -17.766 -21.656 1 93.38 63 LEU B CA 1
ATOM 2914 C C . LEU B 1 63 ? -7.273 -18.391 -21.281 1 93.38 63 LEU B C 1
ATOM 2916 O O . LEU B 1 63 ? -7.316 -19.438 -20.625 1 93.38 63 LEU B O 1
ATOM 2920 N N . ASP B 1 64 ? -8.352 -17.703 -21.562 1 92 64 ASP B N 1
ATOM 2921 C CA . ASP B 1 64 ? -9.703 -18.172 -21.281 1 92 64 ASP B CA 1
ATOM 2922 C C . ASP B 1 64 ? -9.867 -18.5 -19.797 1 92 64 ASP B C 1
ATOM 2924 O O . ASP B 1 64 ? -10.508 -19.5 -19.453 1 92 64 ASP B O 1
ATOM 2928 N N . VAL B 1 65 ? -9.297 -17.672 -19 1 93.62 65 VAL B N 1
ATOM 2929 C CA . VAL B 1 65 ? -9.25 -17.953 -17.578 1 93.62 65 VAL B CA 1
ATOM 2930 C C . VAL B 1 65 ? -10.664 -17.953 -17 1 93.62 65 VAL B C 1
ATOM 2932 O O . VAL B 1 65 ? -10.977 -18.734 -16.094 1 93.62 65 VAL B O 1
ATOM 2935 N N . VAL B 1 66 ? -11.531 -17.109 -17.484 1 91.38 66 VAL B N 1
ATOM 2936 C CA . VAL B 1 66 ? -12.898 -17.031 -16.984 1 91.38 66 VAL B CA 1
ATOM 2937 C C . VAL B 1 66 ? -13.578 -18.391 -17.141 1 91.38 66 VAL B C 1
ATOM 2939 O O . VAL B 1 66 ? -14.203 -18.891 -16.203 1 91.38 66 VAL B O 1
ATOM 2942 N N . ARG B 1 67 ? -13.414 -18.969 -18.297 1 90.94 67 ARG B N 1
ATOM 2943 C CA . ARG B 1 67 ? -13.977 -20.297 -18.547 1 90.94 67 ARG B CA 1
ATOM 2944 C C . ARG B 1 67 ? -13.227 -21.359 -17.734 1 90.94 67 ARG B C 1
ATOM 2946 O O . ARG B 1 67 ? -13.844 -22.266 -17.172 1 90.94 67 ARG B O 1
ATOM 2953 N N . LEU B 1 68 ? -11.969 -21.297 -17.734 1 93.31 68 LEU B N 1
ATOM 2954 C CA . LEU B 1 68 ? -11.125 -22.266 -17.047 1 93.31 68 LEU B CA 1
ATOM 2955 C C . LEU B 1 68 ? -11.492 -22.328 -15.562 1 93.31 68 LEU B C 1
ATOM 2957 O O . LEU B 1 68 ? -11.523 -23.406 -14.977 1 93.31 68 LEU B O 1
ATOM 2961 N N . THR B 1 69 ? -11.805 -21.188 -14.922 1 92.94 69 THR B N 1
ATOM 2962 C CA . THR B 1 69 ? -12.031 -21.109 -13.484 1 92.94 69 THR B CA 1
ATOM 2963 C C . THR B 1 69 ? -13.438 -21.578 -13.133 1 92.94 69 THR B C 1
ATOM 2965 O O . THR B 1 69 ? -13.828 -21.562 -11.961 1 92.94 69 THR B O 1
ATOM 2968 N N . GLU B 1 70 ? -14.211 -21.969 -14.07 1 91.5 70 GLU B N 1
ATOM 2969 C CA . GLU B 1 70 ? -15.461 -22.672 -13.789 1 91.5 70 GLU B CA 1
ATOM 2970 C C . GLU B 1 70 ? -15.203 -24.078 -13.273 1 91.5 70 GLU B C 1
ATOM 2972 O O . GLU B 1 70 ? -16.047 -24.656 -12.594 1 91.5 70 GLU B O 1
ATOM 2977 N N . GLU B 1 71 ? -14.023 -24.562 -13.625 1 93.44 71 GLU B N 1
ATOM 2978 C CA . GLU B 1 71 ? -13.742 -25.969 -13.305 1 93.44 71 GLU B CA 1
ATOM 2979 C C . GLU B 1 71 ? -12.492 -26.094 -12.445 1 93.44 71 GLU B C 1
ATOM 2981 O O . GLU B 1 71 ? -12.266 -27.141 -11.828 1 93.44 71 GLU B O 1
ATOM 2986 N N . PHE B 1 72 ? -11.703 -25.062 -12.516 1 95.62 72 PHE B N 1
ATOM 2987 C CA . PHE B 1 72 ? -10.414 -25.188 -11.844 1 95.62 72 PHE B CA 1
ATOM 2988 C C . PHE B 1 72 ? -10.203 -24.016 -10.875 1 95.62 72 PHE B C 1
ATOM 2990 O O . PHE B 1 72 ? -10.719 -22.922 -11.094 1 95.62 72 PHE B O 1
ATOM 2997 N N . LEU B 1 73 ? -9.477 -24.312 -9.828 1 93.88 73 LEU B N 1
ATOM 2998 C CA . LEU B 1 73 ? -8.82 -23.281 -9.031 1 93.88 73 LEU B CA 1
ATOM 2999 C C . LEU B 1 73 ? -7.375 -23.078 -9.469 1 93.88 73 LEU B C 1
ATOM 3001 O O . LEU B 1 73 ? -6.676 -24.062 -9.773 1 93.88 73 LEU B O 1
ATOM 3005 N N . LEU B 1 74 ? -7 -21.906 -9.562 1 94.75 74 LEU B N 1
ATOM 3006 C CA . LEU B 1 74 ? -5.637 -21.578 -9.961 1 94.75 74 LEU B CA 1
ATOM 3007 C C . LEU B 1 74 ? -4.848 -21.031 -8.781 1 94.75 74 LEU B C 1
ATOM 3009 O O . LEU B 1 74 ? -5.242 -20.031 -8.172 1 94.75 74 LEU B O 1
ATOM 3013 N N . PHE B 1 75 ? -3.723 -21.672 -8.43 1 94.69 75 PHE B N 1
ATOM 3014 C CA . PHE B 1 75 ? -2.9 -21.25 -7.301 1 94.69 75 PHE B CA 1
ATOM 3015 C C . PHE B 1 75 ? -1.521 -20.797 -7.77 1 94.69 75 PHE B C 1
ATOM 3017 O O . PHE B 1 75 ? -0.935 -21.406 -8.664 1 94.69 75 PHE B O 1
ATOM 3024 N N . THR B 1 76 ? -1.053 -19.75 -7.184 1 96.19 76 THR B N 1
ATOM 3025 C CA . THR B 1 76 ? 0.331 -19.344 -7.414 1 96.19 76 THR B CA 1
ATOM 3026 C C . THR B 1 76 ? 1.288 -20.219 -6.605 1 96.19 76 THR B C 1
ATOM 3028 O O . THR B 1 76 ? 1.216 -20.25 -5.375 1 96.19 76 THR B O 1
ATOM 3031 N N . ALA B 1 77 ? 2.186 -20.922 -7.223 1 95.81 77 ALA B N 1
ATOM 3032 C CA . ALA B 1 77 ? 3.109 -21.844 -6.551 1 95.81 77 ALA B CA 1
ATOM 3033 C C . ALA B 1 77 ? 4.461 -21.172 -6.32 1 95.81 77 ALA B C 1
ATOM 3035 O O . ALA B 1 77 ? 5.117 -21.422 -5.305 1 95.81 77 ALA B O 1
ATOM 3036 N N . ALA B 1 78 ? 4.879 -20.391 -7.285 1 97.19 78 ALA B N 1
ATOM 3037 C CA . ALA B 1 78 ? 6.191 -19.75 -7.211 1 97.19 78 ALA B CA 1
ATOM 3038 C C . ALA B 1 78 ? 6.262 -18.531 -8.117 1 97.19 78 ALA B C 1
ATOM 3040 O O . ALA B 1 78 ? 5.504 -18.422 -9.086 1 97.19 78 ALA B O 1
ATOM 3041 N N . THR B 1 79 ? 7.141 -17.625 -7.832 1 98.31 79 THR B N 1
ATOM 3042 C CA . THR B 1 79 ? 7.398 -16.469 -8.68 1 98.31 79 THR B CA 1
ATOM 3043 C C . THR B 1 79 ? 8.867 -16.062 -8.609 1 98.31 79 THR B C 1
ATOM 3045 O O . THR B 1 79 ? 9.531 -16.281 -7.59 1 98.31 79 THR B O 1
ATOM 3048 N N . SER B 1 80 ? 9.375 -15.547 -9.625 1 98.25 80 SER B N 1
ATOM 3049 C CA . SER B 1 80 ? 10.734 -15.023 -9.719 1 98.25 80 SER B CA 1
ATOM 3050 C C . SER B 1 80 ? 10.773 -13.727 -10.523 1 98.25 80 SER B C 1
ATOM 3052 O O . SER B 1 80 ? 10.062 -13.594 -11.523 1 98.25 80 SER B O 1
ATOM 3054 N N . THR B 1 81 ? 11.609 -12.781 -10.094 1 98.75 81 THR B N 1
ATOM 3055 C CA . THR B 1 81 ? 11.656 -11.469 -10.734 1 98.75 81 THR B CA 1
ATOM 3056 C C . THR B 1 81 ? 13.094 -10.961 -10.812 1 98.75 81 THR B C 1
ATOM 3058 O O . THR B 1 81 ? 13.844 -11.055 -9.844 1 98.75 81 THR B O 1
ATOM 3061 N N . SER B 1 82 ? 13.477 -10.5 -11.906 1 98.69 82 SER B N 1
ATOM 3062 C CA . SER B 1 82 ? 14.711 -9.742 -12.102 1 98.69 82 SER B CA 1
ATOM 3063 C C . SER B 1 82 ? 14.422 -8.273 -12.383 1 98.69 82 SER B C 1
ATOM 3065 O O . SER B 1 82 ? 13.477 -7.949 -13.102 1 98.69 82 SER B O 1
ATOM 3067 N N . ILE B 1 83 ? 15.227 -7.418 -11.789 1 98.5 83 ILE B N 1
ATOM 3068 C CA . ILE B 1 83 ? 14.992 -5.977 -11.875 1 98.5 83 ILE B CA 1
ATOM 3069 C C . ILE B 1 83 ? 16.234 -5.289 -12.438 1 98.5 83 ILE B C 1
ATOM 3071 O O . ILE B 1 83 ? 17.328 -5.418 -11.891 1 98.5 83 ILE B O 1
ATOM 3075 N N . SER B 1 84 ? 16.031 -4.512 -13.461 1 97.25 84 SER B N 1
ATOM 3076 C CA . SER B 1 84 ? 17.125 -3.73 -14.055 1 97.25 84 SER B CA 1
ATOM 3077 C C . SER B 1 84 ? 17.516 -2.566 -13.156 1 97.25 84 SER B C 1
ATOM 3079 O O . SER B 1 84 ? 16.656 -1.92 -12.547 1 97.25 84 SER B O 1
ATOM 3081 N N . PRO B 1 85 ? 18.859 -2.232 -13.109 1 94.25 85 PRO B N 1
ATOM 3082 C CA . PRO B 1 85 ? 19.266 -1.057 -12.336 1 94.25 85 PRO B CA 1
ATOM 3083 C C . PRO B 1 85 ? 18.625 0.234 -12.844 1 94.25 85 PRO B C 1
ATOM 3085 O O . PRO B 1 85 ? 18.5 1.206 -12.094 1 94.25 85 PRO B O 1
ATOM 3088 N N . ASN B 1 86 ? 18.156 0.231 -14.094 1 92.5 86 ASN B N 1
ATOM 3089 C CA . ASN B 1 86 ? 17.547 1.404 -14.695 1 92.5 86 ASN B CA 1
ATOM 3090 C C . ASN B 1 86 ? 16.25 1.794 -13.984 1 92.5 86 ASN B C 1
ATOM 3092 O O . ASN B 1 86 ? 15.852 2.959 -14 1 92.5 86 ASN B O 1
ATOM 3096 N N . LEU B 1 87 ? 15.633 0.83 -13.352 1 94.75 87 LEU B N 1
ATOM 3097 C CA . LEU B 1 87 ? 14.406 1.132 -12.617 1 94.75 87 LEU B CA 1
ATOM 3098 C C . LEU B 1 87 ? 14.68 2.121 -11.492 1 94.75 87 LEU B C 1
ATOM 3100 O O . LEU B 1 87 ? 13.82 2.934 -11.148 1 94.75 87 LEU B O 1
ATOM 3104 N N . TYR B 1 88 ? 15.875 2.084 -10.969 1 92.81 88 TYR B N 1
ATOM 3105 C CA . TYR B 1 88 ? 16.203 2.867 -9.781 1 92.81 88 TYR B CA 1
ATOM 3106 C C . TYR B 1 88 ? 16.828 4.199 -10.156 1 92.81 88 TYR B C 1
ATOM 3108 O O . TYR B 1 88 ? 17.141 5.016 -9.289 1 92.81 88 TYR B O 1
ATOM 3116 N N . ASP B 1 89 ? 17.016 4.418 -11.406 1 87.88 89 ASP B N 1
ATOM 3117 C CA . ASP B 1 89 ? 17.578 5.68 -11.891 1 87.88 89 ASP B CA 1
ATOM 3118 C C . ASP B 1 89 ? 16.562 6.812 -11.766 1 87.88 89 ASP B C 1
ATOM 3120 O O . ASP B 1 89 ? 15.484 6.754 -12.352 1 87.88 89 ASP B O 1
ATOM 3124 N N . SER B 1 90 ? 16.891 7.855 -11.039 1 81.69 90 SER B N 1
ATOM 3125 C CA . SER B 1 90 ? 16 8.977 -10.781 1 81.69 90 SER B CA 1
ATOM 3126 C C . SER B 1 90 ? 15.664 9.727 -12.07 1 81.69 90 SER B C 1
ATOM 3128 O O . SER B 1 90 ? 14.617 10.367 -12.156 1 81.69 90 SER B O 1
ATOM 3130 N N . GLY B 1 91 ? 16.484 9.609 -13.078 1 79 91 GLY B N 1
ATOM 3131 C CA . GLY B 1 91 ? 16.25 10.297 -14.344 1 79 91 GLY B CA 1
ATOM 3132 C C . GLY B 1 91 ? 15.297 9.555 -15.258 1 79 91 GLY B C 1
ATOM 3133 O O . GLY B 1 91 ? 14.836 10.109 -16.266 1 79 91 GLY B O 1
ATOM 3134 N N . THR B 1 92 ? 15.008 8.367 -14.898 1 80.5 92 THR B N 1
ATOM 3135 C CA . THR B 1 92 ? 14.109 7.559 -15.719 1 80.5 92 THR B CA 1
ATOM 3136 C C . THR B 1 92 ? 12.648 7.832 -15.359 1 80.5 92 THR B C 1
ATOM 3138 O O . THR B 1 92 ? 12.266 7.738 -14.195 1 80.5 92 THR B O 1
ATOM 3141 N N . LYS B 1 93 ? 11.977 8.234 -16.406 1 80.62 93 LYS B N 1
ATOM 3142 C CA . LYS B 1 93 ? 10.547 8.422 -16.203 1 80.62 93 LYS B CA 1
ATOM 3143 C C . LYS B 1 93 ? 9.859 7.109 -15.844 1 80.62 93 LYS B C 1
ATOM 3145 O O . LYS B 1 93 ? 10.109 6.078 -16.469 1 80.62 93 LYS B O 1
ATOM 3150 N N . LYS B 1 94 ? 9.016 7.16 -14.828 1 83.12 94 LYS B N 1
ATOM 3151 C CA . LYS B 1 94 ? 8.43 5.93 -14.312 1 83.12 94 LYS B CA 1
ATOM 3152 C C . LYS B 1 94 ? 7.027 5.715 -14.867 1 83.12 94 LYS B C 1
ATOM 3154 O O . LYS B 1 94 ? 6.23 4.973 -14.289 1 83.12 94 LYS B O 1
ATOM 3159 N N . GLY B 1 95 ? 6.703 6.324 -15.898 1 81.88 95 GLY B N 1
ATOM 3160 C CA . GLY B 1 95 ? 5.43 6.133 -16.578 1 81.88 95 GLY B CA 1
ATOM 3161 C C . GLY B 1 95 ? 5.426 6.664 -18 1 81.88 95 GLY B C 1
ATOM 3162 O O . GLY B 1 95 ? 6.285 7.465 -18.359 1 81.88 95 GLY B O 1
ATOM 3163 N N . PRO B 1 96 ? 4.555 6.152 -18.828 1 89.19 96 PRO B N 1
ATOM 3164 C CA . PRO B 1 96 ? 3.598 5.07 -18.578 1 89.19 96 PRO B CA 1
ATOM 3165 C C . PRO B 1 96 ? 4.277 3.717 -18.375 1 89.19 96 PRO B C 1
ATOM 3167 O O . PRO B 1 96 ? 5.438 3.541 -18.75 1 89.19 96 PRO B O 1
ATOM 3170 N N . LEU B 1 97 ? 3.535 2.85 -17.719 1 92.94 97 LEU B N 1
ATOM 3171 C CA . LEU B 1 97 ? 4 1.485 -17.5 1 92.94 97 LEU B CA 1
ATOM 3172 C C . LEU B 1 97 ? 3.232 0.497 -18.375 1 92.94 97 LEU B C 1
ATOM 3174 O O . LEU B 1 97 ? 2 0.508 -18.391 1 92.94 97 LEU B O 1
ATOM 3178 N N . GLU B 1 98 ? 3.945 -0.227 -19.125 1 95 98 GLU B N 1
ATOM 3179 C CA . GLU B 1 98 ? 3.355 -1.281 -19.953 1 95 98 GLU B CA 1
ATOM 3180 C C . GLU B 1 98 ? 3.773 -2.664 -19.453 1 95 98 GLU B C 1
ATOM 3182 O O . GLU B 1 98 ? 4.965 -2.934 -19.281 1 95 98 GLU B O 1
ATOM 3187 N N . LEU B 1 99 ? 2.783 -3.488 -19.234 1 97.38 99 LEU B N 1
ATOM 3188 C CA . LEU B 1 99 ? 3.02 -4.852 -18.781 1 97.38 99 LEU B CA 1
ATOM 3189 C C . LEU B 1 99 ? 2.623 -5.859 -19.859 1 97.38 99 LEU B C 1
ATOM 3191 O O . LEU B 1 99 ? 1.47 -5.887 -20.297 1 97.38 99 LEU B O 1
ATOM 3195 N N . HIS B 1 100 ? 3.574 -6.672 -20.297 1 97.56 100 HIS B N 1
ATOM 3196 C CA . HIS B 1 100 ? 3.336 -7.727 -21.281 1 97.56 100 HIS B CA 1
ATOM 3197 C C . HIS B 1 100 ? 3.262 -9.094 -20.609 1 97.56 100 HIS B C 1
ATOM 3199 O O . HIS B 1 100 ? 4.254 -9.57 -20.047 1 97.56 100 HIS B O 1
ATOM 3205 N N . LEU B 1 101 ? 2.129 -9.672 -20.656 1 97.81 101 LEU B N 1
ATOM 3206 C CA . LEU B 1 101 ? 1.946 -11.023 -20.141 1 97.81 101 LEU B CA 1
ATOM 3207 C C . LEU B 1 101 ? 1.985 -12.055 -21.266 1 97.81 101 LEU B C 1
ATOM 3209 O O . LEU B 1 101 ? 1.32 -11.883 -22.281 1 97.81 101 LEU B O 1
ATOM 3213 N N . GLU B 1 102 ? 2.75 -13.055 -21.047 1 96 102 GLU B N 1
ATOM 3214 C CA . GLU B 1 102 ? 2.895 -14.109 -22.047 1 96 102 GLU B CA 1
ATOM 3215 C C . GLU B 1 102 ? 2.883 -15.492 -21.391 1 96 102 GLU B C 1
ATOM 3217 O O . GLU B 1 102 ? 3.527 -15.711 -20.375 1 96 102 GLU B O 1
ATOM 3222 N N . LEU B 1 103 ? 2.107 -16.359 -21.984 1 94.81 103 LEU B N 1
ATOM 3223 C CA . LEU B 1 103 ? 2.209 -17.766 -21.578 1 94.81 103 LEU B CA 1
ATOM 3224 C C . LEU B 1 103 ? 3.572 -18.344 -21.953 1 94.81 103 LEU B C 1
ATOM 3226 O O . LEU B 1 103 ? 3.9 -18.453 -23.141 1 94.81 103 LEU B O 1
ATOM 3230 N N . ASP B 1 104 ? 4.309 -18.688 -20.969 1 91.12 104 ASP B N 1
ATOM 3231 C CA . ASP B 1 104 ? 5.691 -19.094 -21.172 1 91.12 104 ASP B CA 1
ATOM 3232 C C . ASP B 1 104 ? 5.801 -20.609 -21.266 1 91.12 104 ASP B C 1
ATOM 3234 O O . ASP B 1 104 ? 6.656 -21.141 -21.984 1 91.12 104 ASP B O 1
ATOM 3238 N N . ASN B 1 105 ? 5.02 -21.281 -20.469 1 89 105 ASN B N 1
ATOM 3239 C CA . ASN B 1 105 ? 5.102 -22.734 -20.391 1 89 105 ASN B CA 1
ATOM 3240 C C . ASN B 1 105 ? 3.787 -23.328 -19.906 1 89 105 ASN B C 1
ATOM 3242 O O . ASN B 1 105 ? 3.096 -22.75 -19.078 1 89 105 ASN B O 1
ATOM 3246 N N . VAL B 1 106 ? 3.502 -24.484 -20.516 1 91.19 106 VAL B N 1
ATOM 3247 C CA . VAL B 1 106 ? 2.4 -25.297 -20.016 1 91.19 106 VAL B CA 1
ATOM 3248 C C . VAL B 1 106 ? 2.928 -26.672 -19.578 1 91.19 106 VAL B C 1
ATOM 3250 O O . VAL B 1 106 ? 3.486 -27.406 -20.391 1 91.19 106 VAL B O 1
ATOM 3253 N N . GLY B 1 107 ? 2.768 -26.922 -18.297 1 89 107 GLY B N 1
ATOM 3254 C CA . GLY B 1 107 ? 3.145 -28.234 -17.781 1 89 107 GLY B CA 1
ATOM 3255 C C . GLY B 1 107 ? 1.979 -29.203 -17.688 1 89 107 GLY B C 1
ATOM 3256 O O . GLY B 1 107 ? 0.963 -29.016 -18.359 1 89 107 GLY B O 1
ATOM 3257 N N . ASN B 1 108 ? 2.17 -30.281 -16.906 1 88.56 108 ASN B N 1
ATOM 3258 C CA . ASN B 1 108 ? 1.126 -31.281 -16.75 1 88.56 108 ASN B CA 1
ATOM 3259 C C . ASN B 1 108 ? -0.072 -30.734 -15.984 1 88.56 108 ASN B C 1
ATOM 3261 O O . ASN B 1 108 ? -1.218 -30.922 -16.406 1 88.56 108 ASN B O 1
ATOM 3265 N N . THR B 1 109 ? 0.207 -30.141 -14.875 1 93.06 109 THR B N 1
ATOM 3266 C CA . THR B 1 109 ? -0.874 -29.609 -14.047 1 93.06 109 THR B CA 1
ATOM 3267 C C . THR B 1 109 ? -0.65 -28.141 -13.742 1 93.06 109 THR B C 1
ATOM 3269 O O . THR B 1 109 ? -1.188 -27.609 -12.766 1 93.06 109 THR B O 1
ATOM 3272 N N . SER B 1 110 ? 0.316 -27.531 -14.5 1 92.81 110 SER B N 1
ATOM 3273 C CA . SER B 1 110 ? 0.714 -26.156 -14.203 1 92.81 110 SER B CA 1
ATOM 3274 C C . SER B 1 110 ? 0.99 -25.375 -15.477 1 92.81 110 SER B C 1
ATOM 3276 O O . SER B 1 110 ? 1.043 -25.938 -16.562 1 92.81 110 SER B O 1
ATOM 3278 N N . TYR B 1 111 ? 1.051 -24.078 -15.375 1 93.25 111 TYR B N 1
ATOM 3279 C CA . TYR B 1 111 ? 1.511 -23.203 -16.438 1 93.25 111 TYR B CA 1
ATOM 3280 C C . TYR B 1 111 ? 2.242 -22 -15.883 1 93.25 111 TYR B C 1
ATOM 3282 O O . TYR B 1 111 ? 2.088 -21.656 -14.703 1 93.25 111 TYR B O 1
ATOM 3290 N N . CYS B 1 112 ? 3.102 -21.422 -16.703 1 95.19 112 CYS B N 1
ATOM 3291 C CA . CYS B 1 112 ? 3.92 -20.281 -16.281 1 95.19 112 CYS B CA 1
ATOM 3292 C C . CYS B 1 112 ? 3.629 -19.062 -17.141 1 95.19 112 CYS B C 1
ATOM 3294 O O . CYS B 1 112 ? 3.553 -19.172 -18.375 1 95.19 112 CYS B O 1
ATOM 3296 N N . ILE B 1 113 ? 3.398 -17.953 -16.531 1 96.44 113 ILE B N 1
ATOM 3297 C CA . ILE B 1 113 ? 3.209 -16.688 -17.219 1 96.44 113 ILE B CA 1
ATOM 3298 C C . ILE B 1 113 ? 4.434 -15.797 -17 1 96.44 113 ILE B C 1
ATOM 3300 O O . ILE B 1 113 ? 4.895 -15.617 -15.875 1 96.44 113 ILE B O 1
ATOM 3304 N N . LYS B 1 114 ? 4.973 -15.328 -18.062 1 97.06 114 LYS B N 1
ATOM 3305 C CA . LYS B 1 114 ? 6.008 -14.297 -18.031 1 97.06 114 LYS B CA 1
ATOM 3306 C C . LYS B 1 114 ? 5.402 -12.898 -18.141 1 97.06 114 LYS B C 1
ATOM 3308 O O . LYS B 1 114 ? 4.523 -12.664 -18.969 1 97.06 114 LYS B O 1
ATOM 3313 N N . THR B 1 115 ? 5.754 -12.008 -17.281 1 98.38 115 THR B N 1
ATOM 3314 C CA . THR B 1 115 ? 5.316 -10.617 -17.312 1 98.38 115 THR B CA 1
ATOM 3315 C C . THR B 1 115 ? 6.512 -9.672 -17.438 1 98.38 115 THR B C 1
ATOM 3317 O O . THR B 1 115 ? 7.379 -9.648 -16.562 1 98.38 115 THR B O 1
ATOM 3320 N N . LEU B 1 116 ? 6.57 -8.938 -18.469 1 98.38 116 LEU B N 1
ATOM 3321 C CA . LEU B 1 116 ? 7.621 -7.957 -18.719 1 98.38 116 LEU B CA 1
ATOM 3322 C C . LEU B 1 116 ? 7.102 -6.539 -18.5 1 98.38 116 LEU B C 1
ATOM 3324 O O . LEU B 1 116 ? 6.035 -6.18 -18.984 1 98.38 116 LEU B O 1
ATOM 3328 N N . PHE B 1 117 ? 7.82 -5.75 -17.703 1 98.12 117 PHE B N 1
ATOM 3329 C CA . PHE B 1 117 ? 7.484 -4.352 -17.453 1 98.12 117 PHE B CA 1
ATOM 3330 C C . PHE B 1 117 ? 8.305 -3.432 -18.359 1 98.12 117 PHE B C 1
ATOM 3332 O O . PHE B 1 117 ? 9.539 -3.5 -18.359 1 98.12 117 PHE B O 1
ATOM 3339 N N . PHE B 1 118 ? 7.68 -2.543 -19.031 1 96.81 118 PHE B N 1
ATOM 3340 C CA . PHE B 1 118 ? 8.328 -1.519 -19.844 1 96.81 118 PHE B CA 1
ATOM 3341 C C . PHE B 1 118 ? 7.945 -0.124 -19.359 1 96.81 118 PHE B C 1
ATOM 3343 O O . PHE B 1 118 ? 6.781 0.126 -19.031 1 96.81 118 PHE B O 1
ATOM 3350 N N . LEU B 1 119 ? 8.914 0.744 -19.281 1 92.44 119 LEU B N 1
ATOM 3351 C CA . LEU B 1 119 ? 8.672 2.145 -18.969 1 92.44 119 LEU B CA 1
ATOM 3352 C C . LEU B 1 119 ? 8.625 2.996 -20.234 1 92.44 119 LEU B C 1
ATOM 3354 O O . LEU B 1 119 ? 9.586 3.023 -21 1 92.44 119 LEU B O 1
ATOM 3358 N N . GLY B 1 120 ? 7.539 3.652 -20.359 1 81.5 120 GLY B N 1
ATOM 3359 C CA . GLY B 1 120 ? 7.422 4.531 -21.5 1 81.5 120 GLY B CA 1
ATOM 3360 C C . GLY B 1 120 ? 7.637 3.812 -22.828 1 81.5 120 GLY B C 1
ATOM 3361 O O . GLY B 1 120 ? 7 2.791 -23.094 1 81.5 120 GLY B O 1
ATOM 3362 N N . ASP B 1 121 ? 8.531 4.41 -23.562 1 79.75 121 ASP B N 1
ATOM 3363 C CA . ASP B 1 121 ? 8.766 3.889 -24.906 1 79.75 121 ASP B CA 1
ATOM 3364 C C . ASP B 1 121 ? 10.078 3.102 -24.969 1 79.75 121 ASP B C 1
ATOM 3366 O O . ASP B 1 121 ? 10.633 2.9 -26.047 1 79.75 121 ASP B O 1
ATOM 3370 N N . GLN B 1 122 ? 10.469 2.648 -23.828 1 85.44 122 GLN B N 1
ATOM 3371 C CA . GLN B 1 122 ? 11.711 1.886 -23.812 1 85.44 122 GLN B CA 1
ATOM 3372 C C . GLN B 1 122 ? 11.523 0.519 -24.469 1 85.44 122 GLN B C 1
ATOM 3374 O O . GLN B 1 122 ? 10.453 -0.079 -24.375 1 85.44 122 GLN B O 1
ATOM 3379 N N . ASP B 1 123 ? 12.547 0.082 -25.078 1 88.81 123 ASP B N 1
ATOM 3380 C CA . ASP B 1 123 ? 12.469 -1.172 -25.812 1 88.81 123 ASP B CA 1
ATOM 3381 C C . ASP B 1 123 ? 12.883 -2.355 -24.953 1 88.81 123 ASP B C 1
ATOM 3383 O O . ASP B 1 123 ? 12.609 -3.508 -25.281 1 88.81 123 ASP B O 1
ATOM 3387 N N . ARG B 1 124 ? 13.586 -2.02 -23.906 1 94.62 124 ARG B N 1
ATOM 3388 C CA . ARG B 1 124 ? 14 -3.1 -23.016 1 94.62 124 ARG B CA 1
ATOM 3389 C C . ARG B 1 124 ? 13.18 -3.096 -21.734 1 94.62 124 ARG B C 1
ATOM 3391 O O . ARG B 1 124 ? 12.906 -2.033 -21.172 1 94.62 124 ARG B O 1
ATOM 3398 N N . PRO B 1 125 ? 12.797 -4.301 -21.344 1 97.5 125 PRO B N 1
ATOM 3399 C CA . PRO B 1 125 ? 12.055 -4.332 -20.078 1 97.5 125 PRO B CA 1
ATOM 3400 C C . PRO B 1 125 ? 12.93 -3.98 -18.875 1 97.5 125 PRO B C 1
ATOM 3402 O O . PRO B 1 125 ? 14.102 -4.344 -18.828 1 97.5 125 PRO B O 1
ATOM 3405 N N . VAL B 1 126 ? 12.383 -3.316 -17.891 1 97.31 126 VAL B N 1
ATOM 3406 C CA . VAL B 1 126 ? 13.102 -2.963 -16.672 1 97.31 126 VAL B CA 1
ATOM 3407 C C . VAL B 1 126 ? 12.836 -4.016 -15.594 1 97.31 126 VAL B C 1
ATOM 3409 O O . VAL B 1 126 ? 13.562 -4.086 -14.594 1 97.31 126 VAL B O 1
ATOM 3412 N N . ILE B 1 127 ? 11.789 -4.809 -15.727 1 98.44 127 ILE B N 1
ATOM 3413 C CA . ILE B 1 127 ? 11.453 -5.902 -14.82 1 98.44 127 ILE B CA 1
ATOM 3414 C C . ILE B 1 127 ? 11.039 -7.129 -15.633 1 98.44 127 ILE B C 1
ATOM 3416 O O . ILE B 1 127 ? 10.297 -7.012 -16.609 1 98.44 127 ILE B O 1
ATOM 3420 N N . GLU B 1 128 ? 11.508 -8.234 -15.289 1 98.56 128 GLU B N 1
ATOM 3421 C CA . GLU B 1 128 ? 11.07 -9.523 -15.828 1 98.56 128 GLU B CA 1
ATOM 3422 C C . GLU B 1 128 ? 10.586 -10.453 -14.719 1 98.56 128 GLU B C 1
ATOM 3424 O O . GLU B 1 128 ? 11.352 -10.805 -13.82 1 98.56 128 GLU B O 1
ATOM 3429 N N . ASN B 1 129 ? 9.398 -10.828 -14.82 1 98.62 129 ASN B N 1
ATOM 3430 C CA . ASN B 1 129 ? 8.781 -11.688 -13.812 1 98.62 129 ASN B CA 1
ATOM 3431 C C . ASN B 1 129 ? 8.289 -13 -14.414 1 98.62 129 ASN B C 1
ATOM 3433 O O . ASN B 1 129 ? 7.809 -13.023 -15.547 1 98.62 129 ASN B O 1
ATOM 3437 N N . GLU B 1 130 ? 8.43 -14.039 -13.734 1 97.5 130 GLU B N 1
ATOM 3438 C CA . GLU B 1 130 ? 7.82 -15.336 -14.016 1 97.5 130 GLU B CA 1
ATOM 3439 C C . GLU B 1 130 ? 6.996 -15.828 -12.828 1 97.5 130 GLU B C 1
ATOM 3441 O O . GLU B 1 130 ? 7.465 -15.797 -11.688 1 97.5 130 GLU B O 1
ATOM 3446 N N . THR B 1 131 ? 5.844 -16.25 -13.102 1 97.69 131 THR B N 1
ATOM 3447 C CA . THR B 1 131 ? 4.977 -16.797 -12.062 1 97.69 131 THR B CA 1
ATOM 3448 C C . THR B 1 131 ? 4.414 -18.141 -12.484 1 97.69 131 THR B C 1
ATOM 3450 O O . THR B 1 131 ? 3.826 -18.266 -13.562 1 97.69 131 THR B O 1
ATOM 3453 N N . GLN B 1 132 ? 4.609 -19.094 -11.641 1 96.56 132 GLN B N 1
ATOM 3454 C CA . GLN B 1 132 ? 4.141 -20.469 -11.875 1 96.56 132 GLN B CA 1
ATOM 3455 C C . GLN B 1 132 ? 2.797 -20.703 -11.188 1 96.56 132 GLN B C 1
ATOM 3457 O O . GLN B 1 132 ? 2.676 -20.547 -9.977 1 96.56 132 GLN B O 1
ATOM 3462 N N . MET B 1 133 ? 1.882 -21.125 -11.977 1 95.88 133 MET B N 1
ATOM 3463 C CA . MET B 1 133 ? 0.542 -21.422 -11.477 1 95.88 133 MET B CA 1
ATOM 3464 C C . MET B 1 133 ? 0.285 -22.922 -11.461 1 95.88 133 MET B C 1
ATOM 3466 O O . MET B 1 133 ? 0.755 -23.656 -12.344 1 95.88 133 MET B O 1
ATOM 3470 N N . VAL B 1 134 ? -0.468 -23.359 -10.555 1 95.56 134 VAL B N 1
ATOM 3471 C CA . VAL B 1 134 ? -0.92 -24.75 -10.492 1 95.56 134 VAL B CA 1
ATOM 3472 C C . VAL B 1 134 ? -2.439 -24.797 -10.625 1 95.56 134 VAL B C 1
ATOM 3474 O O . VAL B 1 134 ? -3.152 -23.984 -10.047 1 95.56 134 VAL B O 1
ATOM 3477 N N . MET B 1 135 ? -2.893 -25.734 -11.383 1 96.06 135 MET B N 1
ATOM 3478 C CA . MET B 1 135 ? -4.32 -25.922 -11.625 1 96.06 135 MET B CA 1
ATOM 3479 C C . MET B 1 135 ? -4.867 -27.062 -10.773 1 96.06 135 MET B C 1
ATOM 3481 O O . MET B 1 135 ? -4.375 -28.203 -10.852 1 96.06 135 MET B O 1
ATOM 3485 N N . VAL B 1 136 ? -5.871 -26.719 -10.031 1 96.62 136 VAL B N 1
ATOM 3486 C CA . VAL B 1 136 ? -6.516 -27.734 -9.188 1 96.62 136 VAL B CA 1
ATOM 3487 C C . VAL B 1 136 ? -7.965 -27.922 -9.633 1 96.62 136 VAL B C 1
ATOM 3489 O O . VAL B 1 136 ? -8.742 -26.969 -9.672 1 96.62 136 VAL B O 1
ATOM 3492 N N . ASP B 1 137 ? -8.32 -29.094 -9.883 1 95.31 137 ASP B N 1
ATOM 3493 C CA . ASP B 1 137 ? -9.672 -29.422 -10.328 1 95.31 137 ASP B CA 1
ATOM 3494 C C . ASP B 1 137 ? -10.68 -29.281 -9.188 1 95.31 137 ASP B C 1
ATOM 3496 O O . ASP B 1 137 ? -10.461 -29.828 -8.102 1 95.31 137 ASP B O 1
ATOM 3500 N N . PHE B 1 138 ? -11.719 -28.562 -9.391 1 91.12 138 PHE B N 1
ATOM 3501 C CA . PHE B 1 138 ? -12.727 -28.297 -8.367 1 91.12 138 PHE B CA 1
ATOM 3502 C C . PHE B 1 138 ? -13.32 -29.609 -7.844 1 91.12 138 PHE B C 1
ATOM 3504 O O . PHE B 1 138 ? -13.594 -29.734 -6.648 1 91.12 138 PHE B O 1
ATOM 3511 N N . ASN B 1 139 ? -13.539 -30.531 -8.688 1 91.75 139 ASN B N 1
ATOM 3512 C CA . ASN B 1 139 ? -14.211 -31.781 -8.32 1 91.75 139 ASN B CA 1
ATOM 3513 C C . ASN B 1 139 ? -13.242 -32.781 -7.691 1 91.75 139 ASN B C 1
ATOM 3515 O O . ASN B 1 139 ? -13.555 -33.406 -6.676 1 91.75 139 ASN B O 1
ATOM 3519 N N . LEU B 1 140 ? -12.062 -32.938 -8.273 1 94 140 LEU B N 1
ATOM 3520 C CA . LEU B 1 140 ? -11.078 -33.906 -7.816 1 94 140 LEU B CA 1
ATOM 3521 C C . LEU B 1 140 ? -10.297 -33.344 -6.621 1 94 140 LEU B C 1
ATOM 3523 O O . LEU B 1 140 ? -9.664 -34.094 -5.887 1 94 140 LEU B O 1
ATOM 3527 N N . LYS B 1 141 ? -10.266 -32.031 -6.5 1 93 141 LYS B N 1
ATOM 3528 C CA . LYS B 1 141 ? -9.602 -31.328 -5.406 1 93 141 LYS B CA 1
ATOM 3529 C C . LYS B 1 141 ? -8.125 -31.688 -5.34 1 93 141 LYS B C 1
ATOM 3531 O O . LYS B 1 141 ? -7.586 -31.938 -4.258 1 93 141 LYS B O 1
ATOM 3536 N N . ARG B 1 142 ? -7.531 -31.844 -6.461 1 95.44 142 ARG B N 1
ATOM 3537 C CA . ARG B 1 142 ? -6.102 -32.094 -6.594 1 95.44 142 ARG B CA 1
ATOM 3538 C C . ARG B 1 142 ? -5.551 -31.484 -7.875 1 95.44 142 ARG B C 1
ATOM 3540 O O . ARG B 1 142 ? -6.309 -31.203 -8.805 1 95.44 142 ARG B O 1
ATOM 3547 N N . PRO B 1 143 ? -4.25 -31.297 -7.855 1 95.56 143 PRO B N 1
ATOM 3548 C CA . PRO B 1 143 ? -3.672 -30.828 -9.117 1 95.56 143 PRO B CA 1
ATOM 3549 C C . PRO B 1 143 ? -4.008 -31.734 -10.297 1 95.56 143 PRO B C 1
ATOM 3551 O O . PRO B 1 143 ? -3.91 -32.969 -10.188 1 95.56 143 PRO B O 1
ATOM 3554 N N . SER B 1 144 ? -4.457 -31.172 -11.352 1 96.19 144 SER B N 1
ATOM 3555 C CA . SER B 1 144 ? -4.934 -31.922 -12.508 1 96.19 144 SER B CA 1
ATOM 3556 C C . SER B 1 144 ? -4.559 -31.219 -13.812 1 96.19 144 SER B C 1
ATOM 3558 O O . SER B 1 144 ? -4.379 -30 -13.836 1 96.19 144 SER B O 1
ATOM 3560 N N . PRO B 1 145 ? -4.445 -32 -14.875 1 93.19 145 PRO B N 1
ATOM 3561 C CA . PRO B 1 145 ? -4.195 -31.375 -16.172 1 93.19 145 PRO B CA 1
ATOM 3562 C C . PRO B 1 145 ? -5.336 -30.469 -16.625 1 93.19 145 PRO B C 1
ATOM 3564 O O . PRO B 1 145 ? -6.484 -30.672 -16.234 1 93.19 145 PRO B O 1
ATOM 3567 N N . PRO B 1 146 ? -4.949 -29.406 -17.391 1 91.56 146 PRO B N 1
ATOM 3568 C CA . PRO B 1 146 ? -6.039 -28.594 -17.938 1 91.56 146 PRO B CA 1
ATOM 3569 C C . PRO B 1 146 ? -6.973 -29.391 -18.844 1 91.56 146 PRO B C 1
ATOM 3571 O O . PRO B 1 146 ? -6.594 -30.453 -19.344 1 91.56 146 PRO B O 1
ATOM 3574 N N . PRO B 1 147 ? -8.18 -28.906 -18.969 1 92.31 147 PRO B N 1
ATOM 3575 C CA . PRO B 1 147 ? -9.102 -29.609 -19.859 1 92.31 147 PRO B CA 1
ATOM 3576 C C . PRO B 1 147 ? -8.617 -29.625 -21.312 1 92.31 147 PRO B C 1
ATOM 3578 O O . PRO B 1 147 ? -7.82 -28.781 -21.703 1 92.31 147 PRO B O 1
ATOM 3581 N N . ASP B 1 148 ? -9.141 -30.578 -22.062 1 90.94 148 ASP B N 1
ATOM 3582 C CA . ASP B 1 148 ? -8.695 -30.828 -23.438 1 90.94 148 ASP B CA 1
ATOM 3583 C C . ASP B 1 148 ? -8.852 -29.562 -24.297 1 90.94 148 ASP B C 1
ATOM 3585 O O . ASP B 1 148 ? -7.961 -29.234 -25.078 1 90.94 148 ASP B O 1
ATOM 3589 N N . TRP B 1 149 ? -9.945 -28.891 -24.109 1 91.06 149 TRP B N 1
ATOM 3590 C CA . TRP B 1 149 ? -10.195 -27.703 -24.938 1 91.06 149 TRP B CA 1
ATOM 3591 C C . TRP B 1 149 ? -9.117 -26.656 -24.719 1 91.06 149 TRP B C 1
ATOM 3593 O O . TRP B 1 149 ? -8.719 -25.953 -25.656 1 91.06 149 TRP B O 1
ATOM 3603 N N . TRP B 1 150 ? -8.695 -26.484 -23.5 1 92.94 150 TRP B N 1
ATOM 3604 C CA . TRP B 1 150 ? -7.68 -25.484 -23.156 1 92.94 150 TRP B CA 1
ATOM 3605 C C . TRP B 1 150 ? -6.305 -25.906 -23.656 1 92.94 150 TRP B C 1
ATOM 3607 O O . TRP B 1 150 ? -5.559 -25.094 -24.203 1 92.94 150 TRP B O 1
ATOM 3617 N N . ARG B 1 151 ? -5.969 -27.188 -23.484 1 89.75 151 ARG B N 1
ATOM 3618 C CA . ARG B 1 151 ? -4.688 -27.719 -23.922 1 89.75 151 ARG B CA 1
ATOM 3619 C C . ARG B 1 151 ? -4.539 -27.609 -25.438 1 89.75 151 ARG B C 1
ATOM 3621 O O . ARG B 1 151 ? -3.469 -27.25 -25.938 1 89.75 151 ARG B O 1
ATOM 3628 N N . GLU B 1 152 ? -5.504 -27.938 -26.125 1 88.75 152 GLU B N 1
ATOM 3629 C CA . GLU B 1 152 ? -5.484 -27.875 -27.578 1 88.75 152 GLU B CA 1
ATOM 3630 C C . GLU B 1 152 ? -5.234 -26.438 -28.062 1 88.75 152 GLU B C 1
ATOM 3632 O O . GLU B 1 152 ? -4.52 -26.234 -29.047 1 88.75 152 GLU B O 1
ATOM 3637 N N . LYS B 1 153 ? -5.781 -25.578 -27.359 1 89.44 153 LYS B N 1
ATOM 3638 C CA . LYS B 1 153 ? -5.711 -24.188 -27.766 1 89.44 153 LYS B CA 1
ATOM 3639 C C . LYS B 1 153 ? -4.371 -23.562 -27.375 1 89.44 153 LYS B C 1
ATOM 3641 O O . LYS B 1 153 ? -3.799 -22.781 -28.125 1 89.44 153 LYS B O 1
ATOM 3646 N N . TYR B 1 154 ? -3.873 -23.922 -26.234 1 90.5 154 TYR B N 1
ATOM 3647 C CA . TYR B 1 154 ? -2.754 -23.156 -25.703 1 90.5 154 TYR B CA 1
ATOM 3648 C C . TYR B 1 154 ? -1.487 -24 -25.656 1 90.5 154 TYR B C 1
ATOM 3650 O O . TYR B 1 154 ? -0.383 -23.469 -25.516 1 90.5 154 TYR B O 1
ATOM 3658 N N . SER B 1 155 ? -1.576 -25.344 -25.719 1 79.88 155 SER B N 1
ATOM 3659 C CA . SER B 1 155 ? -0.399 -26.203 -25.672 1 79.88 155 SER B CA 1
ATOM 3660 C C . SER B 1 155 ? 0.028 -26.625 -27.078 1 79.88 155 SER B C 1
ATOM 3662 O O . SER B 1 155 ? 1.126 -27.156 -27.266 1 79.88 155 SER B O 1
ATOM 3664 N N . ALA B 1 156 ? -0.873 -26.766 -28.094 1 61.72 156 ALA B N 1
ATOM 3665 C CA . ALA B 1 156 ? -0.706 -27.422 -29.391 1 61.72 156 ALA B CA 1
ATOM 3666 C C . ALA B 1 156 ? 0.56 -26.938 -30.094 1 61.72 156 ALA B C 1
ATOM 3668 O O . ALA B 1 156 ? 1.183 -27.688 -30.844 1 61.72 156 ALA B O 1
ATOM 3669 N N . GLY B 1 157 ? 0.913 -25.656 -30.141 1 53.88 157 GLY B N 1
ATOM 3670 C CA . GLY B 1 157 ? 1.994 -25.266 -31.031 1 53.88 157 GLY B CA 1
ATOM 3671 C C . GLY B 1 157 ? 3.369 -25.578 -30.469 1 53.88 157 GLY B C 1
ATOM 3672 O O . GLY B 1 157 ? 4.383 -25.172 -31.031 1 53.88 157 GLY B O 1
ATOM 3673 N N . GLY B 1 158 ? 3.596 -26.625 -29.641 1 50.94 158 GLY B N 1
ATOM 3674 C CA . GLY B 1 158 ? 4.898 -27.031 -29.125 1 50.94 158 GLY B CA 1
ATOM 3675 C C . GLY B 1 158 ? 5.375 -26.172 -27.969 1 50.94 158 GLY B C 1
ATOM 3676 O O . GLY B 1 158 ? 6.57 -25.906 -27.828 1 50.94 158 GLY B O 1
ATOM 3677 N N . LEU B 1 159 ? 4.562 -25.375 -27.453 1 51.38 159 LEU B N 1
ATOM 3678 C CA . LEU B 1 159 ? 5.168 -24.688 -26.328 1 51.38 159 LEU B CA 1
ATOM 3679 C C . LEU B 1 159 ? 6.113 -25.609 -25.562 1 51.38 159 LEU B C 1
ATOM 3681 O O . LEU B 1 159 ? 5.75 -26.734 -25.219 1 51.38 159 LEU B O 1
ATOM 3685 N N . GLU B 1 160 ? 7.336 -25.578 -26.031 1 48.5 160 GLU B N 1
ATOM 3686 C CA . GLU B 1 160 ? 8.406 -26.219 -25.281 1 48.5 160 GLU B CA 1
ATOM 3687 C C . GLU B 1 160 ? 8.078 -26.266 -23.797 1 48.5 160 GLU B C 1
ATOM 3689 O O . GLU B 1 160 ? 7.574 -25.281 -23.234 1 48.5 160 GLU B O 1
ATOM 3694 N N . THR B 1 161 ? 7.598 -27.312 -23.328 1 50.66 161 THR B N 1
ATOM 3695 C CA . THR B 1 161 ? 7.488 -27.531 -21.891 1 50.66 161 THR B CA 1
ATOM 3696 C C . THR B 1 161 ? 8.648 -26.859 -21.141 1 50.66 161 THR B C 1
ATOM 3698 O O . THR B 1 161 ? 9.75 -27.406 -21.109 1 50.66 161 THR B O 1
ATOM 3701 N N . GLY B 1 162 ? 8.828 -25.688 -21.453 1 56.53 162 GLY B N 1
ATOM 3702 C CA . GLY B 1 162 ? 9.828 -25.109 -20.578 1 56.53 162 GLY B CA 1
ATOM 3703 C C . GLY B 1 162 ? 9.773 -25.672 -19.172 1 56.53 162 GLY B C 1
ATOM 3704 O O . GLY B 1 162 ? 8.844 -26.391 -18.812 1 56.53 162 GLY B O 1
ATOM 3705 N N . LYS B 1 163 ? 10.93 -25.906 -18.562 1 64.19 163 LYS B N 1
ATOM 3706 C CA . LYS B 1 163 ? 11.062 -26.594 -17.266 1 64.19 163 LYS B CA 1
ATOM 3707 C C . LYS B 1 163 ? 10.273 -25.859 -16.188 1 64.19 163 LYS B C 1
ATOM 3709 O O . LYS B 1 163 ? 10.125 -26.375 -15.07 1 64.19 163 LYS B O 1
ATOM 3714 N N . GLY B 1 164 ? 9.266 -24.906 -16.578 1 75.69 164 GLY B N 1
ATOM 3715 C CA . GLY B 1 164 ? 8.594 -24.203 -15.492 1 75.69 164 GLY B CA 1
ATOM 3716 C C . GLY B 1 164 ? 9.562 -23.594 -14.492 1 75.69 164 GLY B C 1
ATOM 3717 O O . GLY B 1 164 ? 10.758 -23.859 -14.539 1 75.69 164 GLY B O 1
ATOM 3718 N N . LEU B 1 165 ? 9.117 -22.719 -13.734 1 86.81 165 LEU B N 1
ATOM 3719 C CA . LEU B 1 165 ? 9.914 -22.125 -12.672 1 86.81 165 LEU B CA 1
ATOM 3720 C C . LEU B 1 165 ? 10.094 -23.109 -11.516 1 86.81 165 LEU B C 1
ATOM 3722 O O . LEU B 1 165 ? 9.117 -23.562 -10.922 1 86.81 165 LEU B O 1
ATOM 3726 N N . ARG B 1 166 ? 11.383 -23.578 -11.344 1 81.5 166 ARG B N 1
ATOM 3727 C CA . ARG B 1 166 ? 11.742 -24.406 -10.203 1 81.5 166 ARG B CA 1
ATOM 3728 C C . ARG B 1 166 ? 12.742 -23.703 -9.289 1 81.5 166 ARG B C 1
ATOM 3730 O O . ARG B 1 166 ? 13.812 -23.297 -9.734 1 81.5 166 ARG B O 1
ATOM 3737 N N . LEU B 1 167 ? 12.211 -23.547 -8.07 1 88.25 167 LEU B N 1
ATOM 3738 C CA . LEU B 1 167 ? 13.078 -22.906 -7.09 1 88.25 167 LEU B CA 1
ATOM 3739 C C . LEU B 1 167 ? 13.578 -23.906 -6.059 1 88.25 167 LEU B C 1
ATOM 3741 O O . LEU B 1 167 ? 12.805 -24.719 -5.547 1 88.25 167 LEU B O 1
ATOM 3745 N N . PRO B 1 168 ? 14.836 -23.828 -5.855 1 82.31 168 PRO B N 1
ATOM 3746 C CA . PRO B 1 168 ? 15.352 -24.75 -4.824 1 82.31 168 PRO B CA 1
ATOM 3747 C C . PRO B 1 168 ? 14.781 -24.438 -3.439 1 82.31 168 PRO B C 1
ATOM 3749 O O . PRO B 1 168 ? 14.406 -23.297 -3.156 1 82.31 168 PRO B O 1
ATOM 3752 N N . ARG B 1 169 ? 14.703 -25.516 -2.662 1 86 169 ARG B N 1
ATOM 3753 C CA . ARG B 1 169 ? 14.273 -25.344 -1.281 1 86 169 ARG B CA 1
ATOM 3754 C C . ARG B 1 169 ? 15.312 -24.562 -0.478 1 86 169 ARG B C 1
ATOM 3756 O O . ARG B 1 169 ? 16.516 -24.781 -0.634 1 86 169 ARG B O 1
ATOM 3763 N N . ALA B 1 170 ? 14.781 -23.734 0.331 1 83.56 170 ALA B N 1
ATOM 3764 C CA . ALA B 1 170 ? 15.656 -23.031 1.269 1 83.56 170 ALA B CA 1
ATOM 3765 C C . ALA B 1 170 ? 15.883 -23.859 2.531 1 83.56 170 ALA B C 1
ATOM 3767 O O . ALA B 1 170 ? 14.93 -24.25 3.209 1 83.56 170 ALA B O 1
ATOM 3768 N N . VAL B 1 171 ? 17.141 -24.172 2.824 1 82.69 171 VAL B N 1
ATOM 3769 C CA . VAL B 1 171 ? 17.484 -24.891 4.043 1 82.69 171 VAL B CA 1
ATOM 3770 C C . VAL B 1 171 ? 18.344 -24.016 4.945 1 82.69 171 VAL B C 1
ATOM 3772 O O . VAL B 1 171 ? 19.469 -23.656 4.586 1 82.69 171 VAL B O 1
ATOM 3775 N N . PRO B 1 172 ? 17.672 -23.703 6.047 1 87.5 172 PRO B N 1
ATOM 3776 C CA . PRO B 1 172 ? 18.484 -22.875 6.949 1 87.5 172 PRO B CA 1
ATOM 3777 C C . PRO B 1 172 ? 19.766 -23.578 7.391 1 87.5 172 PRO B C 1
ATOM 3779 O O . PRO B 1 172 ? 19.766 -24.797 7.594 1 87.5 172 PRO B O 1
ATOM 3782 N N . PRO B 1 173 ? 20.797 -22.828 7.535 1 86.06 173 PRO B N 1
ATOM 3783 C CA . PRO B 1 173 ? 22.031 -23.422 8.055 1 86.06 173 PRO B CA 1
ATOM 3784 C C . PRO B 1 173 ? 21.938 -23.781 9.531 1 86.06 173 PRO B C 1
ATOM 3786 O O . PRO B 1 173 ? 21.094 -23.234 10.25 1 86.06 173 PRO B O 1
ATOM 3789 N N . GLU B 1 174 ? 22.75 -24.766 9.891 1 82.31 174 GLU B N 1
ATOM 3790 C CA . GLU B 1 174 ? 22.797 -25.156 11.297 1 82.31 174 GLU B CA 1
ATOM 3791 C C . GLU B 1 174 ? 23.188 -23.984 12.18 1 82.31 174 GLU B C 1
ATOM 3793 O O . GLU B 1 174 ? 22.656 -23.828 13.289 1 82.31 174 GLU B O 1
ATOM 3798 N N . SER B 1 175 ? 24.125 -23.203 11.664 1 81.62 175 SER B N 1
ATOM 3799 C CA . SER B 1 175 ? 24.562 -21.969 12.312 1 81.62 175 SER B CA 1
ATOM 3800 C C . SER B 1 175 ? 24.562 -20.797 11.336 1 81.62 175 SER B C 1
ATOM 3802 O O . SER B 1 175 ? 24.703 -20.984 10.125 1 81.62 175 SER B O 1
ATOM 3804 N N . GLY B 1 176 ? 24.078 -19.688 11.812 1 82.88 176 GLY B N 1
ATOM 3805 C CA . GLY B 1 176 ? 24.203 -18.547 10.922 1 82.88 176 GLY B CA 1
ATOM 3806 C C . GLY B 1 176 ? 22.875 -17.859 10.648 1 82.88 176 GLY B C 1
ATOM 3807 O O . GLY B 1 176 ? 22.797 -16.984 9.773 1 82.88 176 GLY B O 1
ATOM 3808 N N . VAL B 1 177 ? 21.891 -18.391 11.25 1 84.25 177 VAL B N 1
ATOM 3809 C CA . VAL B 1 177 ? 20.641 -17.641 11.188 1 84.25 177 VAL B CA 1
ATOM 3810 C C . VAL B 1 177 ? 20.844 -16.25 11.789 1 84.25 177 VAL B C 1
ATOM 3812 O O . VAL B 1 177 ? 21.391 -16.109 12.891 1 84.25 177 VAL B O 1
ATOM 3815 N N . LEU B 1 178 ? 20.469 -15.289 10.977 1 85.38 178 LEU B N 1
ATOM 3816 C CA . LEU B 1 178 ? 20.781 -13.914 11.336 1 85.38 178 LEU B CA 1
ATOM 3817 C C . LEU B 1 178 ? 19.703 -13.336 12.25 1 85.38 178 LEU B C 1
ATOM 3819 O O . LEU B 1 178 ? 20 -12.531 13.133 1 85.38 178 LEU B O 1
ATOM 3823 N N . SER B 1 179 ? 18.469 -13.719 12 1 84.12 179 SER B N 1
ATOM 3824 C CA . SER B 1 179 ? 17.406 -13.102 12.789 1 84.12 179 SER B CA 1
ATOM 3825 C C . SER B 1 179 ? 16.094 -13.859 12.656 1 84.12 179 SER B C 1
ATOM 3827 O O . SER B 1 179 ? 15.891 -14.578 11.68 1 84.12 179 SER B O 1
ATOM 3829 N N . HIS B 1 180 ? 15.398 -13.703 13.711 1 88.19 180 HIS B N 1
ATOM 3830 C CA . HIS B 1 180 ? 13.992 -14.078 13.742 1 88.19 180 HIS B CA 1
ATOM 3831 C C . HIS B 1 180 ? 13.094 -12.852 13.906 1 88.19 180 HIS B C 1
ATOM 3833 O O . HIS B 1 180 ? 13.258 -12.086 14.852 1 88.19 180 HIS B O 1
ATOM 3839 N N . TYR B 1 181 ? 12.289 -12.672 12.969 1 95.38 181 TYR B N 1
ATOM 3840 C CA . TYR B 1 181 ? 11.398 -11.516 12.93 1 95.38 181 TYR B CA 1
ATOM 3841 C C . TYR B 1 181 ? 9.938 -11.945 13 1 95.38 181 TYR B C 1
ATOM 3843 O O . TYR B 1 181 ? 9.484 -12.773 12.203 1 95.38 181 TYR B O 1
ATOM 3851 N N . GLN B 1 182 ? 9.227 -11.383 13.945 1 96.25 182 GLN B N 1
ATOM 3852 C CA . GLN B 1 182 ? 7.848 -11.797 14.18 1 96.25 182 GLN B CA 1
ATOM 3853 C C . GLN B 1 182 ? 6.871 -10.867 13.461 1 96.25 182 GLN B C 1
ATOM 3855 O O . GLN B 1 182 ? 7.051 -9.648 13.453 1 96.25 182 GLN B O 1
ATOM 3860 N N . VAL B 1 183 ? 5.914 -11.477 12.875 1 96.62 183 VAL B N 1
ATOM 3861 C CA . VAL B 1 183 ? 4.852 -10.758 12.18 1 96.62 183 VAL B CA 1
ATOM 3862 C C . VAL B 1 183 ? 3.49 -11.305 12.602 1 96.62 183 VAL B C 1
ATOM 3864 O O . VAL B 1 183 ? 3.295 -12.523 12.656 1 96.62 183 VAL B O 1
ATOM 3867 N N . LYS B 1 184 ? 2.582 -10.477 12.898 1 96.5 184 LYS B N 1
ATOM 3868 C CA . LYS B 1 184 ? 1.181 -10.852 13.055 1 96.5 184 LYS B CA 1
ATOM 3869 C C . LYS B 1 184 ? 0.347 -10.398 11.867 1 96.5 184 LYS B C 1
ATOM 3871 O O . LYS B 1 184 ? 0.332 -9.211 11.531 1 96.5 184 LYS B O 1
ATOM 3876 N N . ILE B 1 185 ? -0.359 -11.344 11.234 1 97.12 185 ILE B N 1
ATOM 3877 C CA . ILE B 1 185 ? -1.145 -11.008 10.055 1 97.12 185 ILE B CA 1
ATOM 3878 C C . ILE B 1 185 ? -2.291 -10.078 10.445 1 97.12 185 ILE B C 1
ATOM 3880 O O . ILE B 1 185 ? -3.107 -10.414 11.305 1 97.12 185 ILE B O 1
ATOM 3884 N N . ALA B 1 186 ? -2.32 -8.945 9.844 1 96.56 186 ALA B N 1
ATOM 3885 C CA . ALA B 1 186 ? -3.342 -7.93 10.086 1 96.56 186 ALA B CA 1
ATOM 3886 C C . ALA B 1 186 ? -4.387 -7.926 8.977 1 96.56 186 ALA B C 1
ATOM 3888 O O . ALA B 1 186 ? -4.191 -8.547 7.93 1 96.56 186 ALA B O 1
ATOM 3889 N N . ALA B 1 187 ? -5.504 -7.242 9.25 1 94.69 187 ALA B N 1
ATOM 3890 C CA . ALA B 1 187 ? -6.566 -7.109 8.258 1 94.69 187 ALA B CA 1
ATOM 3891 C C . ALA B 1 187 ? -6.035 -6.477 6.973 1 94.69 187 ALA B C 1
ATOM 3893 O O . ALA B 1 187 ? -6.418 -6.875 5.871 1 94.69 187 ALA B O 1
ATOM 3894 N N . SER B 1 188 ? -5.133 -5.5 7.102 1 96 188 SER B N 1
ATOM 3895 C CA . SER B 1 188 ? -4.586 -4.766 5.969 1 96 188 SER B CA 1
ATOM 3896 C C . SER B 1 188 ? -3.664 -5.645 5.129 1 96 188 SER B C 1
ATOM 3898 O O . SER B 1 188 ? -3.225 -5.242 4.051 1 96 188 SER B O 1
ATOM 3900 N N . ASP B 1 189 ? -3.363 -6.879 5.57 1 96.62 189 ASP B N 1
ATOM 3901 C CA . ASP B 1 189 ? -2.484 -7.793 4.848 1 96.62 189 ASP B CA 1
ATOM 3902 C C . ASP B 1 189 ? -3.289 -8.734 3.957 1 96.62 189 ASP B C 1
ATOM 3904 O O . ASP B 1 189 ? -2.717 -9.523 3.199 1 96.62 189 ASP B O 1
ATOM 3908 N N . LEU B 1 190 ? -4.578 -8.703 4.031 1 94.69 190 LEU B N 1
ATOM 3909 C CA . LEU B 1 190 ? -5.414 -9.75 3.461 1 94.69 190 LEU B CA 1
ATOM 3910 C C . LEU B 1 190 ? -5.852 -9.391 2.045 1 94.69 190 LEU B C 1
ATOM 3912 O O . LEU B 1 190 ? -5.969 -8.211 1.708 1 94.69 190 LEU B O 1
ATOM 3916 N N . ASP B 1 191 ? -6.066 -10.422 1.268 1 91.56 191 ASP B N 1
ATOM 3917 C CA . ASP B 1 191 ? -6.648 -10.266 -0.061 1 91.56 191 ASP B CA 1
ATOM 3918 C C . ASP B 1 191 ? -8.141 -10.562 -0.046 1 91.56 191 ASP B C 1
ATOM 3920 O O . ASP B 1 191 ? -8.75 -10.695 1.021 1 91.56 191 ASP B O 1
ATOM 3924 N N . ILE B 1 192 ? -8.734 -10.695 -1.167 1 86.88 192 ILE B N 1
ATOM 3925 C CA . ILE B 1 192 ? -10.18 -10.812 -1.31 1 86.88 192 ILE B CA 1
ATOM 3926 C C . ILE B 1 192 ? -10.641 -12.172 -0.806 1 86.88 192 ILE B C 1
ATOM 3928 O O . ILE B 1 192 ? -11.828 -12.367 -0.507 1 86.88 192 ILE B O 1
ATOM 3932 N N . TYR B 1 193 ? -9.766 -13.156 -0.688 1 87.44 193 TYR B N 1
ATOM 3933 C CA . TYR B 1 193 ? -10.094 -14.484 -0.181 1 87.44 193 TYR B CA 1
ATOM 3934 C C . TYR B 1 193 ? -9.852 -14.57 1.32 1 87.44 193 TYR B C 1
ATOM 3936 O O . TYR B 1 193 ? -9.945 -15.648 1.91 1 87.44 193 TYR B O 1
ATOM 3944 N N . LEU B 1 194 ? -9.422 -13.438 1.91 1 89.44 194 LEU B N 1
ATOM 3945 C CA . LEU B 1 194 ? -9.164 -13.297 3.34 1 89.44 194 LEU B CA 1
ATOM 3946 C C . LEU B 1 194 ? -7.957 -14.125 3.764 1 89.44 194 LEU B C 1
ATOM 3948 O O . LEU B 1 194 ? -7.883 -14.578 4.906 1 89.44 194 LEU B O 1
ATOM 3952 N N . HIS B 1 195 ? -7.113 -14.406 2.777 1 93.56 195 HIS B N 1
ATOM 3953 C CA . HIS B 1 195 ? -5.766 -14.906 3.033 1 93.56 195 HIS B CA 1
ATOM 3954 C C . HIS B 1 195 ? -4.734 -13.789 2.936 1 93.56 195 HIS B C 1
ATOM 3956 O O . HIS B 1 195 ? -5.012 -12.734 2.359 1 93.56 195 HIS B O 1
ATOM 3962 N N . THR B 1 196 ? -3.619 -14.055 3.539 1 96.44 196 THR B N 1
ATOM 3963 C CA . THR B 1 196 ? -2.531 -13.102 3.332 1 96.44 196 THR B CA 1
ATOM 3964 C C . THR B 1 196 ? -2.238 -12.93 1.845 1 96.44 196 THR B C 1
ATOM 3966 O O . THR B 1 196 ? -2.059 -13.914 1.125 1 96.44 196 THR B O 1
ATOM 3969 N N . ASN B 1 197 ? -2.328 -11.688 1.409 1 96.44 197 ASN B N 1
ATOM 3970 C CA . ASN B 1 197 ? -1.905 -11.43 0.038 1 96.44 197 ASN B CA 1
ATOM 3971 C C . ASN B 1 197 ? -0.486 -11.93 -0.216 1 96.44 197 ASN B C 1
ATOM 3973 O O . ASN B 1 197 ? 0.432 -11.617 0.545 1 96.44 197 ASN B O 1
ATOM 3977 N N . TRP B 1 198 ? -0.261 -12.586 -1.297 1 97.06 198 TRP B N 1
ATOM 3978 C CA . TRP B 1 198 ? 1.002 -13.281 -1.533 1 97.06 198 TRP B CA 1
ATOM 3979 C C . TRP B 1 198 ? 2.154 -12.289 -1.639 1 97.06 198 TRP B C 1
ATOM 3981 O O . TRP B 1 198 ? 3.297 -12.609 -1.309 1 97.06 198 TRP B O 1
ATOM 3991 N N . ALA B 1 199 ? 1.949 -11.047 -2.082 1 97.69 199 ALA B N 1
ATOM 3992 C CA . ALA B 1 199 ? 2.984 -10.023 -2.148 1 97.69 199 ALA B CA 1
ATOM 3993 C C . ALA B 1 199 ? 3.52 -9.695 -0.757 1 97.69 199 ALA B C 1
ATOM 3995 O O . ALA B 1 199 ? 4.688 -9.32 -0.607 1 97.69 199 ALA B O 1
ATOM 3996 N N . ASN B 1 200 ? 2.664 -9.852 0.229 1 98.06 200 ASN B N 1
ATOM 3997 C CA . ASN B 1 200 ? 3.035 -9.406 1.568 1 98.06 200 ASN B CA 1
ATOM 3998 C C . ASN B 1 200 ? 4.059 -10.336 2.207 1 98.06 200 ASN B C 1
ATOM 4000 O O . ASN B 1 200 ? 4.809 -9.93 3.094 1 98.06 200 ASN B O 1
ATOM 4004 N N . TYR B 1 201 ? 4.18 -11.586 1.74 1 98.56 201 TYR B N 1
ATOM 4005 C CA . TYR B 1 201 ? 5.246 -12.445 2.242 1 98.56 201 TYR B CA 1
ATOM 4006 C C . TYR B 1 201 ? 6.613 -11.852 1.928 1 98.56 201 TYR B C 1
ATOM 4008 O O . TYR B 1 201 ? 7.523 -11.906 2.758 1 98.56 201 TYR B O 1
ATOM 4016 N N . LEU B 1 202 ? 6.73 -11.312 0.749 1 98.62 202 LEU B N 1
ATOM 4017 C CA . LEU B 1 202 ? 7.992 -10.664 0.414 1 98.62 202 LEU B CA 1
ATOM 4018 C C . LEU B 1 202 ? 8.195 -9.406 1.251 1 98.62 202 LEU B C 1
ATOM 4020 O O . LEU B 1 202 ? 9.32 -9.094 1.655 1 98.62 202 LEU B O 1
ATOM 4024 N N . LYS B 1 203 ? 7.156 -8.68 1.453 1 98.31 203 LYS B N 1
ATOM 4025 C CA . LYS B 1 203 ? 7.227 -7.508 2.322 1 98.31 203 LYS B CA 1
ATOM 4026 C C . LYS B 1 203 ? 7.742 -7.883 3.709 1 98.31 203 LYS B C 1
ATOM 4028 O O . LYS B 1 203 ? 8.617 -7.207 4.254 1 98.31 203 LYS B O 1
ATOM 4033 N N . PHE B 1 204 ? 7.199 -8.984 4.27 1 98.5 204 PHE B N 1
ATOM 4034 C CA . PHE B 1 204 ? 7.641 -9.445 5.582 1 98.5 204 PHE B CA 1
ATOM 4035 C C . PHE B 1 204 ? 9.125 -9.789 5.566 1 98.5 204 PHE B C 1
ATOM 4037 O O . PHE B 1 204 ? 9.852 -9.469 6.504 1 98.5 204 PHE B O 1
ATOM 4044 N N . CYS B 1 205 ? 9.57 -10.422 4.512 1 97.94 205 CYS B N 1
ATOM 4045 C CA . CYS B 1 205 ? 10.977 -10.766 4.371 1 97.94 205 CYS B CA 1
ATOM 4046 C C . CYS B 1 205 ? 11.844 -9.516 4.312 1 97.94 205 CYS B C 1
ATOM 4048 O O . CYS B 1 205 ? 12.875 -9.438 4.98 1 97.94 205 CYS B O 1
ATOM 4050 N N . TYR B 1 206 ? 11.383 -8.594 3.541 1 96.94 206 TYR B N 1
ATOM 4051 C CA . TYR B 1 206 ? 12.117 -7.34 3.414 1 96.94 206 TYR B CA 1
ATOM 4052 C C . TYR B 1 206 ? 12.172 -6.605 4.75 1 96.94 206 TYR B C 1
ATOM 4054 O O . TYR B 1 206 ? 13.227 -6.09 5.137 1 96.94 206 TYR B O 1
ATOM 4062 N N . ASP B 1 207 ? 11.078 -6.516 5.441 1 97.06 207 ASP B N 1
ATOM 4063 C CA . ASP B 1 207 ? 11.023 -5.902 6.766 1 97.06 207 ASP B CA 1
ATOM 4064 C C . ASP B 1 207 ? 11.992 -6.594 7.723 1 97.06 207 ASP B C 1
ATOM 4066 O O . ASP B 1 207 ? 12.688 -5.93 8.5 1 97.06 207 ASP B O 1
ATOM 4070 N N . ALA B 1 208 ? 12.047 -7.891 7.672 1 96.75 208 ALA B N 1
ATOM 4071 C CA . ALA B 1 208 ? 12.969 -8.648 8.508 1 96.75 208 ALA B CA 1
ATOM 4072 C C . ALA B 1 208 ? 14.414 -8.289 8.188 1 96.75 208 ALA B C 1
ATOM 4074 O O . ALA B 1 208 ? 15.234 -8.125 9.102 1 96.75 208 ALA B O 1
ATOM 4075 N N . PHE B 1 209 ? 14.695 -8.164 6.949 1 95.81 209 PHE B N 1
ATOM 4076 C CA . PHE B 1 209 ? 16.047 -7.82 6.52 1 95.81 209 PHE B CA 1
ATOM 4077 C C . PHE B 1 209 ? 16.453 -6.449 7.051 1 95.81 209 PHE B C 1
ATOM 4079 O O . PHE B 1 209 ? 17.531 -6.297 7.633 1 95.81 209 PHE B O 1
ATOM 4086 N N . VAL B 1 210 ? 15.594 -5.457 6.859 1 93.56 210 VAL B N 1
ATOM 4087 C CA . VAL B 1 210 ? 15.922 -4.105 7.301 1 93.56 210 VAL B CA 1
ATOM 4088 C C . VAL B 1 210 ? 16.016 -4.066 8.82 1 93.56 210 VAL B C 1
ATOM 4090 O O . VAL B 1 210 ? 16.891 -3.379 9.375 1 93.56 210 VAL B O 1
ATOM 4093 N N . ASP B 1 211 ? 15.109 -4.77 9.477 1 93.25 211 ASP B N 1
ATOM 4094 C CA . ASP B 1 211 ? 15.18 -4.871 10.93 1 93.25 211 ASP B CA 1
ATOM 4095 C C . ASP B 1 211 ? 16.531 -5.434 11.383 1 93.25 211 ASP B C 1
ATOM 4097 O O . ASP B 1 211 ? 17.141 -4.922 12.32 1 93.25 211 ASP B O 1
ATOM 4101 N N . TYR B 1 212 ? 17 -6.52 10.719 1 92.31 212 TYR B N 1
ATOM 4102 C CA . TYR B 1 212 ? 18.297 -7.125 10.992 1 92.31 212 TYR B CA 1
ATOM 4103 C C . TYR B 1 212 ? 19.422 -6.117 10.789 1 92.31 212 TYR B C 1
ATOM 4105 O O . TYR B 1 212 ? 20.281 -5.965 11.648 1 92.31 212 TYR B O 1
ATOM 4113 N N . LYS B 1 213 ? 19.422 -5.391 9.688 1 89.25 213 LYS B N 1
ATOM 4114 C CA . LYS B 1 213 ? 20.469 -4.422 9.383 1 89.25 213 LYS B CA 1
ATOM 4115 C C . LYS B 1 213 ? 20.469 -3.273 10.391 1 89.25 213 LYS B C 1
ATOM 4117 O O . LYS B 1 213 ? 21.516 -2.768 10.766 1 89.25 213 LYS B O 1
ATOM 4122 N N . PHE B 1 214 ? 19.281 -2.893 10.727 1 84.94 214 PHE B N 1
ATOM 4123 C CA . PHE B 1 214 ? 19.109 -1.831 11.719 1 84.94 214 PHE B CA 1
ATOM 4124 C C . PHE B 1 214 ? 19.75 -2.221 13.047 1 84.94 214 PHE B C 1
ATOM 4126 O O . PHE B 1 214 ? 20.438 -1.411 13.672 1 84.94 214 PHE B O 1
ATOM 4133 N N . HIS B 1 215 ? 19.562 -3.381 13.516 1 84.19 215 HIS B N 1
ATOM 4134 C CA . HIS B 1 215 ? 20.094 -3.84 14.789 1 84.19 215 HIS B CA 1
ATOM 4135 C C . HIS B 1 215 ? 21.594 -4.09 14.695 1 84.19 215 HIS B C 1
ATOM 4137 O O . HIS B 1 215 ? 22.312 -3.943 15.688 1 84.19 215 HIS B O 1
ATOM 4143 N N . GLN B 1 216 ? 22.031 -4.52 13.586 1 78.25 216 GLN B N 1
ATOM 4144 C CA . GLN B 1 216 ? 23.469 -4.691 13.383 1 78.25 216 GLN B CA 1
ATOM 4145 C C . GLN B 1 216 ? 24.203 -3.359 13.5 1 78.25 216 GLN B C 1
ATOM 4147 O O . GLN B 1 216 ? 25.281 -3.293 14.094 1 78.25 216 GLN B O 1
ATOM 4152 N N . VAL B 1 217 ? 23.656 -2.348 12.906 1 63.12 217 VAL B N 1
ATOM 4153 C CA . VAL B 1 217 ? 24.266 -1.023 12.945 1 63.12 217 VAL B CA 1
ATOM 4154 C C . VAL B 1 217 ? 24.219 -0.472 14.367 1 63.12 217 VAL B C 1
ATOM 4156 O O . VAL B 1 217 ? 25.188 0.141 14.828 1 63.12 217 VAL B O 1
ATOM 4159 N N . HIS B 1 218 ? 23.078 -0.559 14.922 1 62.84 218 HIS B N 1
ATOM 4160 C CA . HIS B 1 218 ? 22.938 -0.034 16.281 1 62.84 218 HIS B CA 1
ATOM 4161 C C . HIS B 1 218 ? 23.812 -0.792 17.266 1 62.84 218 HIS B C 1
ATOM 4163 O O . HIS B 1 218 ? 24.219 -0.244 18.281 1 62.84 218 HIS B O 1
ATOM 4169 N N . GLN B 1 219 ? 23.938 -2.014 17.031 1 56.34 219 GLN B N 1
ATOM 4170 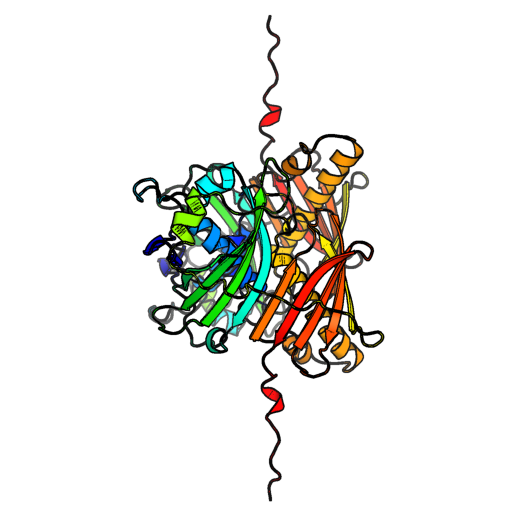C CA . GLN B 1 219 ? 24.859 -2.752 17.891 1 56.34 219 GLN B CA 1
ATOM 4171 C C . GLN B 1 219 ? 26.297 -2.297 17.688 1 56.34 219 GLN B C 1
ATOM 4173 O O . GLN B 1 219 ? 27.094 -2.279 18.625 1 56.34 219 GLN B O 1
ATOM 4178 N N . VAL B 1 220 ? 26.609 -2.047 16.422 1 48.34 220 VAL B N 1
ATOM 4179 C CA . VAL B 1 220 ? 27.984 -1.623 16.156 1 48.34 220 VAL B CA 1
ATOM 4180 C C . VAL B 1 220 ? 28.141 -0.133 16.453 1 48.34 220 VAL B C 1
ATOM 4182 O O . VAL B 1 220 ? 29.156 0.299 16.984 1 48.34 220 VAL B O 1
ATOM 4185 N N . HIS B 1 221 ? 27.344 0.787 15.781 1 49.62 221 HIS B N 1
ATOM 4186 C CA . HIS B 1 221 ? 27.594 2.225 15.812 1 49.62 221 HIS B CA 1
ATOM 4187 C C . HIS B 1 221 ? 26.781 2.9 16.906 1 49.62 221 HIS B C 1
ATOM 4189 O O . HIS B 1 221 ? 25.547 2.832 16.922 1 49.62 221 HIS B O 1
ATOM 4195 N N . GLN B 1 222 ? 27.219 3.08 18.125 1 44.47 222 GLN B N 1
ATOM 4196 C CA . GLN B 1 222 ? 26.672 3.953 19.156 1 44.47 222 GLN B CA 1
ATOM 4197 C C . GLN B 1 222 ? 26.031 5.195 18.547 1 44.47 222 GLN B C 1
ATOM 4199 O O . GLN B 1 222 ? 25.25 5.883 19.203 1 44.47 222 GLN B O 1
ATOM 4204 N N . HIS B 1 223 ? 26.703 6.152 17.594 1 42.91 223 HIS B N 1
ATOM 4205 C CA . HIS B 1 223 ? 26.453 7.578 17.406 1 42.91 223 HIS B CA 1
ATOM 4206 C C . HIS B 1 223 ? 25.578 7.832 16.188 1 42.91 223 HIS B C 1
ATOM 4208 O O . HIS B 1 223 ? 24.891 8.844 16.125 1 42.91 223 HIS B O 1
ATOM 4214 N N . GLY B 1 224 ? 25.938 7.777 14.734 1 40.69 224 GLY B N 1
ATOM 4215 C CA . GLY B 1 224 ? 25.516 8.664 13.664 1 40.69 224 GLY B CA 1
ATOM 4216 C C . GLY B 1 224 ? 24.297 8.156 12.906 1 40.69 224 GLY B C 1
ATOM 4217 O O . GLY B 1 224 ? 24.016 6.961 12.914 1 40.69 224 GLY B O 1
ATOM 4218 N N . ARG B 1 225 ? 23.172 8.945 12.578 1 45.03 225 ARG B N 1
ATOM 4219 C CA . ARG B 1 225 ? 22.062 8.906 11.641 1 45.03 225 ARG B CA 1
ATOM 4220 C C . ARG B 1 225 ? 22.438 8.172 10.359 1 45.03 225 ARG B C 1
ATOM 4222 O O . ARG B 1 225 ? 21.625 8.047 9.445 1 45.03 225 ARG B O 1
ATOM 4229 N N . GLU B 1 226 ? 23.734 8.078 9.953 1 48.53 226 GLU B N 1
ATOM 4230 C CA . GLU B 1 226 ? 24.188 7.555 8.664 1 48.53 226 GLU B CA 1
ATOM 4231 C C . GLU B 1 226 ? 23.5 6.234 8.336 1 48.53 226 GLU B C 1
ATOM 4233 O O . GLU B 1 226 ? 23.484 5.801 7.184 1 48.53 226 GLU B O 1
ATOM 4238 N N . SER B 1 227 ? 22.938 5.27 9.133 1 58.41 227 SER B N 1
ATOM 4239 C CA . SER B 1 227 ? 22.984 3.814 9.227 1 58.41 227 SER B CA 1
ATOM 4240 C C . SER B 1 227 ? 21.703 3.184 8.695 1 58.41 227 SER B C 1
ATOM 4242 O O . SER B 1 227 ? 21.75 2.273 7.867 1 58.41 227 SER B O 1
ATOM 4244 N N . ILE B 1 228 ? 20.672 3.668 8.969 1 66.25 228 ILE B N 1
ATOM 4245 C CA . ILE B 1 228 ? 19.453 2.926 8.641 1 66.25 228 ILE B CA 1
ATOM 4246 C C . ILE B 1 228 ? 19.141 3.096 7.156 1 66.25 228 ILE B C 1
ATOM 4248 O O . ILE B 1 228 ? 18.531 2.211 6.539 1 66.25 228 ILE B O 1
ATOM 4252 N N . GLN B 1 229 ? 19.609 4.18 6.574 1 68.56 229 GLN B N 1
ATOM 4253 C CA . GLN B 1 229 ? 19.344 4.434 5.164 1 68.56 229 GLN B CA 1
ATOM 4254 C C . GLN B 1 229 ? 20 3.379 4.277 1 68.56 229 GLN B C 1
ATOM 4256 O O . GLN B 1 229 ? 19.453 2.998 3.244 1 68.56 229 GLN B O 1
ATOM 4261 N N . ASP B 1 230 ? 21.047 2.873 4.824 1 72.56 230 ASP B N 1
ATOM 4262 C CA . ASP B 1 230 ? 21.781 1.885 4.047 1 72.56 230 ASP B CA 1
ATOM 4263 C C . ASP B 1 230 ? 21.078 0.532 4.059 1 72.56 230 ASP B C 1
ATOM 4265 O O . ASP B 1 230 ? 21.391 -0.346 3.252 1 72.56 230 ASP B O 1
ATOM 4269 N N . ALA B 1 231 ? 20.078 0.524 4.922 1 81.31 231 ALA B N 1
ATOM 4270 C CA . ALA B 1 231 ? 19.344 -0.735 5.023 1 81.31 231 ALA B CA 1
ATOM 4271 C C . ALA B 1 231 ? 18.344 -0.88 3.887 1 81.31 231 ALA B C 1
ATOM 4273 O O . ALA B 1 231 ? 17.906 -1.991 3.572 1 81.31 231 ALA B O 1
ATOM 4274 N N . PHE B 1 232 ? 18.047 0.184 3.213 1 87.81 232 PHE B N 1
ATOM 4275 C CA . PHE B 1 232 ? 17.125 0.147 2.082 1 87.81 232 PHE B CA 1
ATOM 4276 C C . PHE B 1 232 ? 17.891 -0.067 0.776 1 87.81 232 PHE B C 1
ATOM 4278 O O . PHE B 1 232 ? 17.969 0.838 -0.058 1 87.81 232 PHE B O 1
ATOM 4285 N N . ARG B 1 233 ? 18.25 -1.302 0.525 1 91.44 233 ARG B N 1
ATOM 4286 C CA . ARG B 1 233 ? 19.062 -1.652 -0.635 1 91.44 233 ARG B CA 1
ATOM 4287 C C . ARG B 1 233 ? 18.188 -1.841 -1.875 1 91.44 233 ARG B C 1
ATOM 4289 O O . ARG B 1 233 ? 17.016 -2.225 -1.771 1 91.44 233 ARG B O 1
ATOM 4296 N N . LYS B 1 234 ? 18.812 -1.553 -3.031 1 95 234 LYS B N 1
ATOM 4297 C CA . LYS B 1 234 ? 18.172 -1.824 -4.316 1 95 234 LYS B CA 1
ATOM 4298 C C . LYS B 1 234 ? 18.125 -3.322 -4.598 1 95 234 LYS B C 1
ATOM 4300 O O . LYS B 1 234 ? 19.141 -4.004 -4.562 1 95 234 LYS B O 1
ATOM 4305 N N . THR B 1 235 ? 16.953 -3.82 -4.848 1 97.44 235 THR B N 1
ATOM 4306 C CA . THR B 1 235 ? 16.781 -5.242 -5.117 1 97.44 235 THR B CA 1
ATOM 4307 C C . THR B 1 235 ? 17.109 -5.566 -6.57 1 97.44 235 THR B C 1
ATOM 4309 O O . THR B 1 235 ? 16.688 -4.867 -7.484 1 97.44 235 THR B O 1
ATOM 4312 N N . ARG B 1 236 ? 17.844 -6.574 -6.777 1 98.19 236 ARG B N 1
ATOM 4313 C CA . ARG B 1 236 ? 18.25 -7.035 -8.109 1 98.19 236 ARG B CA 1
ATOM 4314 C C . ARG B 1 236 ? 17.375 -8.188 -8.578 1 98.19 236 ARG B C 1
ATOM 4316 O O . ARG B 1 236 ? 16.984 -8.242 -9.742 1 98.19 236 ARG B O 1
ATOM 4323 N N . ARG B 1 237 ? 17.141 -9.055 -7.656 1 98.19 237 ARG B N 1
ATOM 4324 C CA . ARG B 1 237 ? 16.344 -10.242 -7.949 1 98.19 237 ARG B CA 1
ATOM 4325 C C . ARG B 1 237 ? 15.648 -10.758 -6.691 1 98.19 237 ARG B C 1
ATOM 4327 O O . ARG B 1 237 ? 16.188 -10.633 -5.586 1 98.19 237 ARG B O 1
ATOM 4334 N N . PHE B 1 238 ? 14.523 -11.32 -6.898 1 98.5 238 PHE B N 1
ATOM 4335 C CA . PHE B 1 238 ? 13.891 -12.062 -5.812 1 98.5 238 PHE B CA 1
ATOM 4336 C C . PHE B 1 238 ? 13.117 -13.258 -6.352 1 98.5 238 PHE B C 1
ATOM 4338 O O . PHE B 1 238 ? 12.75 -13.289 -7.531 1 98.5 238 PHE B O 1
ATOM 4345 N N . ALA B 1 239 ? 12.906 -14.219 -5.547 1 98.44 239 ALA B N 1
ATOM 4346 C CA . ALA B 1 239 ? 12.094 -15.391 -5.848 1 98.44 239 ALA B CA 1
ATOM 4347 C C . ALA B 1 239 ? 11.391 -15.914 -4.594 1 98.44 239 ALA B C 1
ATOM 4349 O O . ALA B 1 239 ? 11.945 -15.836 -3.492 1 98.44 239 ALA B O 1
ATOM 4350 N N . LEU B 1 240 ? 10.203 -16.391 -4.773 1 98.31 240 LEU B N 1
ATOM 4351 C CA . LEU B 1 240 ? 9.414 -16.938 -3.676 1 98.31 240 LEU B CA 1
ATOM 4352 C C . LEU B 1 240 ? 8.773 -18.266 -4.082 1 98.31 240 LEU B C 1
ATOM 4354 O O . LEU B 1 240 ? 8.328 -18.422 -5.223 1 98.31 240 LEU B O 1
ATOM 4358 N N . ARG B 1 241 ? 8.672 -19.125 -3.15 1 97.31 241 ARG B N 1
ATOM 4359 C CA . ARG B 1 241 ? 7.883 -20.344 -3.211 1 97.31 241 ARG B CA 1
ATOM 4360 C C . ARG B 1 241 ? 6.781 -20.344 -2.154 1 97.31 241 ARG B C 1
ATOM 4362 O O . ARG B 1 241 ? 7.051 -20.094 -0.977 1 97.31 241 ARG B O 1
ATOM 4369 N N . PHE B 1 242 ? 5.625 -20.625 -2.555 1 96.81 242 PHE B N 1
ATOM 4370 C CA . PHE B 1 242 ? 4.48 -20.578 -1.651 1 96.81 242 PHE B CA 1
ATOM 4371 C C . PHE B 1 242 ? 3.971 -21.984 -1.36 1 96.81 242 PHE B C 1
ATOM 4373 O O . PHE B 1 242 ? 3.643 -22.734 -2.281 1 96.81 242 PHE B O 1
ATOM 4380 N N . MET B 1 243 ? 3.814 -22.344 -0.081 1 95 243 MET B N 1
ATOM 4381 C CA . MET B 1 243 ? 3.422 -23.703 0.272 1 95 243 MET B CA 1
ATOM 4382 C C . MET B 1 243 ? 2.07 -23.719 0.98 1 95 243 MET B C 1
ATOM 4384 O O . MET B 1 243 ? 1.241 -24.594 0.73 1 95 243 MET B O 1
ATOM 4388 N N . HIS B 1 244 ? 1.826 -22.719 1.854 1 95.31 244 HIS B N 1
ATOM 4389 C CA . HIS B 1 244 ? 0.571 -22.688 2.596 1 95.31 244 HIS B CA 1
ATOM 4390 C C . HIS B 1 244 ? 0.072 -21.25 2.762 1 95.31 244 HIS B C 1
ATOM 4392 O O . HIS B 1 244 ? 0.864 -20.312 2.744 1 95.31 244 HIS B O 1
ATOM 4398 N N . GLU B 1 245 ? -1.217 -21.125 2.961 1 95 245 GLU B N 1
ATOM 4399 C CA . GLU B 1 245 ? -1.837 -19.828 3.174 1 95 245 GLU B CA 1
ATOM 4400 C C . GLU B 1 245 ? -1.877 -19.469 4.656 1 95 245 GLU B C 1
ATOM 4402 O O . GLU B 1 245 ? -1.743 -20.344 5.516 1 95 245 GLU B O 1
ATOM 4407 N N . THR B 1 246 ? -1.979 -18.203 4.961 1 96.38 246 THR B N 1
ATOM 4408 C CA . THR B 1 246 ? -2.207 -17.719 6.312 1 96.38 246 THR B CA 1
ATOM 4409 C C . THR B 1 246 ? -3.404 -16.766 6.352 1 96.38 246 THR B C 1
ATOM 4411 O O . THR B 1 246 ? -3.865 -16.297 5.309 1 96.38 246 THR B O 1
ATOM 4414 N N . SER B 1 247 ? -3.918 -16.594 7.602 1 93.88 247 SER B N 1
ATOM 4415 C CA . SER B 1 247 ? -5.133 -15.805 7.793 1 93.88 247 SER B CA 1
ATOM 4416 C C . SER B 1 247 ? -4.953 -14.758 8.891 1 93.88 247 SER B C 1
ATOM 4418 O O . SER B 1 247 ? -3.896 -14.695 9.523 1 93.88 247 SER B O 1
ATOM 4420 N N . LEU B 1 248 ? -6.035 -14.016 9.047 1 93.75 248 LEU B N 1
ATOM 4421 C CA . LEU B 1 248 ? -6.043 -12.945 10.039 1 93.75 248 LEU B CA 1
ATOM 4422 C C . LEU B 1 248 ? -5.625 -13.469 11.406 1 93.75 248 LEU B C 1
ATOM 4424 O O . LEU B 1 248 ? -6.129 -14.5 11.859 1 93.75 248 LEU B O 1
ATOM 4428 N N . GLY B 1 249 ? -4.672 -12.789 12.039 1 93.38 249 GLY B N 1
ATOM 4429 C CA . GLY B 1 249 ? -4.293 -13.102 13.406 1 93.38 249 GLY B CA 1
ATOM 4430 C C . GLY B 1 249 ? -3.176 -14.125 13.5 1 93.38 249 GLY B C 1
ATOM 4431 O O . GLY B 1 249 ? -2.596 -14.32 14.57 1 93.38 249 GLY B O 1
ATOM 4432 N N . ASP B 1 250 ? -2.859 -14.828 12.414 1 96.25 250 ASP B N 1
ATOM 4433 C CA . ASP B 1 250 ? -1.758 -15.781 12.438 1 96.25 250 ASP B CA 1
ATOM 4434 C C . ASP B 1 250 ? -0.448 -15.102 12.828 1 96.25 250 ASP B C 1
ATOM 4436 O O . ASP B 1 250 ? -0.162 -13.992 12.383 1 96.25 250 ASP B O 1
ATOM 4440 N N . ALA B 1 251 ? 0.292 -15.711 13.727 1 96.69 251 ALA B N 1
ATOM 4441 C CA . ALA B 1 251 ? 1.633 -15.266 14.094 1 96.69 251 ALA B CA 1
ATOM 4442 C C . ALA B 1 251 ? 2.697 -16 13.281 1 96.69 251 ALA B C 1
ATOM 4444 O O . ALA B 1 251 ? 2.74 -17.234 13.281 1 96.69 251 ALA B O 1
ATOM 4445 N N . LEU B 1 252 ? 3.533 -15.273 12.617 1 97.75 252 LEU B N 1
ATOM 4446 C CA . LEU B 1 252 ? 4.562 -15.844 11.75 1 97.75 252 LEU B CA 1
ATOM 4447 C C . LEU B 1 252 ? 5.957 -15.516 12.281 1 97.75 252 LEU B C 1
ATOM 4449 O O . LEU B 1 252 ? 6.141 -14.516 12.977 1 97.75 252 LEU B O 1
ATOM 4453 N N . ASP B 1 253 ? 6.852 -16.375 11.984 1 97 253 ASP B N 1
ATOM 4454 C CA . ASP B 1 253 ? 8.281 -16.156 12.219 1 97 253 ASP B CA 1
ATOM 4455 C C . ASP B 1 253 ? 9.055 -16.141 10.906 1 97 253 ASP B C 1
ATOM 4457 O O . ASP B 1 253 ? 9.023 -17.109 10.141 1 97 253 ASP B O 1
ATOM 4461 N N . VAL B 1 254 ? 9.703 -15.047 10.617 1 97.31 254 VAL B N 1
ATOM 4462 C CA . VAL B 1 254 ? 10.555 -14.953 9.438 1 97.31 254 VAL B CA 1
ATOM 4463 C C . VAL B 1 254 ? 12.008 -15.188 9.828 1 97.31 254 VAL B C 1
ATOM 4465 O O . VAL B 1 254 ? 12.586 -14.398 10.586 1 97.31 254 VAL B O 1
ATOM 4468 N N . THR B 1 255 ? 12.555 -16.188 9.289 1 95.62 255 THR B N 1
ATOM 4469 C CA . THR B 1 255 ? 13.969 -16.516 9.5 1 95.62 255 THR B CA 1
ATOM 4470 C C . THR B 1 255 ? 14.797 -16.141 8.281 1 95.62 255 THR B C 1
ATOM 4472 O O . THR B 1 255 ? 14.391 -16.391 7.145 1 95.62 255 THR B O 1
ATOM 4475 N N . LEU B 1 256 ? 15.93 -15.477 8.508 1 96.12 256 LEU B N 1
ATOM 4476 C CA . LEU B 1 256 ? 16.75 -15.117 7.355 1 96.12 256 LEU B CA 1
ATOM 4477 C C . LEU B 1 256 ? 18.219 -15.461 7.602 1 96.12 256 LEU B C 1
ATOM 4479 O O . LEU B 1 256 ? 18.672 -15.445 8.742 1 96.12 256 LEU B O 1
ATOM 4483 N N . TRP B 1 257 ? 18.906 -15.82 6.621 1 95.38 257 TRP B N 1
ATOM 4484 C CA . TRP B 1 257 ? 20.344 -16.062 6.621 1 95.38 257 TRP B CA 1
ATOM 4485 C C . TRP B 1 257 ? 20.969 -15.633 5.293 1 95.38 257 TRP B C 1
ATOM 4487 O O . TRP B 1 257 ? 20.25 -15.438 4.305 1 95.38 257 TRP B O 1
ATOM 4497 N N . LYS B 1 258 ? 22.203 -15.414 5.336 1 93.69 258 LYS B N 1
ATOM 4498 C CA . LYS B 1 258 ? 22.953 -14.992 4.16 1 93.69 258 LYS B CA 1
ATOM 4499 C C . LYS B 1 258 ? 23.453 -16.188 3.359 1 93.69 258 LYS B C 1
ATOM 4501 O O . LYS B 1 258 ? 23.875 -17.188 3.936 1 93.69 258 LYS B O 1
ATOM 4506 N N . ASP B 1 259 ? 23.328 -16.031 2.051 1 92.5 259 ASP B N 1
ATOM 4507 C CA . ASP B 1 259 ? 23.906 -17.062 1.195 1 92.5 259 ASP B CA 1
ATOM 4508 C C . ASP B 1 259 ? 25.422 -17.125 1.381 1 92.5 259 ASP B C 1
ATOM 4510 O O . ASP B 1 259 ? 26.094 -16.094 1.495 1 92.5 259 ASP B O 1
ATOM 4514 N N . SER B 1 260 ? 26.031 -18.266 1.336 1 89 260 SER B N 1
ATOM 4515 C CA . SER B 1 260 ? 27.453 -18.453 1.624 1 89 260 SER B CA 1
ATOM 4516 C C . SER B 1 260 ? 28.312 -18 0.446 1 89 260 SER B C 1
ATOM 4518 O O . SER B 1 260 ? 29.453 -17.578 0.632 1 89 260 SER B O 1
ATOM 4520 N N . GLY B 1 261 ? 27.891 -18.062 -0.684 1 90.62 261 GLY B N 1
ATOM 4521 C CA . GLY B 1 261 ? 28.688 -17.781 -1.862 1 90.62 261 GLY B CA 1
ATOM 4522 C C . GLY B 1 261 ? 28.438 -16.406 -2.439 1 90.62 261 GLY B C 1
ATOM 4523 O O . GLY B 1 261 ? 29.219 -15.914 -3.262 1 90.62 261 GLY B O 1
ATOM 4524 N N . ASN B 1 262 ? 27.422 -15.773 -2.088 1 93.5 262 ASN B N 1
ATOM 4525 C CA . ASN B 1 262 ? 27.031 -14.469 -2.602 1 93.5 262 ASN B CA 1
ATOM 4526 C C . ASN B 1 262 ? 26.641 -13.516 -1.474 1 93.5 262 ASN B C 1
ATOM 4528 O O . ASN B 1 262 ? 25.562 -13.633 -0.891 1 93.5 262 ASN B O 1
ATOM 4532 N N . PRO B 1 263 ? 27.453 -12.539 -1.232 1 92.25 263 PRO B N 1
ATOM 4533 C CA . PRO B 1 263 ? 27.234 -11.672 -0.076 1 92.25 263 PRO B CA 1
ATOM 4534 C C . PRO B 1 263 ? 26.016 -10.773 -0.232 1 92.25 263 PRO B C 1
ATOM 4536 O O . PRO B 1 263 ? 25.578 -10.141 0.735 1 92.25 263 PRO B O 1
ATOM 4539 N N . ASP B 1 264 ? 25.469 -10.703 -1.399 1 95.5 264 ASP B N 1
ATOM 4540 C CA . ASP B 1 264 ? 24.312 -9.836 -1.634 1 95.5 264 ASP B CA 1
ATOM 4541 C C . ASP B 1 264 ? 23.031 -10.641 -1.692 1 95.5 264 ASP B C 1
ATOM 4543 O O . ASP B 1 264 ? 21.953 -10.094 -1.975 1 95.5 264 ASP B O 1
ATOM 4547 N N . LEU B 1 265 ? 23.125 -11.938 -1.443 1 95.88 265 LEU B N 1
ATOM 4548 C CA . LEU B 1 265 ? 21.984 -12.828 -1.524 1 95.88 265 LEU B CA 1
ATOM 4549 C C . LEU B 1 265 ? 21.562 -13.297 -0.137 1 95.88 265 LEU B C 1
ATOM 4551 O O . LEU B 1 265 ? 22.359 -13.867 0.605 1 95.88 265 LEU B O 1
ATOM 4555 N N . TYR B 1 266 ? 20.328 -13.055 0.203 1 96.12 266 TYR B N 1
ATOM 4556 C CA . TYR B 1 266 ? 19.75 -13.453 1.483 1 96.12 266 TYR B CA 1
ATOM 4557 C C . TYR B 1 266 ? 18.578 -14.414 1.283 1 96.12 266 TYR B C 1
ATOM 4559 O O . TYR B 1 266 ? 17.781 -14.25 0.362 1 96.12 266 TYR B O 1
ATOM 4567 N N . MET B 1 267 ? 18.516 -15.383 2.156 1 96.81 267 MET B N 1
ATOM 4568 C CA . MET B 1 267 ? 17.484 -16.406 2.125 1 96.81 267 MET B CA 1
ATOM 4569 C C . MET B 1 267 ? 16.516 -16.25 3.299 1 96.81 267 MET B C 1
ATOM 4571 O O . MET B 1 267 ? 16.906 -15.758 4.363 1 96.81 267 MET B O 1
ATOM 4575 N N . PHE B 1 268 ? 15.289 -16.672 3.043 1 97.44 268 PHE B N 1
ATOM 4576 C CA . PHE B 1 268 ? 14.266 -16.5 4.07 1 97.44 268 PHE B CA 1
ATOM 4577 C C . PHE B 1 268 ? 13.367 -17.734 4.145 1 97.44 268 PHE B C 1
ATOM 4579 O O . PHE B 1 268 ? 13.094 -18.375 3.125 1 97.44 268 PHE B O 1
ATOM 4586 N N . GLN B 1 269 ? 12.906 -18.031 5.309 1 96.69 269 GLN B N 1
ATOM 4587 C CA . GLN B 1 269 ? 11.758 -18.906 5.559 1 96.69 269 GLN B CA 1
ATOM 4588 C C . GLN B 1 269 ? 10.703 -18.188 6.395 1 96.69 269 GLN B C 1
ATOM 4590 O O . GLN B 1 269 ? 11.023 -17.547 7.395 1 96.69 269 GLN B O 1
ATOM 4595 N N . VAL B 1 270 ? 9.516 -18.25 5.957 1 97.56 270 VAL B N 1
ATOM 4596 C CA . VAL B 1 270 ? 8.383 -17.766 6.734 1 97.56 270 VAL B CA 1
ATOM 4597 C C . VAL B 1 270 ? 7.652 -18.938 7.383 1 97.56 270 VAL B C 1
ATOM 4599 O O . VAL B 1 270 ? 7.125 -19.812 6.688 1 97.56 270 VAL B O 1
ATOM 4602 N N . LEU B 1 271 ? 7.559 -18.906 8.672 1 96.69 271 LEU B N 1
ATOM 4603 C CA . LEU B 1 271 ? 7.09 -20.078 9.414 1 96.69 271 LEU B CA 1
ATOM 4604 C C . LEU B 1 271 ? 5.855 -19.734 10.242 1 96.69 271 LEU B C 1
ATOM 4606 O O . LEU B 1 271 ? 5.73 -18.609 10.734 1 96.69 271 LEU B O 1
ATOM 4610 N N . LYS B 1 272 ? 4.98 -20.609 10.359 1 96.38 272 LYS B N 1
ATOM 4611 C CA . LYS B 1 272 ? 3.934 -20.625 11.375 1 96.38 272 LYS B CA 1
ATOM 4612 C C . LYS B 1 272 ? 4.059 -21.859 12.266 1 96.38 272 LYS B C 1
ATOM 4614 O O . LYS B 1 272 ? 3.904 -23 11.797 1 96.38 272 LYS B O 1
ATOM 4619 N N . GLN B 1 273 ? 4.223 -21.719 13.531 1 91.94 273 GLN B N 1
ATOM 4620 C CA . GLN B 1 273 ? 4.43 -22.828 14.461 1 91.94 273 GLN B CA 1
ATOM 4621 C C . GLN B 1 273 ? 5.379 -23.859 13.867 1 91.94 273 GLN B C 1
ATOM 4623 O O . GLN B 1 273 ? 5.062 -25.062 13.836 1 91.94 273 GLN B O 1
ATOM 4628 N N . ALA B 1 274 ? 6.48 -23.641 13.227 1 87.25 274 ALA B N 1
ATOM 4629 C CA . ALA B 1 274 ? 7.574 -24.453 12.719 1 87.25 274 ALA B CA 1
ATOM 4630 C C . ALA B 1 274 ? 7.254 -24.984 11.328 1 87.25 274 ALA B C 1
ATOM 4632 O O . ALA B 1 274 ? 8.078 -25.672 10.711 1 87.25 274 ALA B O 1
ATOM 4633 N N . GLU B 1 275 ? 6.043 -24.719 10.914 1 93.44 275 GLU B N 1
ATOM 4634 C CA . GLU B 1 275 ? 5.691 -25.109 9.555 1 93.44 275 GLU B CA 1
ATOM 4635 C C . GLU B 1 275 ? 6.148 -24.062 8.547 1 93.44 275 GLU B C 1
ATOM 4637 O O . GLU B 1 275 ? 5.867 -22.875 8.703 1 93.44 275 GLU B O 1
ATOM 4642 N N . ASP B 1 276 ? 6.805 -24.578 7.559 1 93.94 276 ASP B N 1
ATOM 4643 C CA . ASP B 1 276 ? 7.273 -23.688 6.492 1 93.94 276 ASP B CA 1
ATOM 4644 C C . ASP B 1 276 ? 6.129 -23.312 5.555 1 93.94 276 ASP B C 1
ATOM 4646 O O . ASP B 1 276 ? 5.535 -24.172 4.906 1 93.94 276 ASP B O 1
ATOM 4650 N N . LEU B 1 277 ? 5.84 -22.016 5.453 1 96.25 277 LEU B N 1
ATOM 4651 C CA . LEU B 1 277 ? 4.711 -21.516 4.68 1 96.25 277 LEU B CA 1
ATOM 4652 C C . LEU B 1 277 ? 5.184 -20.922 3.354 1 96.25 277 LEU B C 1
ATOM 4654 O O . LEU B 1 277 ? 4.445 -20.953 2.363 1 96.25 277 LEU B O 1
ATOM 4658 N N . CYS B 1 278 ? 6.293 -20.328 3.363 1 97.19 278 CYS B N 1
ATOM 4659 C CA . CYS B 1 278 ? 6.844 -19.594 2.225 1 97.19 278 CYS B CA 1
ATOM 4660 C C . CYS B 1 278 ? 8.359 -19.5 2.326 1 97.19 278 CYS B C 1
ATOM 4662 O O . CYS B 1 278 ? 8.906 -19.281 3.41 1 97.19 278 CYS B O 1
ATOM 4664 N N . GLU B 1 279 ? 9.039 -19.75 1.252 1 97.62 279 GLU B N 1
ATOM 4665 C CA . GLU B 1 279 ? 10.477 -19.547 1.127 1 97.62 279 GLU B CA 1
ATOM 4666 C C . GLU B 1 279 ? 10.789 -18.438 0.125 1 97.62 279 GLU B C 1
ATOM 4668 O O . GLU B 1 279 ? 10.125 -18.328 -0.906 1 97.62 279 GLU B O 1
ATOM 4673 N N . ALA B 1 280 ? 11.781 -17.641 0.461 1 97.75 280 ALA B N 1
ATOM 4674 C CA . ALA B 1 280 ? 12.125 -16.531 -0.427 1 97.75 280 ALA B CA 1
ATOM 4675 C C . ALA B 1 280 ? 13.641 -16.344 -0.5 1 97.75 280 ALA B C 1
ATOM 4677 O O . ALA B 1 280 ? 14.367 -16.734 0.413 1 97.75 280 ALA B O 1
ATOM 4678 N N . GLN B 1 281 ? 14.086 -15.812 -1.521 1 97.5 281 GLN B N 1
ATOM 4679 C CA . GLN B 1 281 ? 15.438 -15.312 -1.694 1 97.5 281 GLN B CA 1
ATOM 4680 C C . GLN B 1 281 ? 15.43 -13.906 -2.289 1 97.5 281 GLN B C 1
ATOM 4682 O O . GLN B 1 281 ? 14.609 -13.594 -3.15 1 97.5 281 GLN B O 1
ATOM 4687 N N . VAL B 1 282 ? 16.25 -13.055 -1.804 1 97.62 282 VAL B N 1
ATOM 4688 C CA . VAL B 1 282 ? 16.391 -11.688 -2.291 1 97.62 282 VAL B CA 1
ATOM 4689 C C . VAL B 1 282 ? 17.859 -11.359 -2.514 1 97.62 282 VAL B C 1
ATOM 4691 O O . VAL B 1 282 ? 18.672 -11.477 -1.595 1 97.62 282 VAL B O 1
ATOM 4694 N N . GLU B 1 283 ? 18.172 -11.016 -3.693 1 97.88 283 GLU B N 1
ATOM 4695 C CA . GLU B 1 283 ? 19.5 -10.539 -4.043 1 97.88 283 GLU B CA 1
ATOM 4696 C C . GLU B 1 283 ? 19.516 -9.031 -4.25 1 97.88 283 GLU B C 1
ATOM 4698 O O . GLU B 1 283 ? 18.688 -8.492 -4.992 1 97.88 283 GLU B O 1
ATOM 4703 N N . PHE B 1 284 ? 20.406 -8.328 -3.605 1 96.94 284 PHE B N 1
ATOM 4704 C CA . PHE B 1 284 ? 20.516 -6.883 -3.725 1 96.94 284 PHE B CA 1
ATOM 4705 C C . PHE B 1 284 ? 21.688 -6.496 -4.633 1 96.94 284 PHE B C 1
ATOM 4707 O O . PHE B 1 284 ? 22.625 -7.27 -4.793 1 96.94 284 PHE B O 1
ATOM 4714 N N . TYR B 1 285 ? 21.594 -5.301 -5.277 1 96.06 285 TYR B N 1
ATOM 4715 C CA . TYR B 1 285 ? 22.766 -4.723 -5.934 1 96.06 285 TYR B CA 1
ATOM 4716 C C . TYR B 1 285 ? 23.844 -4.395 -4.918 1 96.06 285 TYR B C 1
ATOM 4718 O O . TYR B 1 285 ? 23.547 -4.008 -3.783 1 96.06 285 TYR B O 1
ATOM 4726 N N . PRO B 1 286 ? 25.125 -4.465 -5.332 1 89.25 286 PRO B N 1
ATOM 4727 C CA . PRO B 1 286 ? 26.188 -4.102 -4.402 1 89.25 286 PRO B CA 1
ATOM 4728 C C . PRO B 1 286 ? 26.125 -2.643 -3.963 1 89.25 286 PRO B C 1
ATOM 4730 O O . PRO B 1 286 ? 25.641 -1.791 -4.711 1 89.25 286 PRO B O 1
ATOM 4733 N N . ASP B 1 287 ? 26.359 -2.301 -2.723 1 71.5 287 ASP B N 1
ATOM 4734 C CA . ASP B 1 287 ? 26.344 -0.946 -2.182 1 71.5 287 ASP B CA 1
ATOM 4735 C C . ASP B 1 287 ? 27.344 -0.051 -2.904 1 71.5 287 ASP B C 1
ATOM 4737 O O . ASP B 1 287 ? 28.422 -0.51 -3.312 1 71.5 287 ASP B O 1
ATOM 4741 N N . GLU B 1 288 ? 27.047 0.898 -3.721 1 58.59 288 GLU B N 1
ATOM 4742 C CA . GLU B 1 288 ? 27.984 1.775 -4.43 1 58.59 288 GLU B CA 1
ATOM 4743 C C . GLU B 1 288 ? 29.125 2.221 -3.518 1 58.59 288 GLU B C 1
ATOM 4745 O O . GLU B 1 288 ? 30.234 2.447 -3.982 1 58.59 288 GLU B O 1
ATOM 4750 N N . ASP B 1 289 ? 28.953 2.643 -2.268 1 49.59 289 ASP B N 1
ATOM 4751 C CA . ASP B 1 289 ? 30.094 3.16 -1.526 1 49.59 289 ASP B CA 1
ATOM 4752 C C . ASP B 1 289 ? 31.203 2.111 -1.429 1 49.59 289 ASP B C 1
ATOM 4754 O O . ASP B 1 289 ? 32.281 2.383 -0.883 1 49.59 289 ASP B O 1
ATOM 4758 N N . ASP B 1 290 ? 31.016 0.955 -1.681 1 41.56 290 ASP B N 1
ATOM 4759 C CA . ASP B 1 290 ? 32.156 0.048 -1.538 1 41.56 290 ASP B CA 1
ATOM 4760 C C . ASP B 1 290 ? 33.156 0.247 -2.668 1 41.56 290 ASP B C 1
ATOM 4762 O O . ASP B 1 290 ? 34.188 -0.418 -2.707 1 41.56 290 ASP B O 1
ATOM 4766 N N . ASP B 1 291 ? 32.875 0.935 -3.668 1 37.84 291 ASP B N 1
ATOM 4767 C CA . ASP B 1 291 ? 33.906 1.03 -4.684 1 37.84 291 ASP B CA 1
ATOM 4768 C C . ASP B 1 291 ? 34.938 2.094 -4.316 1 37.84 291 ASP B C 1
ATOM 4770 O O . ASP B 1 291 ? 35.844 2.398 -5.109 1 37.84 291 ASP B O 1
ATOM 4774 N N . ASP B 1 292 ? 34.812 2.975 -3.381 1 37.34 292 ASP B N 1
ATOM 4775 C CA . ASP B 1 292 ? 35.969 3.838 -3.193 1 37.34 292 ASP B CA 1
ATOM 4776 C C . ASP B 1 292 ? 37.125 3.068 -2.576 1 37.34 292 ASP B C 1
ATOM 4778 O O . ASP B 1 292 ? 37.281 3.053 -1.355 1 37.34 292 ASP B O 1
ATOM 4782 N N . GLU B 1 293 ? 37.531 1.926 -3.023 1 34.59 293 GLU B N 1
ATOM 4783 C CA . GLU B 1 293 ? 38.938 1.615 -2.82 1 34.59 293 GLU B CA 1
ATOM 4784 C C . GLU B 1 293 ? 39.812 2.756 -3.303 1 34.59 293 GLU B C 1
ATOM 4786 O O . GLU B 1 293 ? 39.844 3.059 -4.496 1 34.59 293 GLU B O 1
ATOM 4791 N N . VAL B 1 294 ? 40.281 3.695 -2.484 1 31.17 294 VAL B N 1
ATOM 4792 C CA . VAL B 1 294 ? 41.375 4.645 -2.658 1 31.17 294 VAL B CA 1
ATOM 4793 C C . VAL B 1 294 ? 42.625 3.906 -3.139 1 31.17 294 VAL B C 1
ATOM 4795 O O . VAL B 1 294 ? 43.156 3.053 -2.428 1 31.17 294 VAL B O 1
ATOM 4798 N N . ALA B 1 295 ? 42.875 3.793 -4.371 1 32.94 295 ALA B N 1
ATOM 4799 C CA . ALA B 1 295 ? 44.219 3.439 -4.887 1 32.94 295 ALA B CA 1
ATOM 4800 C C . ALA B 1 295 ? 45.312 4.191 -4.137 1 32.94 295 ALA B C 1
ATOM 4802 O O . ALA B 1 295 ? 45.156 5.383 -3.859 1 32.94 295 ALA B O 1
ATOM 4803 N N . PRO B 1 296 ? 46.219 3.473 -3.576 1 31.42 296 PRO B N 1
ATOM 4804 C CA . PRO B 1 296 ? 47.344 4.16 -2.928 1 31.42 296 PRO B CA 1
ATOM 4805 C C . PRO B 1 296 ? 47.969 5.238 -3.811 1 31.42 296 PRO B C 1
ATOM 4807 O O . PRO B 1 296 ? 48.094 5.051 -5.023 1 31.42 296 PRO B O 1
ATOM 4810 N N . LYS B 1 297 ? 47.688 6.457 -3.523 1 30.16 297 LYS B N 1
ATOM 4811 C CA . LYS B 1 297 ? 48.562 7.492 -4.059 1 30.16 297 LYS B CA 1
ATOM 4812 C C . LYS B 1 297 ? 50.031 7.113 -3.879 1 30.16 297 LYS B C 1
ATOM 4814 O O . LYS B 1 297 ? 50.5 6.957 -2.752 1 30.16 297 LYS B O 1
ATOM 4819 N N . ASN B 1 298 ? 50.531 6.383 -4.914 1 25.16 298 ASN B N 1
ATOM 4820 C CA . ASN B 1 298 ? 52 6.383 -5.047 1 25.16 298 ASN B CA 1
ATOM 4821 C C . ASN B 1 298 ? 52.531 7.797 -5.203 1 25.16 298 ASN B C 1
ATOM 4823 O O . ASN B 1 298 ? 51.969 8.609 -5.938 1 25.16 298 ASN B O 1
#

Radius of gyration: 25.39 Å; Cα contacts (8 Å, |Δi|>4): 1232; chains: 2; bounding box: 103×73×64 Å

pLDDT: mean 86.63, std 15.86, range [25.16, 98.75]

Organism: Elysia chlorotica (NCBI:txid188477)